Protein 3WW3 (pdb70)

B-factor: mean 24.52, std 10.93, range [9.66, 74.04]

CATH classification: 2.60.120.10

Sequence (482 aa):
TRTAISRREYDEWLSEAASLARALRYPVTPEMVNDSAGIVFGDDQYEAFAHGLWSREPYEVMVILESLNEPAVDGLPAAGAAHAEYSGLCDKLMIVHPGKFCPPHFHQRKTESYEVVLGEMEVFYAPEPVTVGDDDVLSFSPMPEGSPWPEGVALPAGREDSYAGLTSYVRLRAGDPKFVMHRKHLHAFRCPADSPVPLVVREVSTYSHEPAPLPQWRGLHDNTFVAEAANSGRLATAIATRTAISRREYDEWLSEAASLARALRYPVTPEMVNDSAGIVFGDDQYEAFAHGLWSREPYEVMVILESLNEPAVDGLPAAGAAHAEYSGLCDKLMIVHPGKFCPPHFHQRKTESYEVVLGEMEVFYAPEPVTVGDDDVLSFSPMPEGSPWPEGVALPAGREDSYAGLTSYVRLRAGDPKFVMHRKHLHAFRCPADSPVPLVVREVSTYSHEPTAAPLPQWRGLHDNTFVAEAANSGRLATAIA

Solvent-accessible surface area: 19164 Å² total; per-residue (Å²): 156,68,103,20,0,40,150,177,49,10,55,88,11,4,63,122,3,9,61,46,0,132,79,18,121,6,6,7,19,110,120,12,58,66,96,62,5,0,17,5,1,0,104,70,3,6,51,0,12,47,132,19,21,130,36,95,52,33,41,0,2,2,0,30,0,71,21,15,44,17,10,3,0,10,9,9,11,32,83,4,18,63,37,7,19,16,10,0,0,0,0,8,2,5,1,0,20,0,1,0,0,12,1,1,11,31,4,38,19,12,0,6,0,4,8,9,14,42,21,47,0,4,1,0,0,13,30,132,61,45,98,32,69,63,119,106,61,31,82,77,51,94,11,73,123,45,62,109,77,52,180,76,26,46,38,0,83,68,10,79,121,10,3,75,40,1,83,7,22,32,85,13,114,60,42,46,86,23,25,25,1,6,3,3,7,32,5,1,4,19,0,3,30,115,9,108,48,14,0,0,0,11,6,0,0,0,32,6,8,85,112,80,18,15,103,87,12,188,54,33,132,5,28,62,15,68,17,149,41,0,54,65,9,65,144,84,23,40,55,106,146,67,102,19,0,41,99,178,51,2,66,89,11,5,61,124,3,7,63,45,0,128,80,16,123,6,7,12,10,106,117,18,47,67,71,78,6,0,25,3,7,1,103,64,2,6,48,1,10,43,137,20,21,119,37,96,53,35,36,0,3,2,0,27,0,69,18,15,42,16,8,2,0,10,8,8,4,43,77,3,18,65,38,4,24,15,10,0,0,0,0,10,1,4,1,0,21,0,1,0,0,13,1,1,11,40,4,50,29,5,0,6,0,3,10,8,14,42,21,53,0,4,0,0,0,12,26,131,65,37,128,35,60,162,77,101,55,29,89,91,54,102,17,71,127,41,61,111,72,51,178,50,24,52,43,0,85,58,8,84,101,6,3,79,40,1,85,4,22,32,80,13,108,58,45,47,88,23,25,24,1,7,3,8,9,33,5,0,5,9,0,4,30,120,10,109,45,15,0,0,0,12,4,0,0,0,31,4,7,53,61,180,126,33,18,12,105,102,13,153,70,36,106,3,19,52,19,61,13,132,40,0,74,78,43,36,110,78,18,43,42,109

Foldseek 3Di:
DQQAAAPVQLCVQLVVVVVVCVVLVHDADVVQSDQQQKFAQFRVQSCCPVPDLLPLEEGAIKGKRKPDFALPCVPPDPVCVVQSQLFAKTKIKIWAGHNYKNAWKFFQRKKKKKAWRDAKKKKFWAQDFDDDPDDDDDDDDGADQADFDDPDRHHDPPCVVLRVRRGHIDMDDHPDDIHIGGGRMIMMMHGHSPIPGITMMMMMMGGDQDCPSDPVSHPDDTIGGSDPRSVVRNNGHHYD/DDQAAAPVLLCVVLVVVVVVCVVLVHDADPVQSDQQQKFAQFRVQSCCPVVDLLPLEEGAIKGKRKPDFALPCPPPPPVCVVQSQLAAKTKIKIWAGHNYKNAKWFFQRKKKKKAWRDAKKKKFWAQDFADDPPDDDDDDPGRDQADADDPQNRHDPPCPVQRVRRGHIDMDDHPDPMGMGGGRMIMMIHGHSPIPGITIMMMMMGGALDPPVDPDPVSPPDHGIAGSDCSRRPDTGGHHYD

Nearest PDB structures (foldseek):
  3ww3-assembly1_A-2  TM=1.004E+00  e=8.512E-56  Cellulomonas parahominis
  3ww1-assembly1_A  TM=1.001E+00  e=1.994E-52  Cellulomonas parahominis
  3ww2-assembly1_A  TM=1.002E+00  e=7.728E-52  Cellulomonas parahominis
  3ww3-assembly1_B-2  TM=9.950E-01  e=6.271E-51  Cellulomonas parahominis
  5avp-assembly1_D  TM=9.972E-01  e=1.121E-46  Geodermatophilus obscurus DSM 43160

Organism: NCBI:txid285079

Secondary structure (DSSP, 8-state):
---SB-HHHHHHHHHHHHHHHHHTT----GGGSSTTSEEESSGGGTTHHHH-TTS-----EEEEEEEEEE---TT-BGGGGGGGGG--EEEEEEEE-BT-EEEEEE-SS--EEEEEEESEEEEEE-SSPPP-S-S-B--SSPPP--BPPPTTPPPPTT-GGGGTT--EEEEEETTSPPEEE-TT--EEEEB-TT-SS-EEEEEEES-------SGGGTT----EESSHHHHHTTS---B-/---SB-HHHHHHHHHHHHHHHHHTT----GGGSSTTSEEESSGGGTTHHHH-TTS-----EEEEEEEEEE---TT-BGGGGGGGGG--EEEEEEEE-BT-EEEEEE-SS--EEEEEEESEEEEEE-SSPPP-TT--B--SSPPP--B---S---PPTTTGGGGTT--EEEEEETTSPPEEE-TT--EEEEB-TT-SS-EEEEEEES--------SSGGGTT----EESSHHHHSS-SS--B-

Structure (mmCIF, N/CA/C/O backbone):
data_3WW3
#
_entry.id   3WW3
#
_cell.length_a   76.520
_cell.length_b   89.070
_cell.length_c   152.580
_cell.angle_alpha   90.00
_cell.angle_beta   90.00
_cell.angle_gamma   90.00
#
_symmetry.space_group_name_H-M   'C 2 2 21'
#
loop_
_entity.id
_entity.type
_entity.pdbx_description
1 polymer 'L-ribose isomerase'
2 non-polymer 'MANGANESE (II) ION'
3 water water
#
loop_
_atom_site.group_PDB
_atom_site.id
_atom_site.type_symbol
_atom_site.label_atom_id
_atom_site.label_alt_id
_atom_site.label_comp_id
_atom_site.label_asym_id
_atom_site.label_entity_id
_atom_site.label_seq_id
_atom_site.pdbx_PDB_ins_code
_atom_site.Cartn_x
_atom_site.Cartn_y
_atom_site.Cartn_z
_atom_site.occupancy
_atom_site.B_iso_or_equiv
_atom_site.auth_seq_id
_atom_site.auth_comp_id
_atom_site.auth_asym_id
_atom_site.auth_atom_id
_atom_site.pdbx_PDB_model_num
ATOM 1 N N . THR A 1 9 ? -5.547 37.039 17.446 1.00 45.28 2 THR A N 1
ATOM 2 C CA . THR A 1 9 ? -5.661 35.670 16.866 1.00 44.94 2 THR A CA 1
ATOM 3 C C . THR A 1 9 ? -4.390 35.271 16.118 1.00 43.55 2 THR A C 1
ATOM 4 O O . THR A 1 9 ? -3.489 36.090 15.919 1.00 43.50 2 THR A O 1
ATOM 8 N N . ARG A 1 10 ? -4.328 34.009 15.702 1.00 40.71 3 ARG A N 1
ATOM 9 C CA . ARG A 1 10 ? -3.167 33.484 14.989 1.00 38.18 3 ARG A CA 1
ATOM 10 C C . ARG A 1 10 ? -2.809 34.297 13.747 1.00 36.48 3 ARG A C 1
ATOM 11 O O . ARG A 1 10 ? -3.670 34.616 12.927 1.00 35.77 3 ARG A O 1
ATOM 19 N N . THR A 1 11 ? -1.528 34.628 13.618 1.00 34.99 4 THR A N 1
ATOM 20 C CA . THR A 1 11 ? -1.039 35.400 12.483 1.00 34.15 4 THR A CA 1
ATOM 21 C C . THR A 1 11 ? 0.066 34.625 11.773 1.00 33.28 4 THR A C 1
ATOM 22 O O . THR A 1 11 ? 0.545 35.025 10.709 1.00 32.72 4 THR A O 1
ATOM 26 N N . ALA A 1 12 ? 0.463 33.511 12.376 1.00 30.90 5 ALA A N 1
ATOM 27 C CA . ALA A 1 12 ? 1.510 32.669 11.821 1.00 29.38 5 ALA A CA 1
ATOM 28 C C . ALA A 1 12 ? 1.428 31.284 12.444 1.00 27.92 5 ALA A C 1
ATOM 29 O O . ALA A 1 12 ? 0.680 31.064 13.393 1.00 27.03 5 ALA A O 1
ATOM 31 N N . ILE A 1 13 ? 2.188 30.348 11.892 1.00 25.54 6 ILE A N 1
ATOM 32 C CA . ILE A 1 13 ? 2.215 28.999 12.428 1.00 26.34 6 ILE A CA 1
ATOM 33 C C . ILE A 1 13 ? 3.513 28.887 13.216 1.00 25.06 6 ILE A C 1
ATOM 34 O O . ILE A 1 13 ? 4.537 29.438 12.807 1.00 24.81 6 ILE A O 1
ATOM 39 N N . SER A 1 14 ? 3.473 28.199 14.352 1.00 24.51 7 SER A N 1
ATOM 40 C CA . SER A 1 14 ? 4.680 28.046 15.153 1.00 22.87 7 SER A CA 1
ATOM 41 C C . SER A 1 14 ? 5.615 27.097 14.428 1.00 22.95 7 SER A C 1
ATOM 42 O O . SER A 1 14 ? 5.180 26.295 13.601 1.00 22.20 7 SER A O 1
ATOM 45 N N . ARG A 1 15 ? 6.901 27.199 14.734 1.00 20.98 8 ARG A N 1
ATOM 46 C CA . ARG A 1 15 ? 7.899 26.339 14.120 1.00 22.68 8 ARG A CA 1
ATOM 47 C C . ARG A 1 15 ? 7.568 24.861 14.350 1.00 21.51 8 ARG A C 1
ATOM 48 O O . ARG A 1 15 ? 7.657 24.046 13.433 1.00 20.89 8 ARG A O 1
ATOM 56 N N . ARG A 1 16 ? 7.186 24.523 15.578 1.00 21.13 9 ARG A N 1
ATOM 57 C CA . ARG A 1 16 ? 6.843 23.144 15.915 1.00 18.60 9 ARG A CA 1
ATOM 58 C C . ARG A 1 16 ? 5.637 22.663 15.115 1.00 18.44 9 ARG A C 1
ATOM 59 O O . ARG A 1 16 ? 5.642 21.552 14.580 1.00 16.78 9 ARG A O 1
ATOM 67 N N . GLU A 1 17 ? 4.604 23.496 15.037 1.00 16.63 10 GLU A N 1
ATOM 68 C CA . GLU A 1 17 ? 3.401 23.132 14.295 1.00 17.58 10 GLU A CA 1
ATOM 69 C C . GLU A 1 17 ? 3.726 22.863 12.824 1.00 18.72 10 GLU A C 1
ATOM 70 O O . GLU A 1 17 ? 3.256 21.879 12.245 1.00 16.78 10 GLU A O 1
ATOM 76 N N . TYR A 1 18 ? 4.544 23.727 12.230 1.00 16.38 11 TYR A N 1
ATOM 77 C CA . TYR A 1 18 ? 4.925 23.571 10.832 1.00 16.54 11 TYR A CA 1
ATOM 78 C C . TYR A 1 18 ? 5.754 22.304 10.645 1.00 17.26 11 TYR A C 1
ATOM 79 O O . TYR A 1 18 ? 5.504 21.531 9.724 1.00 19.06 11 TYR A O 1
ATOM 88 N N . ASP A 1 19 ? 6.739 22.089 11.515 1.00 16.56 12 ASP A N 1
ATOM 89 C CA . ASP A 1 19 ? 7.586 20.901 11.414 1.00 18.73 12 ASP A CA 1
ATOM 90 C C . ASP A 1 19 ? 6.809 19.589 11.535 1.00 18.86 12 ASP A C 1
ATOM 91 O O . ASP A 1 19 ? 7.052 18.643 10.784 1.00 17.22 12 ASP A O 1
ATOM 96 N N . GLU A 1 20 ? 5.885 19.524 12.485 1.00 16.28 13 GLU A N 1
ATOM 97 C CA . GLU A 1 20 ? 5.104 18.305 12.671 1.00 17.37 13 GLU A CA 1
ATOM 98 C C . GLU A 1 20 ? 4.139 18.100 11.501 1.00 16.74 13 GLU A C 1
ATOM 99 O O . GLU A 1 20 ? 3.937 16.976 11.037 1.00 16.73 13 GLU A O 1
ATOM 105 N N . TRP A 1 21 ? 3.557 19.196 11.028 1.00 15.76 14 TRP A N 1
ATOM 106 C CA . TRP A 1 21 ? 2.624 19.163 9.908 1.00 16.75 14 TRP A CA 1
ATOM 107 C C . TRP A 1 21 ? 3.304 18.593 8.662 1.00 17.62 14 TRP A C 1
ATOM 108 O O . TRP A 1 21 ? 2.811 17.641 8.044 1.00 16.32 14 TRP A O 1
ATOM 119 N N . LEU A 1 22 ? 4.453 19.151 8.298 1.00 15.63 15 LEU A N 1
ATOM 120 C CA . LEU A 1 22 ? 5.136 18.659 7.116 1.00 16.83 15 LEU A CA 1
ATOM 121 C C . LEU A 1 22 ? 5.859 17.338 7.289 1.00 15.93 15 LEU A C 1
ATOM 122 O O . LEU A 1 22 ? 5.968 16.568 6.337 1.00 15.25 15 LEU A O 1
ATOM 127 N N . SER A 1 23 ? 6.343 17.061 8.495 1.00 14.63 16 SER A N 1
ATOM 128 C CA . SER A 1 23 ? 7.043 15.805 8.730 1.00 16.09 16 SER A CA 1
ATOM 129 C C . SER A 1 23 ? 6.066 14.638 8.647 1.00 16.02 16 SER A C 1
ATOM 130 O O . SER A 1 23 ? 6.384 13.594 8.073 1.00 14.45 16 SER A O 1
ATOM 133 N N . GLU A 1 24 ? 4.873 14.817 9.208 1.00 15.02 17 GLU A N 1
ATOM 134 C CA . GLU A 1 24 ? 3.866 13.761 9.161 1.00 15.99 17 GLU A CA 1
ATOM 135 C C . GLU A 1 24 ? 3.316 13.619 7.739 1.00 17.46 17 GLU A C 1
ATOM 136 O O . GLU A 1 24 ? 2.992 12.517 7.302 1.00 16.77 17 GLU A O 1
ATOM 142 N N . ALA A 1 25 ? 3.206 14.734 7.021 1.00 15.90 18 ALA A N 1
ATOM 143 C CA . ALA A 1 25 ? 2.702 14.690 5.653 1.00 15.94 18 ALA A CA 1
ATOM 144 C C . ALA A 1 25 ? 3.696 13.944 4.764 1.00 16.68 18 ALA A C 1
ATOM 145 O O . ALA A 1 25 ? 3.308 13.091 3.965 1.00 15.97 18 ALA A O 1
ATOM 147 N N . ALA A 1 26 ? 4.979 14.267 4.909 1.00 15.89 19 ALA A N 1
ATOM 148 C CA . ALA A 1 26 ? 6.018 13.617 4.117 1.00 15.48 19 ALA A CA 1
ATOM 149 C C . ALA A 1 26 ? 6.129 12.139 4.468 1.00 13.52 19 ALA A C 1
ATOM 150 O O . ALA A 1 26 ? 6.407 11.312 3.599 1.00 12.64 19 ALA A O 1
ATOM 152 N N . SER A 1 27 ? 5.918 11.803 5.740 1.00 12.87 20 SER A N 1
ATOM 153 C CA . SER A 1 27 ? 5.987 10.411 6.171 1.00 14.47 20 SER A CA 1
ATOM 154 C C . SER A 1 27 ? 4.830 9.623 5.569 1.00 13.48 20 SER A C 1
ATOM 155 O O . SER A 1 27 ? 5.002 8.487 5.124 1.00 15.11 20 SER A O 1
ATOM 158 N N . LEU A 1 28 ? 3.648 10.229 5.567 1.00 13.66 21 LEU A N 1
ATOM 159 C CA . LEU A 1 28 ? 2.463 9.585 5.011 1.00 12.83 21 LEU A CA 1
ATOM 160 C C . LEU A 1 28 ? 2.666 9.409 3.508 1.00 11.77 21 LEU A C 1
ATOM 161 O O . LEU A 1 28 ? 2.300 8.379 2.935 1.00 12.05 21 LEU A O 1
ATOM 166 N N . ALA A 1 29 ? 3.259 10.418 2.875 1.00 12.15 22 ALA A N 1
ATOM 167 C CA . ALA A 1 29 ? 3.524 10.378 1.437 1.00 12.51 22 ALA A CA 1
ATOM 168 C C . ALA A 1 29 ? 4.443 9.204 1.107 1.00 13.82 22 ALA A C 1
ATOM 169 O O . ALA A 1 29 ? 4.195 8.447 0.164 1.00 14.30 22 ALA A O 1
ATOM 171 N N . ARG A 1 30 ? 5.500 9.053 1.899 1.00 15.29 23 ARG A N 1
ATOM 172 C CA . ARG A 1 30 ? 6.462 7.975 1.707 1.00 16.97 23 ARG A CA 1
ATOM 173 C C . ARG A 1 30 ? 5.801 6.614 1.913 1.00 16.62 23 ARG A C 1
ATOM 174 O O . ARG A 1 30 ? 6.060 5.673 1.164 1.00 16.64 23 ARG A O 1
ATOM 182 N N . ALA A 1 31 ? 4.951 6.510 2.930 1.00 15.50 24 ALA A N 1
ATOM 183 C CA . ALA A 1 31 ? 4.265 5.253 3.207 1.00 14.83 24 ALA A CA 1
ATOM 184 C C . ALA A 1 31 ? 3.367 4.887 2.031 1.00 15.87 24 ALA A C 1
ATOM 185 O O . ALA A 1 31 ? 3.119 3.708 1.770 1.00 16.25 24 ALA A O 1
ATOM 187 N N . LEU A 1 32 ? 2.883 5.902 1.321 1.00 14.37 25 LEU A N 1
ATOM 188 C CA . LEU A 1 32 ? 2.014 5.684 0.170 1.00 15.22 25 LEU A CA 1
ATOM 189 C C . LEU A 1 32 ? 2.811 5.562 -1.129 1.00 16.94 25 LEU A C 1
ATOM 190 O O . LEU A 1 32 ? 2.244 5.602 -2.224 1.00 17.22 25 LEU A O 1
ATOM 195 N N . ARG A 1 33 ? 4.125 5.410 -0.986 1.00 18.53 26 ARG A N 1
ATOM 196 C CA . ARG A 1 33 ? 5.057 5.246 -2.102 1.00 20.32 26 ARG A CA 1
ATOM 197 C C . ARG A 1 33 ? 5.291 6.455 -3.010 1.00 19.88 26 ARG A C 1
ATOM 198 O O . ARG A 1 33 ? 5.700 6.289 -4.159 1.00 20.77 26 ARG A O 1
ATOM 206 N N . TYR A 1 34 ? 5.028 7.664 -2.518 1.00 17.44 27 TYR A N 1
ATOM 207 C CA . TYR A 1 34 ? 5.270 8.857 -3.328 1.00 15.09 27 TYR A CA 1
ATOM 208 C C . TYR A 1 34 ? 6.752 9.196 -3.144 1.00 15.32 27 TYR A C 1
ATOM 209 O O . TYR A 1 34 ? 7.261 9.149 -2.032 1.00 15.36 27 TYR A O 1
ATOM 218 N N . PRO A 1 35 ? 7.462 9.540 -4.234 1.00 15.25 28 PRO A N 1
ATOM 219 C CA . PRO A 1 35 ? 8.889 9.869 -4.138 1.00 16.39 28 PRO A CA 1
ATOM 220 C C . PRO A 1 35 ? 9.190 11.228 -3.513 1.00 16.64 28 PRO A C 1
ATOM 221 O O . PRO A 1 35 ? 9.116 12.258 -4.177 1.00 17.54 28 PRO A O 1
ATOM 225 N N . VAL A 1 36 ? 9.533 11.217 -2.230 1.00 16.47 29 VAL A N 1
ATOM 226 C CA . VAL A 1 36 ? 9.845 12.449 -1.515 1.00 15.03 29 VAL A CA 1
ATOM 227 C C . VAL A 1 36 ? 11.344 12.582 -1.288 1.00 15.28 29 VAL A C 1
ATOM 228 O O . VAL A 1 36 ? 11.970 11.698 -0.711 1.00 14.15 29 VAL A O 1
ATOM 232 N N . THR A 1 37 ? 11.919 13.681 -1.765 1.00 12.06 30 THR A N 1
ATOM 233 C CA . THR A 1 37 ? 13.337 13.950 -1.558 1.00 15.46 30 THR A CA 1
ATOM 234 C C . THR A 1 37 ? 13.377 15.222 -0.697 1.00 14.59 30 THR A C 1
ATOM 235 O O . THR A 1 37 ? 12.428 16.008 -0.698 1.00 14.06 30 THR A O 1
ATOM 239 N N . PRO A 1 38 ? 14.466 15.430 0.059 1.00 16.09 31 PRO A N 1
ATOM 240 C CA . PRO A 1 38 ? 14.629 16.589 0.944 1.00 15.49 31 PRO A CA 1
ATOM 241 C C . PRO A 1 38 ? 14.221 17.976 0.461 1.00 15.48 31 PRO A C 1
ATOM 242 O O . PRO A 1 38 ? 13.593 18.726 1.209 1.00 15.65 31 PRO A O 1
ATOM 246 N N . GLU A 1 39 ? 14.558 18.326 -0.774 1.00 13.99 32 GLU A N 1
ATOM 247 C CA . GLU A 1 39 ? 14.232 19.660 -1.259 1.00 15.52 32 GLU A CA 1
ATOM 248 C C . GLU A 1 39 ? 12.737 19.920 -1.394 1.00 13.36 32 GLU A C 1
ATOM 249 O O . GLU A 1 39 ? 12.317 21.069 -1.495 1.00 12.94 32 GLU A O 1
ATOM 255 N N . MET A 1 40 ? 11.941 18.853 -1.379 1.00 12.37 33 MET A N 1
ATOM 256 C CA . MET A 1 40 ? 10.486 18.958 -1.490 1.00 12.08 33 MET A CA 1
ATOM 257 C C . MET A 1 40 ? 9.812 19.364 -0.181 1.00 12.13 33 MET A C 1
ATOM 258 O O . MET A 1 40 ? 8.696 19.892 -0.188 1.00 12.18 33 MET A O 1
ATOM 263 N N . VAL A 1 41 ? 10.475 19.101 0.940 1.00 13.63 34 VAL A N 1
ATOM 264 C CA . VAL A 1 41 ? 9.925 19.456 2.248 1.00 14.27 34 VAL A CA 1
ATOM 265 C C . VAL A 1 41 ? 10.585 20.782 2.598 1.00 15.37 34 VAL A C 1
ATOM 266 O O . VAL A 1 41 ? 11.684 20.821 3.151 1.00 16.22 34 VAL A O 1
ATOM 270 N N . ASN A 1 42 ? 9.907 21.869 2.259 1.00 15.90 35 ASN A N 1
ATOM 271 C CA . ASN A 1 42 ? 10.455 23.205 2.4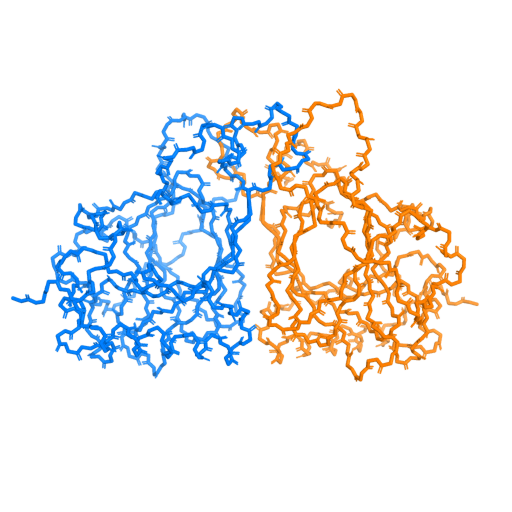65 1.00 14.75 35 ASN A CA 1
ATOM 272 C C . ASN A 1 42 ? 9.462 24.183 3.091 1.00 15.79 35 ASN A C 1
ATOM 273 O O . ASN A 1 42 ? 8.330 23.815 3.415 1.00 12.96 35 ASN A O 1
ATOM 278 N N . ASP A 1 43 ? 9.890 25.437 3.236 1.00 15.77 36 ASP A N 1
ATOM 279 C CA . ASP A 1 43 ? 9.074 26.478 3.854 1.00 17.99 36 ASP A CA 1
ATOM 280 C C . ASP A 1 43 ? 7.839 26.922 3.078 1.00 17.77 36 ASP A C 1
ATOM 281 O O . ASP A 1 43 ? 7.100 27.794 3.543 1.00 17.88 36 ASP A O 1
ATOM 286 N N . SER A 1 44 ? 7.612 26.348 1.902 1.00 16.31 37 SER A N 1
ATOM 287 C CA . SER A 1 44 ? 6.449 26.733 1.116 1.00 17.84 37 SER A CA 1
ATOM 288 C C . SER A 1 44 ? 5.494 25.580 0.812 1.00 18.04 37 SER A C 1
ATOM 289 O O . SER A 1 44 ? 4.463 25.786 0.171 1.00 17.29 37 SER A O 1
ATOM 292 N N . ALA A 1 45 ? 5.830 24.378 1.278 1.00 14.33 38 ALA A N 1
ATOM 293 C CA . ALA A 1 45 ? 4.997 23.198 1.031 1.00 15.84 38 ALA A CA 1
ATOM 294 C C . ALA A 1 45 ? 3.718 23.192 1.867 1.00 15.43 38 ALA A C 1
ATOM 295 O O . ALA A 1 45 ? 2.705 22.625 1.456 1.00 17.35 38 ALA A O 1
ATOM 297 N N . GLY A 1 46 ? 3.774 23.805 3.045 1.00 14.83 39 GLY A N 1
ATOM 298 C CA . GLY A 1 46 ? 2.604 23.892 3.900 1.00 15.81 39 GLY A CA 1
ATOM 299 C C . GLY A 1 46 ? 1.993 25.237 3.565 1.00 17.74 39 GLY A C 1
ATOM 300 O O . GLY A 1 46 ? 2.555 26.277 3.901 1.00 18.66 39 GLY A O 1
ATOM 301 N N . ILE A 1 47 ? 0.845 25.222 2.901 1.00 16.07 40 ILE A N 1
ATOM 302 C CA . ILE A 1 47 ? 0.200 26.456 2.469 1.00 17.01 40 ILE A CA 1
ATOM 303 C C . ILE A 1 47 ? -0.989 26.915 3.305 1.00 16.74 40 ILE A C 1
ATOM 304 O O . ILE A 1 47 ? -1.863 26.123 3.645 1.00 15.92 40 ILE A O 1
ATOM 309 N N . VAL A 1 48 ? -1.008 28.204 3.627 1.00 18.40 41 VAL A N 1
ATOM 310 C CA . VAL A 1 48 ? -2.104 28.814 4.375 1.00 18.01 41 VAL A CA 1
ATOM 311 C C . VAL A 1 48 ? -2.646 29.906 3.454 1.00 19.79 41 VAL A C 1
ATOM 312 O O . VAL A 1 48 ? -1.954 30.884 3.152 1.00 19.07 41 VAL A O 1
ATOM 316 N N . PHE A 1 49 ? -3.882 29.722 2.997 1.00 19.24 42 PHE A N 1
ATOM 317 C CA . PHE A 1 49 ? -4.518 30.649 2.067 1.00 19.17 42 PHE A CA 1
ATOM 318 C C . PHE A 1 49 ? -5.156 31.886 2.697 1.00 20.14 42 PHE A C 1
ATOM 319 O O . PHE A 1 49 ? -6.381 32.013 2.734 1.00 18.32 42 PHE A O 1
ATOM 327 N N . GLY A 1 50 ? -4.319 32.802 3.172 1.00 20.42 43 GLY A N 1
ATOM 328 C CA . GLY A 1 50 ? -4.825 34.020 3.780 1.00 21.82 43 GLY A CA 1
ATOM 329 C C . GLY A 1 50 ? -4.446 34.127 5.241 1.00 22.61 43 GLY A C 1
ATOM 330 O O . GLY A 1 50 ? -4.380 33.121 5.943 1.00 21.14 43 GLY A O 1
ATOM 331 N N . ASP A 1 51 ? -4.198 35.345 5.710 1.00 23.91 44 ASP A N 1
ATOM 332 C CA . ASP A 1 51 ? -3.816 35.535 7.100 1.00 25.95 44 ASP A CA 1
ATOM 333 C C . ASP A 1 51 ? -4.897 35.087 8.077 1.00 25.59 44 ASP A C 1
ATOM 334 O O . ASP A 1 51 ? -4.598 34.722 9.216 1.00 26.97 44 ASP A O 1
ATOM 339 N N . ASP A 1 52 ? -6.150 35.106 7.634 1.00 24.49 45 ASP A N 1
ATOM 340 C CA . ASP A 1 52 ? -7.260 34.694 8.490 1.00 25.12 45 ASP A CA 1
ATOM 341 C C . ASP A 1 52 ? -7.356 33.172 8.602 1.00 23.77 45 ASP A C 1
ATOM 342 O O . ASP A 1 52 ? -8.150 32.647 9.382 1.00 22.93 45 ASP A O 1
ATOM 347 N N . GLN A 1 53 ? -6.544 32.464 7.826 1.00 21.91 46 GLN A N 1
ATOM 348 C CA . GLN A 1 53 ? -6.569 31.009 7.856 1.00 19.58 46 GLN A CA 1
ATOM 349 C C . GLN A 1 53 ? -5.550 30.390 8.812 1.00 20.05 46 GLN A C 1
ATOM 350 O O . GLN A 1 53 ? -5.565 29.181 9.041 1.00 17.47 46 GLN A O 1
ATOM 356 N N . TYR A 1 54 ? -4.667 31.211 9.373 1.00 19.17 47 TYR A N 1
ATOM 357 C CA . TYR A 1 54 ? -3.687 30.701 10.327 1.00 18.93 47 TYR A CA 1
ATOM 358 C C . TYR A 1 54 ? -4.423 30.226 11.575 1.00 18.40 47 TYR A C 1
ATOM 359 O O . TYR A 1 54 ? -3.892 29.450 12.366 1.00 16.52 47 TYR A O 1
ATOM 368 N N . GLU A 1 55 ? -5.659 30.692 11.737 1.00 18.51 48 GLU A N 1
ATOM 369 C CA . GLU A 1 55 ? -6.481 30.311 12.882 1.00 19.94 48 GLU A CA 1
ATOM 370 C C . GLU A 1 55 ? -6.750 28.808 12.828 1.00 19.23 48 GLU A C 1
ATOM 371 O O . GLU A 1 55 ? -7.221 28.210 13.794 1.00 18.12 48 GLU A O 1
ATOM 377 N N . ALA A 1 56 ? -6.456 28.194 11.686 1.00 20.10 49 ALA A N 1
ATOM 378 C CA . ALA A 1 56 ? -6.652 26.757 11.553 1.00 19.73 49 ALA A CA 1
ATOM 379 C C . ALA A 1 56 ? -5.777 26.056 12.588 1.00 19.89 49 ALA A C 1
ATOM 380 O O . ALA A 1 56 ? -6.076 24.943 13.020 1.00 19.16 49 ALA A O 1
ATOM 382 N N . PHE A 1 57 ? -4.700 26.716 13.003 1.00 18.33 50 PHE A N 1
ATOM 383 C CA . PHE A 1 57 ? -3.793 26.114 13.971 1.00 18.14 50 PHE A CA 1
ATOM 384 C C . PHE A 1 57 ? -4.104 26.425 15.427 1.00 19.44 50 PHE A C 1
ATOM 385 O O . PHE A 1 57 ? -3.394 25.981 16.329 1.00 19.67 50 PHE A O 1
ATOM 393 N N . ALA A 1 58 ? -5.179 27.171 15.659 1.00 18.83 51 ALA A N 1
ATOM 394 C CA . ALA A 1 58 ? -5.578 27.484 17.026 1.00 20.22 51 ALA A CA 1
ATOM 395 C C . ALA A 1 58 ? -6.037 26.180 17.678 1.00 19.94 51 ALA A C 1
ATOM 396 O O . ALA A 1 58 ? -5.777 25.935 18.860 1.00 20.26 51 ALA A O 1
ATOM 398 N N . HIS A 1 59 ? -6.720 25.345 16.901 1.00 18.93 52 HIS A N 1
ATOM 399 C CA . HIS A 1 59 ? -7.204 24.059 17.399 1.00 19.68 52 HIS A CA 1
ATOM 400 C C . HIS A 1 59 ? -6.523 22.876 16.711 1.00 18.74 52 HIS A C 1
ATOM 401 O O . HIS A 1 59 ? -6.636 21.743 17.164 1.00 18.67 52 HIS A O 1
ATOM 408 N N . GLY A 1 60 ? -5.828 23.136 15.609 1.00 19.01 53 GLY A N 1
ATOM 409 C CA . GLY A 1 60 ? -5.120 22.056 14.940 1.00 18.02 53 GLY A CA 1
ATOM 410 C C . GLY A 1 60 ? -5.765 21.415 13.727 1.00 16.98 53 GLY A C 1
ATOM 411 O O . GLY A 1 60 ? -6.938 21.637 13.421 1.00 15.27 53 GLY A O 1
ATOM 412 N N . LEU A 1 61 ? -4.981 20.585 13.046 1.00 16.23 54 LEU A N 1
ATOM 413 C CA . LEU A 1 61 ? -5.427 19.902 11.833 1.00 15.71 54 LEU A CA 1
ATOM 414 C C . LEU A 1 61 ? -6.352 18.714 12.060 1.00 15.08 54 LEU A C 1
ATOM 415 O O . LEU A 1 61 ? -6.813 18.084 11.109 1.00 16.69 54 LEU A O 1
ATOM 420 N N . TRP A 1 62 ? -6.620 18.394 13.318 1.00 15.88 55 TRP A N 1
ATOM 421 C CA . TRP A 1 62 ? -7.522 17.297 13.615 1.00 15.63 55 TRP A CA 1
ATOM 422 C C . TRP A 1 62 ? -8.747 17.810 14.363 1.00 16.50 55 TRP A C 1
ATOM 423 O O . TRP A 1 62 ? -9.471 17.047 14.995 1.00 16.41 55 TRP A O 1
ATOM 434 N N . SER A 1 63 ? -8.981 19.114 14.266 1.00 18.34 56 SER A N 1
ATOM 435 C CA . SER A 1 63 ? -10.128 19.730 14.926 1.00 18.06 56 SER A CA 1
ATOM 436 C C . SER A 1 63 ? -11.380 19.520 14.079 1.00 18.43 56 SER A C 1
ATOM 437 O O . SER A 1 63 ? -12.502 19.661 14.570 1.00 18.84 56 SER A O 1
ATOM 440 N N . ARG A 1 64 ? -11.170 19.207 12.802 1.00 16.96 57 ARG A N 1
ATOM 441 C CA . ARG A 1 64 ? -12.245 18.974 11.842 1.00 16.64 57 ARG A CA 1
ATOM 442 C C . ARG A 1 64 ? -12.995 20.246 11.448 1.00 17.73 57 ARG A C 1
ATOM 443 O O . ARG A 1 64 ? -14.017 20.184 10.770 1.00 16.56 57 ARG A O 1
ATOM 451 N N . GLU A 1 65 ? -12.472 21.400 11.856 1.00 16.40 58 GLU A N 1
ATOM 452 C CA . GLU A 1 65 ? -13.096 22.680 11.527 1.00 17.60 58 GLU A CA 1
ATOM 453 C C . GLU A 1 65 ? -12.705 23.087 10.106 1.00 17.69 58 GLU A C 1
ATOM 454 O O . GLU A 1 65 ? -11.606 22.778 9.647 1.00 17.94 58 GLU A O 1
ATOM 460 N N . PRO A 1 66 ? -13.599 23.794 9.395 1.00 17.37 59 PRO A N 1
ATOM 461 C CA . PRO A 1 66 ? -13.338 24.240 8.021 1.00 16.45 59 PRO A CA 1
ATOM 462 C C . PRO A 1 66 ? -12.367 25.417 7.887 1.00 16.97 59 PRO A C 1
ATOM 463 O O . PRO A 1 66 ? -12.659 26.536 8.318 1.00 16.25 59 PRO A O 1
ATOM 467 N N . TYR A 1 67 ? -11.209 25.142 7.292 1.00 15.44 60 TYR A N 1
ATOM 468 C CA . TYR A 1 67 ? -10.179 26.148 7.050 1.00 15.53 60 TYR A CA 1
ATOM 469 C C . TYR A 1 67 ? -9.497 25.813 5.731 1.00 16.44 60 TYR A C 1
ATOM 470 O O . TYR A 1 67 ? -9.531 24.667 5.283 1.00 15.18 60 TYR A O 1
ATOM 479 N N . GLU A 1 68 ? -8.880 26.811 5.111 1.00 15.66 61 GLU A N 1
ATOM 480 C CA . GLU A 1 68 ? -8.212 26.603 3.835 1.00 16.44 61 GLU A CA 1
ATOM 481 C C . GLU A 1 68 ? -6.701 26.540 4.042 1.00 16.26 61 GLU A C 1
ATOM 482 O O . GLU A 1 68 ? -6.002 27.553 4.010 1.00 16.82 61 GLU A O 1
ATOM 488 N N . VAL A 1 69 ? -6.217 25.328 4.285 1.00 15.33 62 VAL A N 1
ATOM 489 C CA . VAL A 1 69 ? -4.799 25.083 4.509 1.00 15.15 62 VAL A CA 1
ATOM 490 C C . VAL A 1 69 ? -4.508 23.695 3.952 1.00 15.46 62 VAL A C 1
ATOM 491 O O . VAL A 1 69 ? -5.377 22.827 3.988 1.00 14.15 62 VAL A O 1
ATOM 495 N N . MET A 1 70 ? -3.295 23.481 3.447 1.00 14.44 63 MET A N 1
ATOM 496 C CA . MET A 1 70 ? -2.949 22.186 2.862 1.00 15.36 63 MET A CA 1
ATOM 497 C C . MET A 1 70 ? -1.451 22.059 2.630 1.00 15.89 63 MET A C 1
ATOM 498 O O . MET A 1 70 ? -0.720 23.053 2.635 1.00 14.78 63 MET A O 1
ATOM 503 N N . VAL A 1 71 ? -0.999 20.830 2.417 1.00 14.86 64 VAL A N 1
ATOM 504 C CA . VAL A 1 71 ? 0.404 20.600 2.115 1.00 15.26 64 VAL A CA 1
ATOM 505 C C . VAL A 1 71 ? 0.473 20.066 0.691 1.00 16.19 64 VAL A C 1
ATOM 506 O O . VAL A 1 71 ? -0.378 19.276 0.258 1.00 14.26 64 VAL A O 1
ATOM 510 N N . ILE A 1 72 ? 1.473 20.528 -0.043 1.00 13.73 65 ILE A N 1
ATOM 511 C CA . ILE A 1 72 ? 1.683 20.095 -1.410 1.00 13.63 65 ILE A CA 1
ATOM 512 C C . ILE A 1 72 ? 3.145 19.699 -1.511 1.00 14.15 65 ILE A C 1
ATOM 513 O O . ILE A 1 72 ? 4.027 20.489 -1.167 1.00 14.47 65 ILE A O 1
ATOM 518 N N . LEU A 1 73 ? 3.390 18.463 -1.936 1.00 12.67 66 LEU A N 1
ATOM 519 C CA . LEU A 1 73 ? 4.748 17.945 -2.107 1.00 12.94 66 LEU A CA 1
ATOM 520 C C . LEU A 1 73 ? 4.940 17.718 -3.600 1.00 13.57 66 LEU A C 1
ATOM 521 O O . LEU A 1 73 ? 4.413 16.754 -4.161 1.00 15.51 66 LEU A O 1
ATOM 526 N N . GLU A 1 74 ? 5.701 18.610 -4.230 1.00 12.72 67 GLU A N 1
ATOM 527 C CA . GLU A 1 74 ? 5.943 18.576 -5.678 1.00 13.80 67 GLU A CA 1
ATOM 528 C C . GLU A 1 74 ? 7.195 17.801 -6.099 1.00 13.98 67 GLU A C 1
ATOM 529 O O . GLU A 1 74 ? 8.321 18.231 -5.845 1.00 12.71 67 GLU A O 1
ATOM 535 N N . SER A 1 75 ? 6.993 16.661 -6.755 1.00 13.05 68 SER A N 1
ATOM 536 C CA . SER A 1 75 ? 8.110 15.831 -7.200 1.00 13.95 68 SER A CA 1
ATOM 537 C C . SER A 1 75 ? 8.574 16.176 -8.615 1.00 14.22 68 SER A C 1
ATOM 538 O O . SER A 1 75 ? 9.689 15.828 -9.015 1.00 14.10 68 SER A O 1
ATOM 541 N N . LEU A 1 76 ? 7.728 16.870 -9.367 1.00 13.32 69 LEU A N 1
ATOM 542 C CA . LEU A 1 76 ? 8.066 17.225 -10.739 1.00 14.92 69 LEU A CA 1
ATOM 543 C C . LEU A 1 76 ? 7.382 18.503 -11.205 1.00 15.54 69 LEU A C 1
ATOM 544 O O . LEU A 1 76 ? 6.223 18.742 -10.894 1.00 13.83 69 LEU A O 1
ATOM 549 N N . ASN A 1 77 ? 8.124 19.327 -11.936 1.00 14.39 70 ASN A N 1
ATOM 550 C CA . ASN A 1 77 ? 7.580 20.544 -12.524 1.00 16.02 70 ASN A CA 1
ATOM 551 C C . ASN A 1 77 ? 8.502 20.823 -13.701 1.00 17.20 70 ASN A C 1
ATOM 552 O O . ASN A 1 77 ? 9.397 21.674 -13.646 1.00 16.61 70 ASN A O 1
ATOM 557 N N . GLU A 1 78 ? 8.263 20.053 -14.757 1.00 16.98 71 GLU A N 1
ATOM 558 C CA . GLU A 1 78 ? 9.033 20.081 -15.993 1.00 18.03 71 GLU A CA 1
ATOM 559 C C . GLU A 1 78 ? 8.407 20.960 -17.076 1.00 17.23 71 GLU A C 1
ATOM 560 O O . GLU A 1 78 ? 7.272 20.736 -17.490 1.00 14.89 71 GLU A O 1
ATOM 566 N N . PRO A 1 79 ? 9.147 21.978 -17.545 1.00 16.35 72 PRO A N 1
ATOM 567 C CA . PRO A 1 79 ? 8.657 22.891 -18.582 1.00 18.08 72 PRO A CA 1
ATOM 568 C C . PRO A 1 79 ? 8.334 22.186 -19.898 1.00 16.26 72 PRO A C 1
ATOM 569 O O . PRO A 1 79 ? 7.423 22.587 -20.614 1.00 16.39 72 PRO A O 1
ATOM 573 N N . ALA A 1 80 ? 9.081 21.129 -20.200 1.00 18.15 73 ALA A N 1
ATOM 574 C CA . ALA A 1 80 ? 8.910 20.378 -21.445 1.00 18.01 73 ALA A CA 1
ATOM 575 C C . ALA A 1 80 ? 9.103 21.299 -22.649 1.00 20.19 73 ALA A C 1
ATOM 576 O O . ALA A 1 80 ? 8.376 21.213 -23.641 1.00 21.01 73 ALA A O 1
ATOM 578 N N . VAL A 1 81 ? 10.086 22.188 -22.553 1.00 20.72 74 VAL A N 1
ATOM 579 C CA . VAL A 1 81 ? 10.386 23.108 -23.641 1.00 21.20 74 VAL A CA 1
ATOM 580 C C . VAL A 1 81 ? 11.437 22.487 -24.567 1.00 20.61 74 VAL A C 1
ATOM 581 O O . VAL A 1 81 ? 11.462 22.757 -25.768 1.00 21.41 74 VAL A O 1
ATOM 585 N N . ASP A 1 82 ? 12.303 21.654 -24.003 1.00 20.43 75 ASP A N 1
ATOM 586 C CA . ASP A 1 82 ? 13.346 21.001 -24.788 1.00 20.61 75 ASP A CA 1
ATOM 587 C C . ASP A 1 82 ? 12.740 20.185 -25.922 1.00 20.36 75 ASP A C 1
ATOM 588 O O . ASP A 1 82 ? 11.857 19.355 -25.696 1.00 19.20 75 ASP A O 1
ATOM 593 N N . GLY A 1 83 ? 13.204 20.434 -27.145 1.00 19.68 76 GLY A N 1
ATOM 594 C CA . GLY A 1 83 ? 12.693 19.694 -28.291 1.00 20.60 76 GLY A CA 1
ATOM 595 C C . GLY A 1 83 ? 11.468 20.308 -28.943 1.00 21.13 76 GLY A C 1
ATOM 596 O O . GLY A 1 83 ? 11.075 19.919 -30.044 1.00 19.99 76 GLY A O 1
ATOM 597 N N . LEU A 1 84 ? 10.858 21.271 -28.265 1.00 20.92 77 LEU A N 1
ATOM 598 C CA . LEU A 1 84 ? 9.666 21.929 -28.785 1.00 22.29 77 LEU A CA 1
ATOM 599 C C . LEU A 1 84 ? 10.057 22.917 -29.883 1.00 22.33 77 LEU A C 1
ATOM 600 O O . LEU A 1 84 ? 11.023 23.663 -29.737 1.00 21.73 77 LEU A O 1
ATOM 605 N N . PRO A 1 85 ? 9.320 22.917 -31.005 1.00 22.39 78 PRO A N 1
ATOM 606 C CA . PRO A 1 85 ? 9.628 23.842 -32.101 1.00 24.01 78 PRO A CA 1
ATOM 607 C C . PRO A 1 85 ? 9.515 25.282 -31.599 1.00 26.04 78 PRO A C 1
ATOM 608 O O . PRO A 1 85 ? 8.582 25.615 -30.874 1.00 25.73 78 PRO A O 1
ATOM 612 N N . ALA A 1 86 ? 10.465 26.133 -31.977 1.00 27.09 79 ALA A N 1
ATOM 613 C CA . ALA A 1 86 ? 10.434 27.527 -31.548 1.00 27.33 79 ALA A CA 1
ATOM 614 C C . ALA A 1 86 ? 9.093 28.177 -31.882 1.00 27.10 79 ALA A C 1
ATOM 615 O O . ALA A 1 86 ? 8.648 29.101 -31.197 1.00 26.71 79 ALA A O 1
ATOM 617 N N . ALA A 1 87 ? 8.452 27.686 -32.938 1.00 27.27 80 ALA A N 1
ATOM 618 C CA . ALA A 1 87 ? 7.168 28.216 -33.373 1.00 27.44 80 ALA A CA 1
ATOM 619 C C . ALA A 1 87 ? 6.085 28.070 -32.306 1.00 28.83 80 ALA A C 1
ATOM 620 O O . ALA A 1 87 ? 5.094 28.797 -32.320 1.00 28.44 80 ALA A O 1
ATOM 622 N N . GLY A 1 88 ? 6.272 27.133 -31.381 1.00 28.29 81 GLY A N 1
ATOM 623 C CA . GLY A 1 88 ? 5.276 26.932 -30.342 1.00 27.88 81 GLY A CA 1
ATOM 624 C C . GLY A 1 88 ? 5.614 27.572 -29.011 1.00 27.29 81 GLY A C 1
ATOM 625 O O . GLY A 1 88 ? 4.947 27.316 -28.008 1.00 25.30 81 GLY A O 1
ATOM 626 N N . ALA A 1 89 ? 6.644 28.412 -29.002 1.00 26.09 82 ALA A N 1
ATOM 627 C CA . ALA A 1 89 ? 7.084 29.077 -27.783 1.00 26.67 82 ALA A CA 1
ATOM 628 C C . ALA A 1 89 ? 5.995 29.916 -27.111 1.00 27.46 82 ALA A C 1
ATOM 629 O O . ALA A 1 89 ? 5.943 30.006 -25.883 1.00 26.47 82 ALA A O 1
ATOM 631 N N . ALA A 1 90 ? 5.127 30.519 -27.918 1.00 26.98 83 ALA A N 1
ATOM 632 C CA . ALA A 1 90 ? 4.054 31.371 -27.405 1.00 26.12 83 ALA A CA 1
ATOM 633 C C . ALA A 1 90 ? 3.061 30.670 -26.481 1.00 26.94 83 ALA A C 1
ATOM 634 O O . ALA A 1 90 ? 2.501 31.296 -25.575 1.00 26.78 83 ALA A O 1
ATOM 636 N N . HIS A 1 91 ? 2.834 29.380 -26.703 1.00 25.39 84 HIS A N 1
ATOM 637 C CA . HIS A 1 91 ? 1.887 28.647 -25.875 1.00 24.90 84 HIS A CA 1
ATOM 638 C C . HIS A 1 91 ? 2.499 27.478 -25.117 1.00 22.97 84 HIS A C 1
ATOM 639 O O . HIS A 1 91 ? 1.779 26.624 -24.605 1.00 23.01 84 HIS A O 1
ATOM 646 N N . ALA A 1 92 ? 3.826 27.444 -25.039 1.00 21.85 85 ALA A N 1
ATOM 647 C CA . ALA A 1 92 ? 4.511 26.375 -24.322 1.00 20.63 85 ALA A CA 1
ATOM 648 C C . ALA A 1 92 ? 4.097 26.407 -22.856 1.00 20.21 85 ALA A C 1
ATOM 649 O O . ALA A 1 92 ? 4.126 25.383 -22.169 1.00 20.13 85 ALA A O 1
ATOM 651 N N . GLU A 1 93 ? 3.704 27.591 -22.389 1.00 18.54 86 GLU A N 1
ATOM 652 C CA . GLU A 1 93 ? 3.290 27.783 -21.003 1.00 20.47 86 GLU A CA 1
ATOM 653 C C . GLU A 1 93 ? 1.992 27.050 -20.653 1.00 18.95 86 GLU A C 1
ATOM 654 O O . GLU A 1 93 ? 1.646 26.928 -19.477 1.00 19.85 86 GLU A O 1
ATOM 660 N N . TYR A 1 94 ? 1.273 26.573 -21.665 1.00 18.23 87 TYR A N 1
ATOM 661 C CA . TYR A 1 94 ? 0.039 25.824 -21.421 1.00 17.38 87 TYR A CA 1
ATOM 662 C C . TYR A 1 94 ? 0.352 24.334 -21.329 1.00 16.71 87 TYR A C 1
ATOM 663 O O . TYR A 1 94 ? -0.524 23.513 -21.043 1.00 16.73 87 TYR A O 1
ATOM 672 N N . SER A 1 95 ? 1.611 23.989 -21.569 1.00 16.45 88 SER A N 1
ATOM 673 C CA . SER A 1 95 ? 2.039 22.598 -21.527 1.00 16.32 88 SER A CA 1
ATOM 674 C C . SER A 1 95 ? 2.936 22.317 -20.326 1.00 15.39 88 SER A C 1
ATOM 675 O O . SER A 1 95 ? 2.811 22.960 -19.286 1.00 16.21 88 SER A O 1
ATOM 678 N N . GLY A 1 96 ? 3.835 21.347 -20.465 1.00 14.44 89 GLY A N 1
ATOM 679 C CA . GLY A 1 96 ? 4.714 21.006 -19.364 1.00 15.20 89 GLY A CA 1
ATOM 680 C C . GLY A 1 96 ? 4.116 19.884 -18.532 1.00 15.63 89 GLY A C 1
ATOM 681 O O . GLY A 1 96 ? 2.977 19.469 -18.770 1.00 16.35 89 GLY A O 1
ATOM 682 N N . LEU A 1 97 ? 4.873 19.402 -17.552 1.00 14.31 90 LEU A N 1
ATOM 683 C CA . LEU A 1 97 ? 4.415 18.307 -16.702 1.00 15.32 90 LEU A CA 1
ATOM 684 C C . LEU A 1 97 ? 4.721 18.569 -15.238 1.00 16.07 90 LEU A C 1
ATOM 685 O O . LEU A 1 97 ? 5.852 18.891 -14.869 1.00 15.26 90 LEU A O 1
ATOM 690 N N . CYS A 1 98 ? 3.703 18.417 -14.404 1.00 14.39 91 CYS A N 1
ATOM 691 C CA . CYS A 1 98 ? 3.855 18.632 -12.976 1.00 15.06 91 CYS A CA 1
ATOM 692 C C . CYS A 1 98 ? 3.231 17.458 -12.234 1.00 14.69 91 CYS A C 1
ATOM 693 O O . CYS A 1 98 ? 2.160 16.983 -12.602 1.00 14.74 91 CYS A O 1
ATOM 696 N N . ASP A 1 99 ? 3.918 16.979 -11.202 1.00 15.15 92 ASP A N 1
ATOM 697 C CA . ASP A 1 99 ? 3.410 15.874 -10.398 1.00 12.44 92 ASP A CA 1
ATOM 698 C C . ASP A 1 99 ? 3.528 16.342 -8.952 1.00 12.96 92 ASP A C 1
ATOM 699 O O . ASP A 1 99 ? 4.599 16.752 -8.515 1.00 11.57 92 ASP A O 1
ATOM 704 N N . LYS A 1 100 ? 2.425 16.300 -8.218 1.00 11.67 93 LYS A N 1
ATOM 705 C CA . LYS A 1 100 ? 2.446 16.728 -6.829 1.00 15.43 93 LYS A CA 1
ATOM 706 C C . LYS A 1 100 ? 1.475 15.895 -6.012 1.00 15.46 93 LYS A C 1
ATOM 707 O O . LYS A 1 100 ? 0.484 15.378 -6.539 1.00 15.06 93 LYS A O 1
ATOM 713 N N . LEU A 1 101 ? 1.782 15.751 -4.728 1.00 15.26 94 LEU A N 1
ATOM 714 C CA . LEU A 1 101 ? 0.929 15.012 -3.816 1.00 14.02 94 LEU A CA 1
ATOM 715 C C . LEU A 1 101 ? 0.362 16.064 -2.874 1.00 14.97 94 LEU A C 1
ATOM 716 O O . LEU A 1 101 ? 1.105 16.875 -2.311 1.00 16.22 94 LEU A O 1
ATOM 721 N N . MET A 1 102 ? -0.958 16.069 -2.732 1.00 13.72 95 MET A N 1
ATOM 722 C CA . MET A 1 102 ? -1.633 17.026 -1.870 1.00 14.15 95 MET A CA 1
ATOM 723 C C . MET A 1 102 ? -2.211 16.304 -0.652 1.00 15.28 95 MET A C 1
ATOM 724 O O . MET A 1 102 ? -2.829 15.240 -0.778 1.00 13.81 95 MET A O 1
ATOM 729 N N . ILE A 1 103 ? -1.983 16.866 0.530 1.00 14.03 96 ILE A N 1
ATOM 730 C CA . ILE A 1 103 ? -2.495 16.281 1.761 1.00 14.32 96 ILE A CA 1
ATOM 731 C C . ILE A 1 103 ? -3.383 17.332 2.420 1.00 14.21 96 ILE A C 1
ATOM 732 O O . ILE A 1 103 ? -2.933 18.435 2.748 1.00 13.61 96 ILE A O 1
ATOM 737 N N . VAL A 1 104 ? -4.652 16.984 2.593 1.00 12.02 97 VAL A N 1
ATOM 738 C CA . VAL A 1 104 ? -5.626 17.893 3.181 1.00 13.35 97 VAL A CA 1
ATOM 739 C C . VAL A 1 104 ? -6.297 17.199 4.366 1.00 14.24 97 VAL A C 1
ATOM 740 O O . VAL A 1 104 ? -6.831 16.100 4.230 1.00 13.22 97 VAL A O 1
ATOM 744 N N . HIS A 1 105 ? -6.260 17.832 5.534 1.00 14.98 98 HIS A N 1
ATOM 745 C CA . HIS A 1 105 ? -6.862 17.216 6.711 1.00 14.98 98 HIS A CA 1
ATOM 746 C C . HIS A 1 105 ? -8.383 17.331 6.774 1.00 14.20 98 HIS A C 1
ATOM 747 O O . HIS A 1 105 ? -8.983 18.129 6.057 1.00 13.80 98 HIS A O 1
ATOM 754 N N . PRO A 1 106 ? -9.028 16.522 7.636 1.00 15.86 99 PRO A N 1
ATOM 755 C CA . PRO A 1 106 ? -10.490 16.518 7.781 1.00 14.76 99 PRO A CA 1
ATOM 756 C C . PRO A 1 106 ? -11.157 17.879 7.900 1.00 15.51 99 PRO A C 1
ATOM 757 O O . PRO A 1 106 ? -10.884 18.638 8.829 1.00 15.59 99 PRO A O 1
ATOM 761 N N . GLY A 1 107 ? -12.030 18.177 6.942 1.00 16.65 100 GLY A N 1
ATOM 762 C CA . GLY A 1 107 ? -12.748 19.440 6.951 1.00 16.21 100 GLY A CA 1
ATOM 763 C C . GLY A 1 107 ? -12.018 20.597 6.300 1.00 15.23 100 GLY A C 1
ATOM 764 O O . GLY A 1 107 ? -12.605 21.653 6.089 1.00 16.06 100 GLY A O 1
ATOM 765 N N . LYS A 1 108 ? -10.744 20.403 5.972 1.00 16.18 101 LYS A N 1
ATOM 766 C CA . LYS A 1 108 ? -9.948 21.455 5.344 1.00 15.31 101 LYS A CA 1
ATOM 767 C C . LYS A 1 108 ? -10.148 21.531 3.831 1.00 14.74 101 LYS A C 1
ATOM 768 O O . LYS A 1 108 ? -10.523 20.546 3.194 1.00 13.43 101 LYS A O 1
ATOM 774 N N . PHE A 1 109 ? -9.879 22.707 3.268 1.00 13.75 102 PHE A N 1
ATOM 775 C CA . PHE A 1 109 ? -10.075 22.960 1.839 1.00 13.94 102 PHE A CA 1
ATOM 776 C C . PHE A 1 109 ? -8.879 23.515 1.070 1.00 15.67 102 PHE A C 1
ATOM 777 O O . PHE A 1 109 ? -7.968 24.116 1.638 1.00 14.17 102 PHE A O 1
ATOM 785 N N . CYS A 1 110 ? -8.936 23.315 -0.246 1.00 15.31 103 CYS A N 1
ATOM 786 C CA . CYS A 1 110 ? -8.002 23.913 -1.197 1.00 16.43 103 CYS A CA 1
ATOM 787 C C . CYS A 1 110 ? -9.090 24.864 -1.705 1.00 15.27 103 CYS A C 1
ATOM 788 O O . CYS A 1 110 ? -10.086 24.417 -2.273 1.00 15.87 103 CYS A O 1
ATOM 791 N N . PRO A 1 111 ? -8.936 26.174 -1.474 1.00 16.32 104 PRO A N 1
ATOM 792 C CA . PRO A 1 111 ? -9.901 27.207 -1.870 1.00 15.89 104 PRO A CA 1
ATOM 793 C C . PRO A 1 111 ? -10.229 27.434 -3.345 1.00 15.47 104 PRO A C 1
ATOM 794 O O . PRO A 1 111 ? -9.459 27.075 -4.236 1.00 17.97 104 PRO A O 1
ATOM 798 N N . PRO A 1 112 ? -11.397 28.049 -3.611 1.00 15.97 105 PRO A N 1
ATOM 799 C CA . PRO A 1 112 ? -11.895 28.368 -4.949 1.00 14.77 105 PRO A CA 1
ATOM 800 C C . PRO A 1 112 ? -10.884 29.200 -5.737 1.00 16.96 105 PRO A C 1
ATOM 801 O O . PRO A 1 112 ? -10.426 30.249 -5.272 1.00 15.59 105 PRO A O 1
ATOM 805 N N . HIS A 1 113 ? -10.541 28.724 -6.928 1.00 14.99 106 HIS A N 1
ATOM 806 C CA . HIS A 1 113 ? -9.588 29.414 -7.788 1.00 16.61 106 HIS A CA 1
ATOM 807 C C . HIS A 1 113 ? -9.624 28.797 -9.175 1.00 18.12 106 HIS A C 1
ATOM 808 O O . HIS A 1 113 ? -10.263 27.765 -9.389 1.00 17.85 106 HIS A O 1
ATOM 815 N N . PHE A 1 114 ? -8.941 29.436 -10.118 1.00 17.93 107 PHE A N 1
ATOM 816 C CA . PHE A 1 114 ? -8.847 28.902 -11.467 1.00 18.75 107 PHE A CA 1
ATOM 817 C C . PHE A 1 114 ? -7.463 29.221 -12.015 1.00 19.48 107 PHE A C 1
ATOM 818 O O . PHE A 1 114 ? -6.768 30.093 -11.490 1.00 19.94 107 PHE A O 1
ATOM 826 N N . HIS A 1 115 ? -7.056 28.486 -13.043 1.00 19.34 108 HIS A N 1
ATOM 827 C CA . HIS A 1 115 ? -5.759 28.694 -13.678 1.00 17.97 108 HIS A CA 1
ATOM 828 C C . HIS A 1 115 ? -6.025 29.016 -15.133 1.00 17.40 108 HIS A C 1
ATOM 829 O O . HIS A 1 115 ? -6.862 28.388 -15.774 1.00 17.49 108 HIS A O 1
ATOM 836 N N . GLN A 1 116 ? -5.317 30.000 -15.660 1.00 17.88 109 GLN A N 1
ATOM 837 C CA . GLN A 1 116 ? -5.490 30.350 -17.056 1.00 17.82 109 GLN A CA 1
ATOM 838 C C . GLN A 1 116 ? -4.857 29.285 -17.947 1.00 17.83 109 GLN A C 1
ATOM 839 O O . GLN A 1 116 ? -5.414 28.911 -18.984 1.00 17.23 109 GLN A O 1
ATOM 845 N N . ARG A 1 117 ? -3.700 28.788 -17.522 1.00 16.27 110 ARG A N 1
ATOM 846 C CA . ARG A 1 117 ? -2.936 27.828 -18.310 1.00 17.88 110 ARG A CA 1
ATOM 847 C C . ARG A 1 117 ? -2.919 26.367 -17.863 1.00 16.85 110 ARG A C 1
ATOM 848 O O . ARG A 1 117 ? -2.871 25.464 -18.695 1.00 15.48 110 ARG A O 1
ATOM 856 N N . LYS A 1 118 ? -2.953 26.131 -16.557 1.00 17.24 111 LYS A N 1
ATOM 857 C CA . LYS A 1 118 ? -2.868 24.771 -16.046 1.00 15.75 111 LYS A CA 1
ATOM 858 C C . LYS A 1 118 ? -4.129 23.899 -16.022 1.00 16.19 111 LYS A C 1
ATOM 859 O O . LYS A 1 118 ? -5.162 24.276 -15.463 1.00 14.82 111 LYS A O 1
ATOM 865 N N . THR A 1 119 ? -4.020 22.725 -16.642 1.00 15.25 112 THR A N 1
ATOM 866 C CA . THR A 1 119 ? -5.095 21.737 -16.652 1.00 15.33 112 THR A CA 1
ATOM 867 C C . THR A 1 119 ? -4.600 20.668 -15.684 1.00 14.78 112 THR A C 1
ATOM 868 O O . THR A 1 119 ? -3.431 20.280 -15.741 1.00 15.88 112 THR A O 1
ATOM 872 N N . GLU A 1 120 ? -5.474 20.211 -14.787 1.00 14.94 113 GLU A N 1
ATOM 873 C CA . GLU A 1 120 ? -5.090 19.219 -13.786 1.00 16.39 113 GLU A CA 1
ATOM 874 C C . GLU A 1 120 ? -5.890 17.921 -13.870 1.00 15.85 113 GLU A C 1
ATOM 875 O O . GLU A 1 120 ? -6.893 17.834 -14.571 1.00 17.00 113 GLU A O 1
ATOM 881 N N . SER A 1 121 ? -5.415 16.910 -13.150 1.00 15.27 114 SER A N 1
ATOM 882 C CA . SER A 1 121 ? -6.089 15.621 -13.071 1.00 15.20 114 SER A CA 1
ATOM 883 C C . SER A 1 121 ? -5.896 15.133 -11.639 1.00 15.02 114 SER A C 1
ATOM 884 O O . SER A 1 121 ? -4.846 15.371 -11.038 1.00 14.40 114 SER A O 1
ATOM 887 N N . TYR A 1 122 ? -6.903 14.457 -11.091 1.00 13.58 115 TYR A N 1
ATOM 888 C CA . TYR A 1 122 ? -6.817 13.968 -9.720 1.00 12.94 115 TYR A CA 1
ATOM 889 C C . TYR A 1 122 ? -6.896 12.457 -9.584 1.00 13.92 115 TYR A C 1
ATOM 890 O O . TYR A 1 122 ? -7.710 11.796 -10.236 1.00 14.44 115 TYR A O 1
ATOM 899 N N . GLU A 1 123 ? -6.052 11.932 -8.704 1.00 12.77 116 GLU A N 1
ATOM 900 C CA . GLU A 1 123 ? -6.006 10.510 -8.390 1.00 12.88 116 GLU A CA 1
ATOM 901 C C . GLU A 1 123 ? -6.017 10.432 -6.865 1.00 12.51 116 GLU A C 1
ATOM 902 O O . GLU A 1 123 ? -5.024 10.764 -6.225 1.00 12.23 116 GLU A O 1
ATOM 908 N N . VAL A 1 124 ? -7.137 10.020 -6.280 1.00 12.85 117 VAL A N 1
ATOM 909 C CA . VAL A 1 124 ? -7.199 9.909 -4.824 1.00 12.42 117 VAL A CA 1
ATOM 910 C C . VAL A 1 124 ? -6.385 8.701 -4.378 1.00 14.71 117 VAL A C 1
ATOM 911 O O . VAL A 1 124 ? -6.565 7.602 -4.897 1.00 14.78 117 VAL A O 1
ATOM 915 N N . VAL A 1 125 ? -5.486 8.907 -3.419 1.00 13.39 118 VAL A N 1
ATOM 916 C CA . VAL A 1 125 ? -4.649 7.822 -2.922 1.00 13.88 118 VAL A CA 1
ATOM 917 C C . VAL A 1 125 ? -5.152 7.307 -1.574 1.00 16.59 118 VAL A C 1
ATOM 918 O O . VAL A 1 125 ? -5.163 6.099 -1.323 1.00 16.03 118 VAL A O 1
ATOM 922 N N . LEU A 1 126 ? -5.578 8.227 -0.713 1.00 14.34 119 LEU A N 1
ATOM 923 C CA . LEU A 1 126 ? -6.083 7.869 0.608 1.00 15.75 119 LEU A CA 1
ATOM 924 C C . LEU A 1 126 ? -7.242 8.799 0.960 1.00 15.83 119 LEU A C 1
ATOM 925 O O . LEU A 1 126 ? -7.187 9.997 0.680 1.00 14.70 119 LEU A O 1
ATOM 930 N N . GLY A 1 127 ? -8.287 8.248 1.569 1.00 15.44 120 GLY A N 1
ATOM 931 C CA . GLY A 1 127 ? -9.433 9.066 1.936 1.00 16.51 120 GLY A CA 1
ATOM 932 C C . GLY A 1 127 ? -10.357 9.313 0.757 1.00 16.51 120 GLY A C 1
ATOM 933 O O . GLY A 1 127 ? -10.333 8.571 -0.226 1.00 16.81 120 GLY A O 1
ATOM 934 N N . GLU A 1 128 ? -11.190 10.344 0.856 1.00 15.84 121 GLU A N 1
ATOM 935 C CA . GLU A 1 128 ? -12.111 10.677 -0.224 1.00 15.55 121 GLU A CA 1
ATOM 936 C C . GLU A 1 128 ? -12.032 12.172 -0.486 1.00 15.36 121 GLU A C 1
ATOM 937 O O . GLU A 1 128 ? -11.852 12.967 0.438 1.00 14.16 121 GLU A O 1
ATOM 943 N N . MET A 1 129 ? -12.161 12.542 -1.755 1.00 14.22 122 MET A N 1
ATOM 944 C CA . MET A 1 129 ? -12.044 13.929 -2.179 1.00 15.09 122 MET A CA 1
ATOM 945 C C . MET A 1 129 ? -13.353 14.508 -2.700 1.00 15.08 122 MET A C 1
ATOM 946 O O . MET A 1 129 ? -13.965 13.965 -3.621 1.00 16.18 122 MET A O 1
ATOM 951 N N . GLU A 1 130 ? -13.778 15.614 -2.101 1.00 14.61 123 GLU A N 1
ATOM 952 C CA . GLU A 1 130 ? -15.007 16.272 -2.527 1.00 14.46 123 GLU A CA 1
ATOM 953 C C . GLU A 1 130 ? -14.635 17.480 -3.357 1.00 14.99 123 GLU A C 1
ATOM 954 O O . GLU A 1 130 ? -14.063 18.448 -2.855 1.00 16.08 123 GLU A O 1
ATOM 960 N N . VAL A 1 131 ? -14.954 17.406 -4.643 1.00 14.20 124 VAL A N 1
ATOM 961 C CA . VAL A 1 131 ? -14.629 18.473 -5.570 1.00 13.11 124 VAL A CA 1
ATOM 962 C C . VAL A 1 131 ? -15.832 19.349 -5.908 1.00 14.65 124 VAL A C 1
ATOM 963 O O . VAL A 1 131 ? -16.900 18.851 -6.264 1.00 14.06 124 VAL A O 1
ATOM 967 N N . PHE A 1 132 ? -15.637 20.658 -5.783 1.00 13.80 125 PHE A N 1
ATOM 968 C CA . PHE A 1 132 ? -16.665 21.645 -6.094 1.00 15.56 125 PHE A CA 1
ATOM 969 C C . PHE A 1 132 ? -16.102 22.433 -7.269 1.00 14.64 125 PHE A C 1
ATOM 970 O O . PHE A 1 132 ? -14.962 22.894 -7.214 1.00 16.60 125 PHE A O 1
ATOM 978 N N . TYR A 1 133 ? -16.879 22.587 -8.335 1.00 14.71 126 TYR A N 1
ATOM 979 C CA . TYR A 1 133 ? -16.379 23.317 -9.493 1.00 16.21 126 TYR A CA 1
ATOM 980 C C . TYR A 1 133 ? -17.472 23.910 -10.367 1.00 15.56 126 TYR A C 1
ATOM 981 O O . TYR A 1 133 ? -18.647 23.587 -10.221 1.00 17.32 126 TYR A O 1
ATOM 990 N N . ALA A 1 134 ? -17.065 24.790 -11.274 1.00 17.72 127 ALA A N 1
ATOM 991 C CA . ALA A 1 134 ? -17.984 25.411 -12.216 1.00 19.86 127 ALA A CA 1
ATOM 992 C C . ALA A 1 134 ? -17.742 24.698 -13.540 1.00 20.39 127 ALA A C 1
ATOM 993 O O . ALA A 1 134 ? -16.635 24.734 -14.077 1.00 20.52 127 ALA A O 1
ATOM 995 N N . PRO A 1 135 ? -18.774 24.030 -14.078 1.00 21.91 128 PRO A N 1
ATOM 996 C CA . PRO A 1 135 ? -18.644 23.308 -15.348 1.00 21.71 128 PRO A CA 1
ATOM 997 C C . PRO A 1 135 ? -18.395 24.197 -16.568 1.00 22.83 128 PRO A C 1
ATOM 998 O O . PRO A 1 135 ? -17.876 23.731 -17.583 1.00 22.55 128 PRO A O 1
ATOM 1002 N N . GLU A 1 136 ? -18.753 25.475 -16.472 1.00 20.94 129 GLU A N 1
ATOM 1003 C CA . GLU A 1 136 ? -18.540 26.400 -17.585 1.00 22.77 129 GLU A CA 1
ATOM 1004 C C . GLU A 1 136 ? -17.220 27.133 -17.358 1.00 21.95 129 GLU A C 1
ATOM 1005 O O . GLU A 1 136 ? -16.964 27.637 -16.265 1.00 24.37 129 GLU A O 1
ATOM 1011 N N . PRO A 1 137 ? -16.361 27.197 -18.387 1.00 22.43 130 PRO A N 1
ATOM 1012 C CA . PRO A 1 137 ? -15.071 27.876 -18.257 1.00 24.12 130 PRO A CA 1
ATOM 1013 C C . PRO A 1 137 ? -15.152 29.394 -18.272 1.00 26.19 130 PRO A C 1
ATOM 1014 O O . PRO A 1 137 ? -16.073 29.974 -18.844 1.00 26.16 130 PRO A O 1
ATOM 1018 N N . VAL A 1 138 ? -14.182 30.031 -17.628 1.00 28.59 131 VAL A N 1
ATOM 1019 C CA . VAL A 1 138 ? -14.122 31.482 -17.617 1.00 31.49 131 VAL A CA 1
ATOM 1020 C C . VAL A 1 138 ? -13.249 31.844 -18.812 1.00 32.48 131 VAL A C 1
ATOM 1021 O O . VAL A 1 138 ? -12.515 30.997 -19.329 1.00 30.33 131 VAL A O 1
ATOM 1025 N N . THR A 1 139 ? -13.339 33.087 -19.267 1.00 34.25 132 THR A N 1
ATOM 1026 C CA . THR A 1 139 ? -12.525 33.528 -20.388 1.00 36.01 132 THR A CA 1
ATOM 1027 C C . THR A 1 139 ? -11.371 34.349 -19.835 1.00 38.41 132 THR A C 1
ATOM 1028 O O . THR A 1 139 ? -11.577 35.364 -19.175 1.00 37.60 132 THR A O 1
ATOM 1032 N N . VAL A 1 140 ? -10.150 33.895 -20.091 1.00 42.02 133 VAL A N 1
ATOM 1033 C CA . VAL A 1 140 ? -8.978 34.600 -19.601 1.00 45.13 133 VAL A CA 1
ATOM 1034 C C . VAL A 1 140 ? -8.067 34.973 -20.758 1.00 47.37 133 VAL A C 1
ATOM 1035 O O . VAL A 1 140 ? -7.308 34.142 -21.260 1.00 48.27 133 VAL A O 1
ATOM 1039 N N . GLY A 1 141 ? -8.163 36.229 -21.183 1.00 49.68 134 GLY A N 1
ATOM 1040 C CA . GLY A 1 141 ? -7.341 36.715 -22.273 1.00 51.79 134 GLY A CA 1
ATOM 1041 C C . GLY A 1 141 ? -7.929 36.457 -23.645 1.00 53.54 134 GLY A C 1
ATOM 1042 O O . GLY A 1 141 ? -8.927 37.070 -24.034 1.00 53.80 134 GLY A O 1
ATOM 1043 N N . ASP A 1 142 ? -7.304 35.540 -24.378 1.00 53.93 135 ASP A N 1
ATOM 1044 C CA . ASP A 1 142 ? -7.734 35.188 -25.725 1.00 54.56 135 ASP A CA 1
ATOM 1045 C C . ASP A 1 142 ? -9.181 34.694 -25.756 1.00 54.29 135 ASP A C 1
ATOM 1046 O O . ASP A 1 142 ? -9.575 33.842 -24.955 1.00 53.75 135 ASP A O 1
ATOM 1051 N N . ASP A 1 143 ? -9.964 35.233 -26.688 1.00 54.19 136 ASP A N 1
ATOM 1052 C CA . ASP A 1 143 ? -11.368 34.859 -26.833 1.00 53.03 136 ASP A CA 1
ATOM 1053 C C . ASP A 1 143 ? -11.557 33.503 -27.500 1.00 50.93 136 ASP A C 1
ATOM 1054 O O . ASP A 1 143 ? -12.292 32.655 -26.993 1.00 51.14 136 ASP A O 1
ATOM 1059 N N . ASP A 1 144 ? -10.902 33.301 -28.639 1.00 47.75 137 ASP A N 1
ATOM 1060 C CA . ASP A 1 144 ? -11.026 32.043 -29.362 1.00 44.32 137 ASP A CA 1
ATOM 1061 C C . ASP A 1 144 ? -10.160 30.935 -28.784 1.00 40.36 137 ASP A C 1
ATOM 1062 O O . ASP A 1 144 ? -8.945 30.903 -28.982 1.00 37.23 137 ASP A O 1
ATOM 1067 N N . VAL A 1 145 ? -10.807 30.028 -28.061 1.00 37.04 138 VAL A N 1
ATOM 1068 C CA . VAL A 1 145 ? -10.128 28.899 -27.448 1.00 32.84 138 VAL A CA 1
ATOM 1069 C C . VAL A 1 145 ? -10.674 27.609 -28.040 1.00 30.91 138 VAL A C 1
ATOM 1070 O O . VAL A 1 145 ? -11.754 27.596 -28.638 1.00 30.16 138 VAL A O 1
ATOM 1074 N N . LEU A 1 146 ? -9.924 26.528 -27.871 1.00 27.39 139 LEU A N 1
ATOM 1075 C CA . LEU A 1 146 ? -10.329 25.229 -28.388 1.00 25.41 139 LEU A CA 1
ATOM 1076 C C . LEU A 1 146 ? -11.233 24.515 -27.399 1.00 24.55 139 LEU A C 1
ATOM 1077 O O . LEU A 1 146 ? -11.257 24.846 -26.213 1.00 24.05 139 LEU A O 1
ATOM 1082 N N . SER A 1 147 ? -11.976 23.534 -27.898 1.00 25.53 140 SER A N 1
ATOM 1083 C CA . SER A 1 147 ? -12.879 22.752 -27.066 1.00 26.83 140 SER A CA 1
ATOM 1084 C C . SER A 1 147 ? -12.939 21.320 -27.592 1.00 26.09 140 SER A C 1
ATOM 1085 O O . SER A 1 147 ? -12.908 21.095 -28.800 1.00 25.73 140 SER A O 1
ATOM 1088 N N . PHE A 1 148 ? -12.995 20.352 -26.683 1.00 24.87 141 PHE A N 1
ATOM 1089 C CA . PHE A 1 148 ? -13.062 18.950 -27.082 1.00 24.17 141 PHE A CA 1
ATOM 1090 C C . PHE A 1 148 ? -13.910 18.101 -26.149 1.00 23.36 141 PHE A C 1
ATOM 1091 O O . PHE A 1 148 ? -14.899 17.490 -26.566 1.00 22.40 141 PHE A O 1
ATOM 1099 N N . SER A 1 149 ? -13.507 18.059 -24.884 1.00 22.18 142 SER A N 1
ATOM 1100 C CA . SER A 1 149 ? -14.207 17.273 -23.877 1.00 22.35 142 SER A CA 1
ATOM 1101 C C . SER A 1 149 ? -14.592 18.155 -22.691 1.00 21.70 142 SER A C 1
ATOM 1102 O O . SER A 1 149 ? -13.930 18.140 -21.654 1.00 21.96 142 SER A O 1
ATOM 1105 N N . PRO A 1 150 ? -15.678 18.934 -22.831 1.00 22.00 143 PRO A N 1
ATOM 1106 C CA . PRO A 1 150 ? -16.174 19.837 -21.788 1.00 21.30 143 PRO A CA 1
ATOM 1107 C C . PRO A 1 150 ? -16.293 19.168 -20.423 1.00 20.77 143 PRO A C 1
ATOM 1108 O O . PRO A 1 150 ? -16.489 17.957 -20.334 1.00 21.20 143 PRO A O 1
ATOM 1112 N N . MET A 1 151 ? -16.167 19.958 -19.361 1.00 19.05 144 MET A N 1
ATOM 1113 C CA . MET A 1 151 ? -16.288 19.422 -18.010 1.00 19.57 144 MET A CA 1
ATOM 1114 C C . MET A 1 151 ? -17.691 18.864 -17.839 1.00 20.08 144 MET A C 1
ATOM 1115 O O . MET A 1 151 ? -18.660 19.465 -18.304 1.00 19.25 144 MET A O 1
ATOM 1120 N N . PRO A 1 152 ? -17.817 17.701 -17.179 1.00 19.97 145 PRO A N 1
ATOM 1121 C CA . PRO A 1 152 ? -19.134 17.094 -16.962 1.00 21.76 145 PRO A CA 1
ATOM 1122 C C . PRO A 1 152 ? -19.891 17.919 -15.926 1.00 21.71 145 PRO A C 1
ATOM 1123 O O . PRO A 1 152 ? -19.287 18.702 -15.195 1.00 20.83 145 PRO A O 1
ATOM 1127 N N . GLU A 1 153 ? -21.206 17.744 -15.862 1.00 21.67 146 GLU A N 1
ATOM 1128 C CA . GLU A 1 153 ? -22.019 18.497 -14.917 1.00 22.69 146 GLU A CA 1
ATOM 1129 C C . GLU A 1 153 ? -21.914 17.977 -13.489 1.00 20.48 146 GLU A C 1
ATOM 1130 O O . GLU A 1 153 ? -22.195 18.706 -12.543 1.00 19.65 146 GLU A O 1
ATOM 1136 N N . GLY A 1 154 ? -21.501 16.723 -13.331 1.00 20.41 147 GLY A N 1
ATOM 1137 C CA . GLY A 1 154 ? -21.403 16.158 -11.995 1.00 19.02 147 GLY A CA 1
ATOM 1138 C C . GLY A 1 154 ? -22.771 16.178 -11.337 1.00 19.26 147 GLY A C 1
ATOM 1139 O O . GLY A 1 154 ? -23.786 15.979 -12.008 1.00 19.53 147 GLY A O 1
ATOM 1140 N N . SER A 1 155 ? -22.812 16.413 -10.028 1.00 17.78 148 SER A N 1
ATOM 1141 C CA . SER A 1 155 ? -24.078 16.465 -9.303 1.00 17.43 148 SER A CA 1
ATOM 1142 C C . SER A 1 155 ? -24.153 17.741 -8.471 1.00 17.09 148 SER A C 1
ATOM 1143 O O . SER A 1 155 ? -23.177 18.488 -8.371 1.00 15.71 148 SER A O 1
ATOM 1146 N N . PRO A 1 156 ? -25.330 18.030 -7.889 1.00 17.35 149 PRO A N 1
ATOM 1147 C CA . PRO A 1 156 ? -25.424 19.240 -7.072 1.00 16.71 149 PRO A CA 1
ATOM 1148 C C . PRO A 1 156 ? -24.679 18.912 -5.782 1.00 16.83 149 PRO A C 1
ATOM 1149 O O . PRO A 1 156 ? -24.350 17.750 -5.538 1.00 14.31 149 PRO A O 1
ATOM 1153 N N . TRP A 1 157 ? -24.412 19.922 -4.966 1.00 15.73 150 TRP A N 1
ATOM 1154 C CA . TRP A 1 157 ? -23.731 19.712 -3.690 1.00 17.69 150 TRP A CA 1
ATOM 1155 C C . TRP A 1 157 ? -24.566 18.807 -2.789 1.00 18.05 150 TRP A C 1
ATOM 1156 O O . TRP A 1 157 ? -25.791 18.792 -2.878 1.00 17.13 150 TRP A O 1
ATOM 1167 N N . PRO A 1 158 ? -23.910 18.028 -1.918 1.00 18.11 151 PRO A N 1
ATOM 1168 C CA . PRO A 1 158 ? -24.663 17.163 -1.012 1.00 17.37 151 PRO A CA 1
ATOM 1169 C C . PRO A 1 158 ? -24.996 18.059 0.184 1.00 17.89 151 PRO A C 1
ATOM 1170 O O . PRO A 1 158 ? -24.467 19.170 0.288 1.00 13.87 151 PRO A O 1
ATOM 1174 N N . GLU A 1 159 ? -25.858 17.592 1.079 1.00 18.01 152 GLU A N 1
ATOM 1175 C CA . GLU A 1 159 ? -26.217 18.375 2.262 1.00 20.23 152 GLU A CA 1
ATOM 1176 C C . GLU A 1 159 ? -25.094 18.392 3.294 1.00 19.52 152 GLU A C 1
ATOM 1177 O O . GLU A 1 159 ? -24.264 17.486 3.330 1.00 19.97 152 GLU A O 1
ATOM 1183 N N . GLY A 1 160 ? -25.088 19.427 4.131 1.00 18.54 153 GLY A N 1
ATOM 1184 C CA . GLY A 1 160 ? -24.129 19.519 5.220 1.00 18.84 153 GLY A CA 1
ATOM 1185 C C . GLY A 1 160 ? -22.681 19.932 5.041 1.00 18.62 153 GLY A C 1
ATOM 1186 O O . GLY A 1 160 ? -21.879 19.716 5.951 1.00 18.61 153 GLY A O 1
ATOM 1187 N N . VAL A 1 161 ? -22.320 20.509 3.903 1.00 16.30 154 VAL A N 1
ATOM 1188 C CA . VAL A 1 161 ? -20.937 20.927 3.716 1.00 15.31 154 VAL A CA 1
ATOM 1189 C C . VAL A 1 161 ? -20.644 22.161 4.570 1.00 16.33 154 VAL A C 1
ATOM 1190 O O . VAL A 1 161 ? -21.335 23.175 4.459 1.00 17.27 154 VAL A O 1
ATOM 1194 N N . ALA A 1 162 ? -19.630 22.069 5.426 1.00 15.53 155 ALA A N 1
ATOM 1195 C CA . ALA A 1 162 ? -19.241 23.198 6.274 1.00 16.06 155 ALA A CA 1
ATOM 1196 C C . ALA A 1 162 ? -18.146 24.015 5.572 1.00 16.62 155 ALA A C 1
ATOM 1197 O O . ALA A 1 162 ? -17.075 23.498 5.261 1.00 17.49 155 ALA A O 1
ATOM 1199 N N . LEU A 1 163 ? -18.420 25.289 5.321 1.00 16.98 156 LEU A N 1
ATOM 1200 C CA . LEU A 1 163 ? -17.459 26.154 4.646 1.00 16.68 156 LEU A CA 1
ATOM 1201 C C . LEU A 1 163 ? -16.700 27.040 5.632 1.00 16.12 156 LEU A C 1
ATOM 1202 O O . LEU A 1 163 ? -17.185 27.321 6.729 1.00 15.71 156 LEU A O 1
ATOM 1207 N N . PRO A 1 164 ? -15.486 27.482 5.257 1.00 17.49 157 PRO A N 1
ATOM 1208 C CA . PRO A 1 164 ? -14.683 28.340 6.135 1.00 17.21 157 PRO A CA 1
ATOM 1209 C C . PRO A 1 164 ? -15.414 29.649 6.436 1.00 16.47 157 PRO A C 1
ATOM 1210 O O . PRO A 1 164 ? -16.022 30.239 5.552 1.00 16.91 157 PRO A O 1
ATOM 1214 N N . ALA A 1 165 ? -15.348 30.095 7.683 1.00 17.94 158 ALA A N 1
ATOM 1215 C CA . ALA A 1 165 ? -16.017 31.329 8.088 1.00 19.57 158 ALA A CA 1
ATOM 1216 C C . ALA A 1 165 ? -15.479 32.541 7.333 1.00 20.43 158 ALA A C 1
ATOM 1217 O O . ALA A 1 165 ? -14.266 32.746 7.251 1.00 19.93 158 ALA A O 1
ATOM 1219 N N . GLY A 1 166 ? -16.386 33.345 6.785 1.00 19.21 159 GLY A N 1
ATOM 1220 C CA . GLY A 1 166 ? -15.977 34.528 6.048 1.00 22.05 159 GLY A CA 1
ATOM 1221 C C . GLY A 1 166 ? -15.570 34.260 4.608 1.00 21.61 159 GLY A C 1
ATOM 1222 O O . GLY A 1 166 ? -15.263 35.195 3.865 1.00 23.55 159 GLY A O 1
ATOM 1223 N N . ARG A 1 167 ? -15.556 32.991 4.209 1.00 19.72 160 ARG A N 1
ATOM 1224 C CA . ARG A 1 167 ? -15.186 32.625 2.843 1.00 17.54 160 ARG A CA 1
ATOM 1225 C C . ARG A 1 167 ? -16.342 31.936 2.119 1.00 18.95 160 ARG A C 1
ATOM 1226 O O . ARG A 1 167 ? -16.193 31.515 0.971 1.00 18.21 160 ARG A O 1
ATOM 1234 N N . GLU A 1 168 ? -17.489 31.824 2.783 1.00 19.07 161 GLU A N 1
ATOM 1235 C CA . GLU A 1 168 ? -18.638 31.126 2.208 1.00 19.93 161 GLU A CA 1
ATOM 1236 C C . GLU A 1 168 ? -19.026 31.544 0.796 1.00 19.85 161 GLU A C 1
ATOM 1237 O O . GLU A 1 168 ? -19.204 30.694 -0.082 1.00 18.37 161 GLU A O 1
ATOM 1243 N N . ASP A 1 169 ? -19.155 32.849 0.577 1.00 20.13 162 ASP A N 1
ATOM 1244 C CA . ASP A 1 169 ? -19.551 33.377 -0.724 1.00 21.29 162 ASP A CA 1
ATOM 1245 C C . ASP A 1 169 ? -18.619 33.006 -1.872 1.00 19.25 162 ASP A C 1
ATOM 1246 O O . ASP A 1 169 ? -19.057 32.909 -3.018 1.00 17.72 162 ASP A O 1
ATOM 1251 N N . SER A 1 170 ? -17.339 32.817 -1.569 1.00 17.31 163 SER A N 1
ATOM 1252 C CA . SER A 1 170 ? -16.364 32.479 -2.602 1.00 18.53 163 SER A CA 1
ATOM 1253 C C . SER A 1 170 ? -16.651 31.134 -3.270 1.00 16.96 163 SER A C 1
ATOM 1254 O O . SER A 1 170 ? -16.141 30.854 -4.358 1.00 17.35 163 SER A O 1
ATOM 1257 N N . TYR A 1 171 ? -17.474 30.312 -2.624 1.00 17.62 164 TYR A N 1
ATOM 1258 C CA . TYR A 1 171 ? -17.824 28.993 -3.152 1.00 17.07 164 TYR A CA 1
ATOM 1259 C C . TYR A 1 171 ? -19.111 28.999 -3.976 1.00 17.72 164 TYR A C 1
ATOM 1260 O O . TYR A 1 171 ? -19.475 27.986 -4.578 1.00 16.94 164 TYR A O 1
ATOM 1269 N N . ALA A 1 172 ? -19.790 30.143 -4.012 1.00 18.29 165 ALA A N 1
ATOM 1270 C CA . ALA A 1 172 ? -21.057 30.274 -4.727 1.00 18.43 165 ALA A CA 1
ATOM 1271 C C . ALA A 1 172 ? -21.060 29.830 -6.188 1.00 18.95 165 ALA A C 1
ATOM 1272 O O . ALA A 1 172 ? -22.007 29.185 -6.635 1.00 19.85 165 ALA A O 1
ATOM 1274 N N . GLY A 1 173 ? -20.013 30.174 -6.931 1.00 18.28 166 GLY A N 1
ATOM 1275 C CA . GLY A 1 173 ? -19.961 29.808 -8.338 1.00 18.73 166 GLY A CA 1
ATOM 1276 C C . GLY A 1 173 ? -19.583 28.375 -8.672 1.00 19.56 166 GLY A C 1
ATOM 1277 O O . GLY A 1 173 ? -19.750 27.942 -9.814 1.00 20.95 166 GLY A O 1
ATOM 1278 N N . LEU A 1 174 ? -19.076 27.637 -7.690 1.00 17.21 167 LEU A N 1
ATOM 1279 C CA . LEU A 1 174 ? -18.663 26.250 -7.900 1.00 17.34 167 LEU A CA 1
ATOM 1280 C C . LEU A 1 174 ? -19.826 25.327 -7.536 1.00 15.18 167 LEU A C 1
ATOM 1281 O O . LEU A 1 174 ? -19.790 24.625 -6.533 1.00 14.28 167 LEU A O 1
ATOM 1286 N N . THR A 1 175 ? -20.840 25.328 -8.394 1.00 15.00 168 THR A N 1
ATOM 1287 C CA . THR A 1 175 ? -22.073 24.575 -8.190 1.00 15.00 168 THR A CA 1
ATOM 1288 C C . THR A 1 175 ? -22.068 23.080 -8.487 1.00 15.82 168 THR A C 1
ATOM 1289 O O . THR A 1 175 ? -22.961 22.358 -8.030 1.00 15.53 168 THR A O 1
ATOM 1293 N N . SER A 1 176 ? -21.093 22.608 -9.258 1.00 15.66 169 SER A N 1
ATOM 1294 C CA . SER A 1 176 ? -21.037 21.181 -9.556 1.00 16.21 169 SER A CA 1
ATOM 1295 C C . SER A 1 176 ? -20.210 20.479 -8.500 1.00 16.01 169 SER A C 1
ATOM 1296 O O . SER A 1 176 ? -19.329 21.083 -7.881 1.00 15.91 169 SER A O 1
ATOM 1299 N N . TYR A 1 177 ? -20.504 19.199 -8.297 1.00 14.29 170 TYR A N 1
ATOM 1300 C CA . TYR A 1 177 ? -19.844 18.412 -7.273 1.00 14.99 170 TYR A CA 1
ATOM 1301 C C . TYR A 1 177 ? -19.603 16.966 -7.674 1.00 14.74 170 TYR A C 1
ATOM 1302 O O . TYR A 1 177 ? -20.419 16.347 -8.356 1.00 14.58 170 TYR A O 1
ATOM 1311 N N . VAL A 1 178 ? -18.472 16.431 -7.239 1.00 16.38 171 VAL A N 1
ATOM 1312 C CA . VAL A 1 178 ? -18.165 15.030 -7.488 1.00 16.28 171 VAL A CA 1
ATOM 1313 C C . VAL A 1 178 ? -17.339 14.550 -6.309 1.00 16.96 171 VAL A C 1
ATOM 1314 O O . VAL A 1 178 ? -16.525 15.301 -5.773 1.00 16.09 171 VAL A O 1
ATOM 1318 N N . ARG A 1 179 ? -17.578 13.317 -5.876 1.00 15.35 172 ARG A N 1
ATOM 1319 C CA . ARG A 1 179 ? -16.823 12.755 -4.767 1.00 15.90 172 ARG A CA 1
ATOM 1320 C C . ARG A 1 179 ? -15.972 11.633 -5.342 1.00 16.58 172 ARG A C 1
ATOM 1321 O O . ARG A 1 179 ? -16.498 10.680 -5.922 1.00 14.39 172 ARG A O 1
ATOM 1329 N N . LEU A 1 180 ? -14.658 11.765 -5.185 1.00 14.87 173 LEU A N 1
ATOM 1330 C CA . LEU A 1 180 ? -13.711 10.792 -5.713 1.00 14.28 173 LEU A CA 1
ATOM 1331 C C . LEU A 1 180 ? -13.091 9.925 -4.627 1.00 15.93 173 LEU A C 1
ATOM 1332 O O . LEU A 1 180 ? -12.799 10.394 -3.524 1.00 15.87 173 LEU A O 1
ATOM 1337 N N . ARG A 1 181 ? -12.894 8.653 -4.957 1.00 17.31 174 ARG A N 1
ATOM 1338 C CA . ARG A 1 181 ? -12.312 7.683 -4.037 1.00 19.35 174 ARG A CA 1
ATOM 1339 C C . ARG A 1 181 ? -11.139 6.976 -4.700 1.00 16.74 174 ARG A C 1
ATOM 1340 O O . ARG A 1 181 ? -10.944 7.080 -5.910 1.00 17.24 174 ARG A O 1
ATOM 1348 N N . ALA A 1 182 ? -10.356 6.259 -3.903 1.00 18.27 175 ALA A N 1
ATOM 1349 C CA . ALA A 1 182 ? -9.211 5.532 -4.435 1.00 19.34 175 ALA A CA 1
ATOM 1350 C C . ALA A 1 182 ? -9.705 4.460 -5.403 1.00 21.16 175 ALA A C 1
ATOM 1351 O O . ALA A 1 182 ? -10.697 3.777 -5.130 1.00 20.25 175 ALA A O 1
ATOM 1353 N N . GLY A 1 183 ? -9.022 4.327 -6.536 1.00 21.21 176 GLY A N 1
ATOM 1354 C CA . GLY A 1 183 ? -9.406 3.330 -7.521 1.00 21.05 176 GLY A CA 1
ATOM 1355 C C . GLY A 1 183 ? -10.335 3.846 -8.602 1.00 21.78 176 GLY A C 1
ATOM 1356 O O . GLY A 1 183 ? -10.604 3.149 -9.582 1.00 22.05 176 GLY A O 1
ATOM 1357 N N . ASP A 1 184 ? -10.836 5.065 -8.427 1.00 20.60 177 ASP A N 1
ATOM 1358 C CA . ASP A 1 184 ? -11.739 5.662 -9.406 1.00 19.70 177 ASP A CA 1
ATOM 1359 C C . ASP A 1 184 ? -10.989 6.111 -10.650 1.00 17.73 177 ASP A C 1
ATOM 1360 O O . ASP A 1 184 ? -9.764 6.193 -10.655 1.00 17.91 177 ASP A O 1
ATOM 1365 N N . PRO A 1 185 ? -11.720 6.376 -11.739 1.00 18.97 178 PRO A N 1
ATOM 1366 C CA . PRO A 1 185 ? -11.045 6.832 -12.955 1.00 19.09 178 PRO A CA 1
ATOM 1367 C C . PRO A 1 185 ? -10.436 8.200 -12.632 1.00 18.89 178 PRO A C 1
ATOM 1368 O O . PRO A 1 185 ? -10.912 8.892 -11.729 1.00 18.43 178 PRO A O 1
ATOM 1372 N N . LYS A 1 186 ? -9.387 8.583 -13.353 1.00 17.69 179 LYS A N 1
ATOM 1373 C CA . LYS A 1 186 ? -8.758 9.886 -13.144 1.00 15.82 179 LYS A CA 1
ATOM 1374 C C . LYS A 1 186 ? -9.800 10.958 -13.457 1.00 16.59 179 LYS A C 1
ATOM 1375 O O . LYS A 1 186 ? -10.593 10.804 -14.389 1.00 14.94 179 LYS A O 1
ATOM 1381 N N . PHE A 1 187 ? -9.799 12.038 -12.684 1.00 13.18 180 PHE A N 1
ATOM 1382 C CA . PHE A 1 187 ? -10.744 13.124 -12.913 1.00 14.28 180 PHE A CA 1
ATOM 1383 C C . PHE A 1 187 ? -9.989 14.337 -13.437 1.00 14.14 180 PHE A C 1
ATOM 1384 O O . PHE A 1 187 ? -9.042 14.800 -12.807 1.00 15.63 180 PHE A O 1
ATOM 1392 N N . VAL A 1 188 ? -10.414 14.856 -14.584 1.00 13.86 181 VAL A N 1
ATOM 1393 C CA . VAL A 1 188 ? -9.750 16.005 -15.194 1.00 14.09 181 VAL A CA 1
ATOM 1394 C C . VAL A 1 188 ? -10.423 17.347 -14.918 1.00 14.09 181 VAL A C 1
ATOM 1395 O O . VAL A 1 188 ? -11.638 17.478 -15.056 1.00 15.31 181 VAL A O 1
ATOM 1399 N N . MET A 1 189 ? -9.617 18.333 -14.531 1.00 13.12 182 MET A N 1
ATOM 1400 C CA . MET A 1 189 ? -10.102 19.689 -14.275 1.00 14.32 182 MET A CA 1
ATOM 1401 C C . MET A 1 189 ? -9.411 20.587 -15.299 1.00 13.53 182 MET A C 1
ATOM 1402 O O . MET A 1 189 ? -8.259 20.988 -15.116 1.00 15.39 182 MET A O 1
ATOM 1407 N N . HIS A 1 190 ? -10.111 20.881 -16.390 1.00 15.59 183 HIS A N 1
ATOM 1408 C CA . HIS A 1 190 ? -9.561 21.721 -17.445 1.00 15.93 183 HIS A CA 1
ATOM 1409 C C . HIS A 1 190 ? -9.202 23.116 -16.949 1.00 16.91 183 HIS A C 1
ATOM 1410 O O . HIS A 1 190 ? -9.828 23.647 -16.029 1.00 16.89 183 HIS A O 1
ATOM 1417 N N . ARG A 1 191 ? -8.187 23.701 -17.576 1.00 16.18 184 ARG A N 1
ATOM 1418 C CA . ARG A 1 191 ? -7.745 25.048 -17.249 1.00 15.63 184 ARG A CA 1
ATOM 1419 C C . ARG A 1 191 ? -8.944 25.988 -17.406 1.00 15.51 184 ARG A C 1
ATOM 1420 O O . ARG A 1 191 ? -9.905 25.665 -18.102 1.00 15.82 184 ARG A O 1
ATOM 1428 N N . LYS A 1 192 ? -8.883 27.137 -16.739 1.00 18.14 185 LYS A N 1
ATOM 1429 C CA . LYS A 1 192 ? -9.938 28.146 -16.800 1.00 17.98 185 LYS A CA 1
ATOM 1430 C C . LYS A 1 192 ? -11.261 27.707 -16.186 1.00 18.66 185 LYS A C 1
ATOM 1431 O O . LYS A 1 192 ? -12.328 28.198 -16.561 1.00 20.66 185 LYS A O 1
ATOM 1437 N N . HIS A 1 193 ? -11.191 26.782 -15.239 1.00 16.75 186 HIS A N 1
ATOM 1438 C CA . HIS A 1 193 ? -12.384 26.314 -14.554 1.00 16.99 186 HIS A CA 1
ATOM 1439 C C . HIS A 1 193 ? -12.218 26.561 -13.071 1.00 16.24 186 HIS A C 1
ATOM 1440 O O . HIS A 1 193 ? -11.201 26.186 -12.481 1.00 17.19 186 HIS A O 1
ATOM 1447 N N . LEU A 1 194 ? -13.204 27.220 -12.474 1.00 16.02 187 LEU A N 1
ATOM 1448 C CA . LEU A 1 194 ? -13.165 27.485 -11.046 1.00 15.73 187 LEU A CA 1
ATOM 1449 C C . LEU A 1 194 ? -13.312 26.151 -10.333 1.00 14.70 187 LEU A C 1
ATOM 1450 O O . LEU A 1 194 ? -14.189 25.351 -10.672 1.00 15.88 187 LEU A O 1
ATOM 1455 N N . HIS A 1 195 ? -12.448 25.897 -9.359 1.00 14.74 188 HIS A N 1
ATOM 1456 C CA . HIS A 1 195 ? -12.528 24.647 -8.612 1.00 14.52 188 HIS A CA 1
ATOM 1457 C C . HIS A 1 195 ? -11.997 24.785 -7.197 1.00 14.63 188 HIS A C 1
ATOM 1458 O O . HIS A 1 195 ? -11.303 25.743 -6.871 1.00 14.16 188 HIS A O 1
ATOM 1465 N N . ALA A 1 196 ? -12.349 23.811 -6.367 1.00 13.76 189 ALA A N 1
ATOM 1466 C CA . ALA A 1 196 ? -11.929 23.755 -4.975 1.00 14.85 189 ALA A CA 1
ATOM 1467 C C . ALA A 1 196 ? -12.220 22.338 -4.514 1.00 14.92 189 ALA A C 1
ATOM 1468 O O . ALA A 1 196 ? -12.930 21.600 -5.193 1.00 15.38 189 ALA A O 1
ATOM 1470 N N . PHE A 1 197 ? -11.665 21.942 -3.375 1.00 14.75 190 PHE A N 1
ATOM 1471 C CA . PHE A 1 197 ? -11.948 20.609 -2.866 1.00 15.89 190 PHE A CA 1
ATOM 1472 C C . PHE A 1 197 ? -11.638 20.527 -1.387 1.00 15.51 190 PHE A C 1
ATOM 1473 O O . PHE A 1 197 ? -10.910 21.355 -0.844 1.00 15.94 190 PHE A O 1
ATOM 1481 N N . ARG A 1 198 ? -12.222 19.541 -0.721 1.00 14.17 191 ARG A N 1
ATOM 1482 C CA . ARG A 1 198 ? -11.978 19.385 0.695 1.00 14.70 191 ARG A CA 1
ATOM 1483 C C . ARG A 1 198 ? -11.959 17.922 1.048 1.00 14.82 191 ARG A C 1
ATOM 1484 O O . ARG A 1 198 ? -12.370 17.065 0.259 1.00 13.17 191 ARG A O 1
ATOM 1492 N N . CYS A 1 199 ? -11.455 17.653 2.241 1.00 13.71 192 CYS A N 1
ATOM 1493 C CA . CYS A 1 199 ? -11.437 16.312 2.784 1.00 13.87 192 CYS A CA 1
ATOM 1494 C C . CYS A 1 199 ? -12.681 16.342 3.661 1.00 14.20 192 CYS A C 1
ATOM 1495 O O . CYS A 1 199 ? -12.890 17.305 4.407 1.00 14.33 192 CYS A O 1
ATOM 1498 N N . PRO A 1 200 ? -13.542 15.314 3.565 1.00 14.56 193 PRO A N 1
ATOM 1499 C CA . PRO A 1 200 ? -14.750 15.296 4.391 1.00 14.46 193 PRO A CA 1
ATOM 1500 C C . PRO A 1 200 ? -14.402 15.565 5.853 1.00 15.82 193 PRO A C 1
ATOM 1501 O O . PRO A 1 200 ? -13.377 15.103 6.353 1.00 15.65 193 PRO A O 1
ATOM 1505 N N . ALA A 1 201 ? -15.255 16.322 6.533 1.00 15.44 194 ALA A N 1
ATOM 1506 C CA . ALA A 1 201 ? -15.019 16.663 7.928 1.00 16.12 194 ALA A CA 1
ATOM 1507 C C . ALA A 1 201 ? -14.978 15.458 8.859 1.00 15.94 194 ALA A C 1
ATOM 1508 O O . ALA A 1 201 ? -14.317 15.497 9.904 1.00 16.73 194 ALA A O 1
ATOM 1510 N N . ASP A 1 202 ? -15.680 14.389 8.484 1.00 15.89 195 ASP A N 1
ATOM 1511 C CA . ASP A 1 202 ? -15.739 13.182 9.306 1.00 18.17 195 ASP A CA 1
ATOM 1512 C C . ASP A 1 202 ? -14.738 12.106 8.886 1.00 18.45 195 ASP A C 1
ATOM 1513 O O . ASP A 1 202 ? -14.801 10.976 9.361 1.00 16.24 195 ASP A O 1
ATOM 1518 N N . SER A 1 203 ? -13.816 12.453 7.999 1.00 18.19 196 SER A N 1
ATOM 1519 C CA . SER A 1 203 ? -12.828 11.486 7.536 1.00 18.70 196 SER A CA 1
ATOM 1520 C C . SER A 1 203 ? -11.900 11.015 8.655 1.00 18.03 196 SER A C 1
ATOM 1521 O O . SER A 1 203 ? -11.431 11.816 9.466 1.00 18.22 196 SER A O 1
ATOM 1524 N N . PRO A 1 204 ? -11.629 9.700 8.714 1.00 19.31 197 PRO A N 1
ATOM 1525 C CA . PRO A 1 204 ? -10.748 9.125 9.735 1.00 18.94 197 PRO A CA 1
ATOM 1526 C C . PRO A 1 204 ? -9.276 9.393 9.420 1.00 19.09 197 PRO A C 1
ATOM 1527 O O . PRO A 1 204 ? -8.421 9.344 10.303 1.00 18.36 197 PRO A O 1
ATOM 1531 N N . VAL A 1 205 ? -8.993 9.688 8.155 1.00 16.42 198 VAL A N 1
ATOM 1532 C CA . VAL A 1 205 ? -7.627 9.950 7.719 1.00 15.68 198 VAL A CA 1
ATOM 1533 C C . VAL A 1 205 ? -7.530 11.205 6.865 1.00 15.18 198 VAL A C 1
ATOM 1534 O O . VAL A 1 205 ? -8.527 11.690 6.334 1.00 15.53 198 VAL A O 1
ATOM 1538 N N . PRO A 1 206 ? -6.317 11.754 6.727 1.00 15.01 199 PRO A N 1
ATOM 1539 C CA . PRO A 1 206 ? -6.173 12.955 5.904 1.00 15.48 199 PRO A CA 1
ATOM 1540 C C . PRO A 1 206 ? -6.402 12.539 4.455 1.00 15.48 199 PRO A C 1
ATOM 1541 O O . PRO A 1 206 ? -6.157 11.388 4.094 1.00 14.91 199 PRO A O 1
ATOM 1545 N N . LEU A 1 207 ? -6.878 13.461 3.628 1.00 13.96 200 LEU A N 1
ATOM 1546 C CA . LEU A 1 207 ? -7.078 13.153 2.219 1.00 13.70 200 LEU A CA 1
ATOM 1547 C C . LEU A 1 207 ? -5.719 13.300 1.536 1.00 13.82 200 LEU A C 1
ATOM 1548 O O . LEU A 1 207 ? -5.014 14.280 1.760 1.00 12.26 200 LEU A O 1
ATOM 1553 N N . VAL A 1 208 ? -5.351 12.315 0.726 1.00 12.73 201 VAL A N 1
ATOM 1554 C CA . VAL A 1 208 ? -4.085 12.338 -0.001 1.00 12.88 201 VAL A CA 1
ATOM 1555 C C . VAL A 1 208 ? -4.418 12.129 -1.471 1.00 13.07 201 VAL A C 1
ATOM 1556 O O . VAL A 1 208 ? -5.000 11.111 -1.839 1.00 13.93 201 VAL A O 1
ATOM 1560 N N . VAL A 1 209 ? -4.047 13.096 -2.303 1.00 12.82 202 VAL A N 1
ATOM 1561 C CA . VAL A 1 209 ? -4.341 13.032 -3.730 1.00 13.45 202 VAL A CA 1
ATOM 1562 C C . VAL A 1 209 ? -3.135 13.351 -4.602 1.00 14.36 202 VAL A C 1
ATOM 1563 O O . VAL A 1 209 ? -2.392 14.301 -4.335 1.00 13.05 202 VAL A O 1
ATOM 1567 N N . ARG A 1 210 ? -2.935 12.547 -5.643 1.00 13.88 203 ARG A N 1
ATOM 1568 C CA . ARG A 1 210 ? -1.837 12.795 -6.563 1.00 14.04 203 ARG A CA 1
ATOM 1569 C C . ARG A 1 210 ? -2.393 13.622 -7.709 1.00 13.89 203 ARG A C 1
ATOM 1570 O O . ARG A 1 210 ? -3.385 13.250 -8.345 1.00 13.40 203 ARG A O 1
ATOM 1578 N N . GLU A 1 211 ? -1.764 14.759 -7.957 1.00 12.81 204 GLU A N 1
ATOM 1579 C CA . GLU A 1 211 ? -2.193 15.615 -9.040 1.00 13.90 204 GLU A CA 1
ATOM 1580 C C . GLU A 1 211 ? -1.149 15.616 -10.142 1.00 14.75 204 GLU A C 1
ATOM 1581 O O . GLU A 1 211 ? 0.034 15.871 -9.899 1.00 14.81 204 GLU A O 1
ATOM 1587 N N . VAL A 1 212 ? -1.602 15.301 -11.348 1.00 11.46 205 VAL A N 1
ATOM 1588 C CA . VAL A 1 212 ? -0.751 15.299 -12.529 1.00 12.79 205 VAL A CA 1
ATOM 1589 C C . VAL A 1 212 ? -1.363 16.403 -13.374 1.00 11.39 205 VAL A C 1
ATOM 1590 O O . VAL A 1 212 ? -2.540 16.344 -13.722 1.00 12.34 205 VAL A O 1
ATOM 1594 N N . SER A 1 213 ? -0.572 17.421 -13.682 1.00 11.91 206 SER A N 1
ATOM 1595 C CA . SER A 1 213 ? -1.086 18.558 -14.435 1.00 12.75 206 SER A CA 1
ATOM 1596 C C . SER A 1 213 ? -0.034 19.119 -15.365 1.00 10.79 206 SER A C 1
ATOM 1597 O O . SER A 1 213 ? 1.084 18.614 -15.418 1.00 14.37 206 SER A O 1
ATOM 1600 N N . THR A 1 214 ? -0.397 20.158 -16.114 1.00 12.71 207 THR A N 1
ATOM 1601 C CA . THR A 1 214 ? 0.582 20.798 -16.978 1.00 13.84 207 THR A CA 1
ATOM 1602 C C . THR A 1 214 ? 1.443 21.627 -16.024 1.00 14.79 207 THR A C 1
ATOM 1603 O O . THR A 1 214 ? 1.223 21.593 -14.808 1.00 14.05 207 THR A O 1
ATOM 1607 N N . TYR A 1 215 ? 2.415 22.361 -16.559 1.00 13.65 208 TYR A N 1
ATOM 1608 C CA . TYR A 1 215 ? 3.329 23.148 -15.734 1.00 13.68 208 TYR A CA 1
ATOM 1609 C C . TYR A 1 215 ? 2.672 24.047 -14.691 1.00 14.34 208 TYR A C 1
ATOM 1610 O O . TYR A 1 215 ? 1.662 24.696 -14.955 1.00 12.81 208 TYR A O 1
ATOM 1619 N N . SER A 1 216 ? 3.266 24.080 -13.503 1.00 15.47 209 SER A N 1
ATOM 1620 C CA . SER A 1 216 ? 2.763 24.898 -12.409 1.00 19.29 209 SER A CA 1
ATOM 1621 C C . SER A 1 216 ? 3.587 26.182 -12.307 1.00 19.49 209 SER A C 1
ATOM 1622 O O . SER A 1 216 ? 4.748 26.161 -11.907 1.00 18.06 209 SER A O 1
ATOM 1625 N N . HIS A 1 217 ? 2.979 27.299 -12.690 1.00 21.92 210 HIS A N 1
ATOM 1626 C CA . HIS A 1 217 ? 3.655 28.590 -12.649 1.00 26.28 210 HIS A CA 1
ATOM 1627 C C . HIS A 1 217 ? 3.529 29.237 -11.275 1.00 29.57 210 HIS A C 1
ATOM 1628 O O . HIS A 1 217 ? 2.438 29.638 -10.870 1.00 30.94 210 HIS A O 1
ATOM 1635 N N . GLU A 1 218 ? 4.645 29.330 -10.562 1.00 34.75 211 GLU A N 1
ATOM 1636 C CA . GLU A 1 218 ? 4.666 29.954 -9.240 1.00 41.59 211 GLU A CA 1
ATOM 1637 C C . GLU A 1 218 ? 5.867 30.882 -9.100 1.00 43.71 211 GLU A C 1
ATOM 1638 O O . GLU A 1 218 ? 7.014 30.436 -9.130 1.00 44.65 211 GLU A O 1
ATOM 1644 N N . PRO A 1 219 ? 5.615 32.192 -8.943 1.00 45.92 212 PRO A N 1
ATOM 1645 C CA . PRO A 1 219 ? 6.672 33.201 -8.796 1.00 47.17 212 PRO A CA 1
ATOM 1646 C C . PRO A 1 219 ? 7.425 33.084 -7.471 1.00 47.84 212 PRO A C 1
ATOM 1647 O O . PRO A 1 219 ? 7.710 31.982 -7.000 1.00 48.98 212 PRO A O 1
ATOM 1651 N N . ALA A 1 228 ? 14.777 31.042 -16.487 1.00 40.23 221 ALA A N 1
ATOM 1652 C CA . ALA A 1 228 ? 13.409 30.665 -16.824 1.00 38.97 221 ALA A CA 1
ATOM 1653 C C . ALA A 1 228 ? 13.390 29.880 -18.129 1.00 38.60 221 ALA A C 1
ATOM 1654 O O . ALA A 1 228 ? 14.191 30.139 -19.031 1.00 39.13 221 ALA A O 1
ATOM 1656 N N . PRO A 1 229 ? 12.473 28.905 -18.248 1.00 36.81 222 PRO A N 1
ATOM 1657 C CA . PRO A 1 229 ? 12.360 28.083 -19.457 1.00 35.79 222 PRO A CA 1
ATOM 1658 C C . PRO A 1 229 ? 12.334 28.961 -20.703 1.00 35.37 222 PRO A C 1
ATOM 1659 O O . PRO A 1 229 ? 13.011 28.680 -21.691 1.00 36.13 222 PRO A O 1
ATOM 1663 N N . LEU A 1 230 ? 11.539 30.023 -20.639 1.00 34.80 223 LEU A N 1
ATOM 1664 C CA . LEU A 1 230 ? 11.417 30.988 -21.726 1.00 34.68 223 LEU A CA 1
ATOM 1665 C C . LEU A 1 230 ? 11.306 32.360 -21.071 1.00 35.72 223 LEU A C 1
ATOM 1666 O O . LEU A 1 230 ? 10.823 32.478 -19.944 1.00 35.23 223 LEU A O 1
ATOM 1671 N N . PRO A 1 231 ? 11.761 33.415 -21.761 1.00 37.78 224 PRO A N 1
ATOM 1672 C CA . PRO A 1 231 ? 11.695 34.771 -21.206 1.00 38.51 224 PRO A CA 1
ATOM 1673 C C . PRO A 1 231 ? 10.316 35.144 -20.651 1.00 38.99 224 PRO A C 1
ATOM 1674 O O . PRO A 1 231 ? 10.191 35.585 -19.507 1.00 39.11 224 PRO A O 1
ATOM 1678 N N . GLN A 1 232 ? 9.287 34.956 -21.471 1.00 39.32 225 GLN A N 1
ATOM 1679 C CA . GLN A 1 232 ? 7.916 35.283 -21.095 1.00 40.05 225 GLN A CA 1
ATOM 1680 C C . GLN A 1 232 ? 7.350 34.527 -19.888 1.00 38.90 225 GLN A C 1
ATOM 1681 O O . GLN A 1 232 ? 6.298 34.899 -19.364 1.00 38.59 225 GLN A O 1
ATOM 1687 N N . TRP A 1 233 ? 8.036 33.476 -19.446 1.00 36.74 226 TRP A N 1
ATOM 1688 C CA . TRP A 1 233 ? 7.577 32.697 -18.296 1.00 34.62 226 TRP A CA 1
ATOM 1689 C C . TRP A 1 233 ? 7.907 33.395 -16.977 1.00 36.46 226 TRP A C 1
ATOM 1690 O O . TRP A 1 233 ? 7.263 33.150 -15.958 1.00 35.15 226 TRP A O 1
ATOM 1701 N N . ARG A 1 234 ? 8.913 34.264 -17.003 1.00 38.84 227 ARG A N 1
ATOM 1702 C CA . ARG A 1 234 ? 9.342 34.988 -15.808 1.00 41.27 227 ARG A CA 1
ATOM 1703 C C . ARG A 1 234 ? 8.217 35.760 -15.114 1.00 41.11 227 ARG A C 1
ATOM 1704 O O . ARG A 1 234 ? 7.481 36.515 -15.751 1.00 40.98 227 ARG A O 1
ATOM 1712 N N . GLY A 1 235 ? 8.095 35.555 -13.803 1.00 41.20 228 GLY A N 1
ATOM 1713 C CA . GLY A 1 235 ? 7.080 36.236 -13.015 1.00 41.66 228 GLY A CA 1
ATOM 1714 C C . GLY A 1 235 ? 5.649 36.016 -13.468 1.00 41.85 228 GLY A C 1
ATOM 1715 O O . GLY A 1 235 ? 4.780 36.861 -13.241 1.00 41.77 228 GLY A O 1
ATOM 1716 N N . LEU A 1 236 ? 5.397 34.877 -14.100 1.00 40.83 229 LEU A N 1
ATOM 1717 C CA . LEU A 1 236 ? 4.063 34.558 -14.593 1.00 40.11 229 LEU A CA 1
ATOM 1718 C C . LEU A 1 236 ? 3.166 34.071 -13.452 1.00 39.90 229 LEU A C 1
ATOM 1719 O O . LEU A 1 236 ? 3.556 33.198 -12.674 1.00 40.18 229 LEU A O 1
ATOM 1724 N N . HIS A 1 237 ? 1.973 34.651 -13.353 1.00 39.26 230 HIS A N 1
ATOM 1725 C CA . HIS A 1 237 ? 1.009 34.280 -12.319 1.00 39.51 230 HIS A CA 1
ATOM 1726 C C . HIS A 1 237 ? -0.100 33.461 -12.970 1.00 36.89 230 HIS A C 1
ATOM 1727 O O . HIS A 1 237 ? -0.774 33.942 -13.880 1.00 37.86 230 HIS A O 1
ATOM 1734 N N . ASP A 1 238 ? -0.296 32.230 -12.504 1.00 33.19 231 ASP A N 1
ATOM 1735 C CA . ASP A 1 238 ? -1.315 31.370 -13.094 1.00 29.77 231 ASP A CA 1
ATOM 1736 C C . ASP A 1 238 ? -2.317 30.815 -12.087 1.00 29.16 231 ASP A C 1
ATOM 1737 O O . ASP A 1 238 ? -2.923 29.766 -12.315 1.00 28.82 231 ASP A O 1
ATOM 1742 N N . ASN A 1 239 ? -2.488 31.516 -10.973 1.00 28.22 232 ASN A N 1
ATOM 1743 C CA . ASN A 1 239 ? -3.433 31.097 -9.941 1.00 29.52 232 ASN A CA 1
ATOM 1744 C C . ASN A 1 239 ? -4.288 32.291 -9.551 1.00 29.98 232 ASN A C 1
ATOM 1745 O O . ASN A 1 239 ? -3.781 33.263 -8.990 1.00 31.42 232 ASN A O 1
ATOM 1750 N N . THR A 1 240 ? -5.581 32.221 -9.851 1.00 27.03 233 THR A N 1
ATOM 1751 C CA . THR A 1 240 ? -6.500 33.302 -9.516 1.00 26.50 233 THR A CA 1
ATOM 1752 C C . THR A 1 240 ? -7.539 32.803 -8.517 1.00 24.58 233 THR A C 1
ATOM 1753 O O . THR A 1 240 ? -8.378 31.968 -8.848 1.00 22.65 233 THR A O 1
ATOM 1757 N N . PHE A 1 241 ? -7.477 33.313 -7.291 1.00 23.46 234 PHE A N 1
ATOM 1758 C CA . PHE A 1 241 ? -8.416 32.905 -6.256 1.00 22.84 234 PHE A CA 1
ATOM 1759 C C . PHE A 1 241 ? -9.630 33.815 -6.211 1.00 22.82 234 PHE A C 1
ATOM 1760 O O . PHE A 1 241 ? -9.529 35.010 -6.494 1.00 21.50 234 PHE A O 1
ATOM 1768 N N . VAL A 1 242 ? -10.778 33.242 -5.861 1.00 21.89 235 VAL A N 1
ATOM 1769 C CA . VA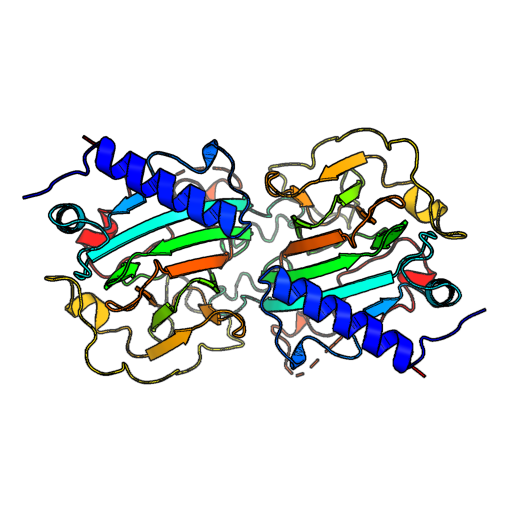L A 1 242 ? -12.016 34.006 -5.781 1.00 21.14 235 VAL A CA 1
ATOM 1770 C C . VAL A 1 242 ? -11.970 34.987 -4.611 1.00 23.41 235 VAL A C 1
ATOM 1771 O O . VAL A 1 242 ? -12.331 36.156 -4.757 1.00 23.06 235 VAL A O 1
ATOM 1775 N N . ALA A 1 243 ? -11.533 34.504 -3.453 1.00 23.84 236 ALA A N 1
ATOM 1776 C CA . ALA A 1 243 ? -11.432 35.341 -2.261 1.00 27.55 236 ALA A CA 1
ATOM 1777 C C . ALA A 1 243 ? -10.155 36.167 -2.336 1.00 29.76 236 ALA A C 1
ATOM 1778 O O . ALA A 1 243 ? -9.080 35.633 -2.610 1.00 28.75 236 ALA A O 1
ATOM 1780 N N . GLU A 1 244 ? -10.272 37.467 -2.093 1.00 32.26 237 GLU A N 1
ATOM 1781 C CA . GLU A 1 244 ? -9.114 38.352 -2.145 1.00 36.46 237 GLU A CA 1
ATOM 1782 C C . GLU A 1 244 ? -8.045 37.893 -1.157 1.00 36.91 237 GLU A C 1
ATOM 1783 O O . GLU A 1 244 ? -6.857 37.842 -1.485 1.00 35.86 237 GLU A O 1
ATOM 1789 N N . ALA A 1 245 ? -8.479 37.552 0.052 1.00 38.21 238 ALA A N 1
ATOM 1790 C CA . ALA A 1 245 ? -7.572 37.101 1.100 1.00 41.14 238 ALA A CA 1
ATOM 1791 C C . ALA A 1 245 ? -6.795 35.850 0.705 1.00 42.91 238 ALA A C 1
ATOM 1792 O O . ALA A 1 245 ? -5.617 35.716 1.035 1.00 43.61 238 ALA A O 1
ATOM 1794 N N . ALA A 1 246 ? -7.455 34.937 0.001 1.00 45.07 239 ALA A N 1
ATOM 1795 C CA . ALA A 1 246 ? -6.819 33.695 -0.423 1.00 48.46 239 ALA A CA 1
ATOM 1796 C C . ALA A 1 246 ? -5.647 33.934 -1.367 1.00 51.46 239 ALA A C 1
ATOM 1797 O O . ALA A 1 246 ? -4.678 33.173 -1.361 1.00 51.75 239 ALA A O 1
ATOM 1799 N N . ASN A 1 247 ? -5.738 34.980 -2.185 1.00 54.64 240 ASN A N 1
ATOM 1800 C CA . ASN A 1 247 ? -4.664 35.301 -3.121 1.00 58.54 240 ASN A CA 1
ATOM 1801 C C . ASN A 1 247 ? -3.413 35.682 -2.342 1.00 60.58 240 ASN A C 1
ATOM 1802 O O . ASN A 1 247 ? -2.306 35.264 -2.681 1.00 61.10 240 ASN A O 1
ATOM 1807 N N . SER A 1 248 ? -3.603 36.478 -1.294 1.00 63.25 241 SER A N 1
ATOM 1808 C CA . SER A 1 248 ? -2.499 36.918 -0.448 1.00 64.90 241 SER A CA 1
ATOM 1809 C C . SER A 1 248 ? -1.821 35.705 0.182 1.00 65.70 241 SER A C 1
ATOM 1810 O O . SER A 1 248 ? -0.596 35.583 0.160 1.00 66.33 241 SER A O 1
ATOM 1813 N N . GLY A 1 249 ? -2.630 34.810 0.742 1.00 66.36 242 GLY A N 1
ATOM 1814 C CA . GLY A 1 249 ? -2.096 33.609 1.358 1.00 66.96 242 GLY A CA 1
ATOM 1815 C C . GLY A 1 249 ? -1.744 32.583 0.299 1.00 67.29 242 GLY A C 1
ATOM 1816 O O . GLY A 1 249 ? -2.555 31.724 -0.048 1.00 67.85 242 GLY A O 1
ATOM 1817 N N . ARG A 1 250 ? -0.524 32.679 -0.215 1.00 67.59 243 ARG A N 1
ATOM 1818 C CA . ARG A 1 250 ? -0.040 31.779 -1.253 1.00 67.44 243 ARG A CA 1
ATOM 1819 C C . ARG A 1 250 ? 1.382 32.209 -1.589 1.00 66.47 243 ARG A C 1
ATOM 1820 O O . ARG A 1 250 ? 2.145 31.463 -2.204 1.00 66.94 243 ARG A O 1
ATOM 1828 N N . LEU A 1 251 ? 1.725 33.424 -1.171 1.00 64.62 244 LEU A N 1
ATOM 1829 C CA . LEU A 1 251 ? 3.045 33.990 -1.415 1.00 62.37 244 LEU A CA 1
ATOM 1830 C C . LEU A 1 251 ? 4.103 33.332 -0.533 1.00 59.91 244 LEU A C 1
ATOM 1831 O O . LEU A 1 251 ? 5.035 32.701 -1.032 1.00 60.35 244 LEU A O 1
ATOM 1836 N N . ALA A 1 252 ? 3.956 33.486 0.779 1.00 55.75 245 ALA A N 1
ATOM 1837 C CA . ALA A 1 252 ? 4.902 32.907 1.726 1.00 51.65 245 ALA A CA 1
ATOM 1838 C C . ALA A 1 252 ? 4.204 32.527 3.028 1.00 47.86 245 ALA A C 1
ATOM 1839 O O . ALA A 1 252 ? 3.322 33.246 3.503 1.00 47.87 245 ALA A O 1
ATOM 1841 N N . THR A 1 253 ? 4.603 31.397 3.603 1.00 42.94 246 THR A N 1
ATOM 1842 C CA . THR A 1 253 ? 4.009 30.924 4.849 1.00 37.46 246 THR A CA 1
ATOM 1843 C C . THR A 1 253 ? 4.704 31.528 6.062 1.00 36.03 246 THR A C 1
ATOM 1844 O O . THR A 1 253 ? 5.916 31.377 6.236 1.00 33.68 246 THR A O 1
ATOM 1848 N N . ALA A 1 254 ? 3.926 32.206 6.901 1.00 33.88 247 ALA A N 1
ATOM 1849 C CA . ALA A 1 254 ? 4.452 32.840 8.101 1.00 32.55 247 ALA A CA 1
ATOM 1850 C C . ALA A 1 254 ? 4.752 31.808 9.177 1.00 31.84 247 ALA A C 1
ATOM 1851 O O . ALA A 1 254 ? 3.845 31.272 9.814 1.00 30.70 247 ALA A O 1
ATOM 1853 N N . ILE A 1 255 ? 6.034 31.531 9.373 1.00 31.58 248 ILE A N 1
ATOM 1854 C CA . ILE A 1 255 ? 6.463 30.569 10.376 1.00 32.84 248 ILE A CA 1
ATOM 1855 C C . ILE A 1 255 ? 7.229 31.311 11.464 1.00 34.17 248 ILE A C 1
ATOM 1856 O O . ILE A 1 255 ? 8.306 31.853 11.216 1.00 34.53 248 ILE A O 1
ATOM 1861 N N . ALA A 1 256 ? 6.667 31.340 12.667 1.00 35.83 249 ALA A N 1
ATOM 1862 C CA . ALA A 1 256 ? 7.298 32.031 13.785 1.00 38.99 249 ALA A CA 1
ATOM 1863 C C . ALA A 1 256 ? 8.427 31.208 14.390 1.00 40.92 249 ALA A C 1
ATOM 1864 O O . ALA A 1 256 ? 8.683 30.092 13.890 1.00 42.51 249 ALA A O 1
ATOM 1867 N N . THR B 1 9 ? 8.338 -21.618 -34.070 1.00 37.74 2 THR B N 1
ATOM 1868 C CA . THR B 1 9 ? 8.394 -20.311 -33.352 1.00 38.54 2 THR B CA 1
ATOM 1869 C C . THR B 1 9 ? 6.992 -19.743 -33.131 1.00 37.10 2 THR B C 1
ATOM 1870 O O . THR B 1 9 ? 6.140 -19.798 -34.019 1.00 36.84 2 THR B O 1
ATOM 1874 N N . ARG B 1 10 ? 6.761 -19.196 -31.941 1.00 34.45 3 ARG B N 1
ATOM 1875 C CA . ARG B 1 10 ? 5.466 -18.628 -31.588 1.00 32.05 3 ARG B CA 1
ATOM 1876 C C . ARG B 1 10 ? 5.036 -17.507 -32.530 1.00 29.95 3 ARG B C 1
ATOM 1877 O O . ARG B 1 10 ? 5.858 -16.713 -32.982 1.00 28.11 3 ARG B O 1
ATOM 1885 N N . THR B 1 11 ? 3.740 -17.447 -32.820 1.00 29.33 4 THR B N 1
ATOM 1886 C CA . THR B 1 11 ? 3.199 -16.422 -33.706 1.00 29.66 4 THR B CA 1
ATOM 1887 C C . THR B 1 11 ? 2.085 -15.659 -33.003 1.00 29.03 4 THR B C 1
ATOM 1888 O O . THR B 1 11 ? 1.532 -14.702 -33.546 1.00 28.34 4 THR B O 1
ATOM 1892 N N . ALA B 1 12 ? 1.759 -16.090 -31.789 1.00 28.02 5 ALA B N 1
ATOM 1893 C CA . ALA B 1 12 ? 0.704 -15.452 -31.015 1.00 26.86 5 ALA B CA 1
ATOM 1894 C C . ALA B 1 12 ? 0.743 -15.898 -29.564 1.00 25.94 5 ALA B C 1
ATOM 1895 O O . ALA B 1 12 ? 1.456 -16.832 -29.206 1.00 26.33 5 ALA B O 1
ATOM 1897 N N . ILE B 1 13 ? -0.030 -15.214 -28.732 1.00 23.53 6 ILE B N 1
ATOM 1898 C CA . ILE B 1 13 ? -0.119 -15.556 -27.324 1.00 22.71 6 ILE B CA 1
ATOM 1899 C C . ILE B 1 13 ? -1.486 -16.207 -27.133 1.00 21.20 6 ILE B C 1
ATOM 1900 O O . ILE B 1 13 ? -2.473 -15.758 -27.712 1.00 21.76 6 ILE B O 1
ATOM 1905 N N . SER B 1 14 ? -1.543 -17.276 -26.346 1.00 21.13 7 SER B N 1
ATOM 1906 C CA . SER B 1 14 ? -2.812 -17.956 -26.110 1.00 21.40 7 SER B CA 1
ATOM 1907 C C . SER B 1 14 ? -3.680 -17.090 -25.204 1.00 22.16 7 SER B C 1
ATOM 1908 O O . SER B 1 14 ? -3.171 -16.225 -24.486 1.00 21.27 7 SER B O 1
ATOM 1911 N N . ARG B 1 15 ? -4.989 -17.313 -25.247 1.00 21.10 8 ARG B N 1
ATOM 1912 C CA . ARG B 1 15 ? -5.906 -16.546 -24.415 1.00 21.45 8 ARG B CA 1
ATOM 1913 C C . ARG B 1 15 ? -5.534 -16.729 -22.947 1.00 20.06 8 ARG B C 1
ATOM 1914 O O . ARG B 1 15 ? -5.519 -15.768 -22.181 1.00 18.10 8 ARG B O 1
ATOM 1922 N N . ARG B 1 16 ? -5.221 -17.961 -22.558 1.00 19.80 9 ARG B N 1
ATOM 1923 C CA . ARG B 1 16 ? -4.837 -18.223 -21.175 1.00 20.61 9 ARG B CA 1
ATOM 1924 C C . ARG B 1 16 ? -3.587 -17.438 -20.784 1.00 20.58 9 ARG B C 1
ATOM 1925 O O . ARG B 1 16 ? -3.564 -16.780 -19.741 1.00 20.26 9 ARG B O 1
ATOM 1933 N N . GLU B 1 17 ? -2.547 -17.509 -21.612 1.00 19.58 10 GLU B N 1
ATOM 1934 C CA . GLU B 1 17 ? -1.304 -16.788 -21.325 1.00 19.02 10 GLU B CA 1
ATOM 1935 C C . GLU B 1 17 ? -1.561 -15.291 -21.191 1.00 18.79 10 GLU B C 1
ATOM 1936 O O . GLU B 1 17 ? -1.063 -14.642 -20.267 1.00 18.34 10 GLU B O 1
ATOM 1942 N N . TYR B 1 18 ? -2.352 -14.745 -22.107 1.00 17.74 11 TYR B N 1
ATOM 1943 C CA . TYR B 1 18 ? -2.655 -13.321 -22.083 1.00 17.85 11 TYR B CA 1
ATOM 1944 C C . TYR B 1 18 ? -3.462 -12.895 -20.856 1.00 17.23 11 TYR B C 1
ATOM 1945 O O . TYR B 1 18 ? -3.134 -11.901 -20.202 1.00 15.99 11 TYR B O 1
ATOM 1954 N N . ASP B 1 19 ? -4.515 -13.643 -20.546 1.00 17.69 12 ASP B N 1
ATOM 1955 C CA . ASP B 1 19 ? -5.351 -13.324 -19.398 1.00 18.91 12 ASP B CA 1
ATOM 1956 C C . ASP B 1 19 ? -4.589 -13.400 -18.078 1.00 18.65 12 ASP B C 1
ATOM 1957 O O . ASP B 1 19 ? -4.775 -12.551 -17.200 1.00 17.88 12 ASP B O 1
ATOM 1962 N N . GLU B 1 20 ? -3.731 -14.406 -17.935 1.00 15.56 13 GLU B N 1
ATOM 1963 C CA . GLU B 1 20 ? -2.952 -14.553 -16.710 1.00 16.14 13 GLU B CA 1
ATOM 1964 C C . GLU B 1 20 ? -1.953 -13.400 -16.610 1.00 15.96 13 GLU B C 1
ATOM 1965 O O . GLU B 1 20 ? -1.739 -12.834 -15.534 1.00 16.07 13 GLU B O 1
ATOM 1971 N N . TRP B 1 21 ? -1.351 -13.054 -17.742 1.00 15.35 14 TRP B N 1
ATOM 1972 C CA . TRP B 1 21 ? -0.383 -11.964 -17.807 1.00 16.35 14 TRP B CA 1
ATOM 1973 C C . TRP B 1 21 ? -1.034 -10.649 -17.365 1.00 16.50 14 TRP B C 1
ATOM 1974 O O . TRP B 1 21 ? -0.563 -9.989 -16.431 1.00 15.86 14 TRP B O 1
ATOM 1985 N N . LEU B 1 22 ? -2.127 -10.273 -18.017 1.00 15.44 15 LEU B N 1
ATOM 1986 C CA . LEU B 1 22 ? -2.797 -9.031 -17.655 1.00 15.47 15 LEU B CA 1
ATOM 1987 C C . LEU B 1 22 ? -3.442 -9.050 -16.278 1.00 14.76 15 LEU B C 1
ATOM 1988 O O . LEU B 1 22 ? -3.424 -8.040 -15.579 1.00 14.08 15 LEU B O 1
ATOM 1993 N N . SER B 1 23 ? -4.014 -10.184 -15.881 1.00 13.79 16 SER B N 1
ATOM 1994 C CA . SER B 1 23 ? -4.653 -10.268 -14.566 1.00 13.61 16 SER B CA 1
ATOM 1995 C C . SER B 1 23 ? -3.645 -10.097 -13.432 1.00 13.94 16 SER B C 1
ATOM 1996 O O . SER B 1 23 ? -3.907 -9.372 -12.469 1.00 13.69 16 SER B O 1
ATOM 1999 N N . GLU B 1 24 ? -2.501 -10.770 -13.536 1.00 12.69 17 GLU B N 1
ATOM 2000 C CA . GLU B 1 24 ? -1.466 -10.652 -12.519 1.00 14.69 17 GLU B CA 1
ATOM 2001 C C . GLU B 1 24 ? -0.867 -9.238 -12.541 1.00 15.52 17 GLU B C 1
ATOM 2002 O O . GLU B 1 24 ? -0.484 -8.702 -11.499 1.00 15.08 17 GLU B O 1
ATOM 2008 N N . ALA B 1 25 ? -0.794 -8.632 -13.724 1.00 14.43 18 ALA B N 1
ATOM 2009 C CA . ALA B 1 25 ? -0.255 -7.278 -13.840 1.00 13.58 18 ALA B CA 1
ATOM 2010 C C . ALA B 1 25 ? -1.199 -6.274 -13.179 1.00 13.55 18 ALA B C 1
ATOM 2011 O O . ALA B 1 25 ? -0.759 -5.375 -12.465 1.00 12.62 18 ALA B O 1
ATOM 2013 N N . ALA B 1 26 ? -2.497 -6.432 -13.424 1.00 12.81 19 ALA B N 1
ATOM 2014 C CA . ALA B 1 26 ? -3.497 -5.544 -12.851 1.00 14.12 19 ALA B CA 1
ATOM 2015 C C . ALA B 1 26 ? -3.572 -5.726 -11.332 1.00 14.45 19 ALA B C 1
ATOM 2016 O O . ALA B 1 26 ? -3.798 -4.766 -10.593 1.00 13.63 19 ALA B O 1
ATOM 2018 N N . SER B 1 27 ? -3.377 -6.958 -10.869 1.00 13.77 20 SER B N 1
ATOM 2019 C CA . SER B 1 27 ? -3.417 -7.236 -9.436 1.00 15.16 20 SER B CA 1
ATOM 2020 C C . SER B 1 27 ? -2.227 -6.572 -8.749 1.00 15.30 20 SER B C 1
ATOM 2021 O O . SER B 1 27 ? -2.371 -5.938 -7.702 1.00 14.59 20 SER B O 1
ATOM 2024 N N . LEU B 1 28 ? -1.050 -6.724 -9.345 1.00 14.09 21 LEU B N 1
ATOM 2025 C CA . LEU B 1 28 ? 0.162 -6.131 -8.798 1.00 14.52 21 LEU B CA 1
ATOM 2026 C C . LEU B 1 28 ? 0.011 -4.612 -8.779 1.00 14.51 21 LEU B C 1
ATOM 2027 O O . LEU B 1 28 ? 0.384 -3.953 -7.807 1.00 13.79 21 LEU B O 1
ATOM 2032 N N . ALA B 1 29 ? -0.545 -4.063 -9.857 1.00 13.73 22 ALA B N 1
ATOM 2033 C CA . ALA B 1 29 ? -0.758 -2.626 -9.960 1.00 14.60 22 ALA B CA 1
ATOM 2034 C C . ALA B 1 29 ? -1.660 -2.136 -8.832 1.00 14.88 22 ALA B C 1
ATOM 2035 O O . ALA B 1 29 ? -1.373 -1.129 -8.187 1.00 15.48 22 ALA B O 1
ATOM 2037 N N . ARG B 1 30 ? -2.756 -2.850 -8.599 1.00 15.19 23 ARG B N 1
ATOM 2038 C CA . ARG B 1 30 ? -3.691 -2.465 -7.550 1.00 16.45 23 ARG B CA 1
ATOM 2039 C C . ARG B 1 30 ? -3.035 -2.565 -6.184 1.00 16.21 23 ARG B C 1
ATOM 2040 O O . ARG B 1 30 ? -3.231 -1.706 -5.324 1.00 15.24 23 ARG B O 1
ATOM 2048 N N . ALA B 1 31 ? -2.236 -3.608 -5.990 1.00 15.01 24 ALA B N 1
ATOM 2049 C CA . ALA B 1 31 ? -1.543 -3.793 -4.725 1.00 15.04 24 ALA B CA 1
ATOM 2050 C C . ALA B 1 31 ? -0.625 -2.596 -4.469 1.00 15.68 24 ALA B C 1
ATOM 2051 O O . ALA B 1 31 ? -0.406 -2.203 -3.322 1.00 14.52 24 ALA B O 1
ATOM 2053 N N . LEU B 1 32 ? -0.096 -2.021 -5.546 1.00 13.02 25 LEU B N 1
ATOM 2054 C CA . LEU B 1 32 ? 0.796 -0.870 -5.453 1.00 14.80 25 LEU B CA 1
ATOM 2055 C C . LEU B 1 32 ? 0.037 0.460 -5.473 1.00 14.93 25 LEU B C 1
ATOM 2056 O O . LEU B 1 32 ? 0.641 1.528 -5.594 1.00 16.30 25 LEU B O 1
ATOM 2061 N N . ARG B 1 33 ? -1.286 0.377 -5.367 1.00 15.74 26 ARG B N 1
ATOM 2062 C CA . ARG B 1 33 ? -2.164 1.546 -5.340 1.00 16.29 26 ARG B CA 1
ATOM 2063 C C . ARG B 1 33 ? -2.343 2.320 -6.650 1.00 18.10 26 ARG B C 1
ATOM 2064 O O . ARG B 1 33 ? -2.678 3.504 -6.628 1.00 17.04 26 ARG B O 1
ATOM 2072 N N . TYR B 1 34 ? -2.110 1.676 -7.788 1.00 15.12 27 TYR B N 1
ATOM 2073 C CA . TYR B 1 34 ? -2.324 2.367 -9.057 1.00 14.86 27 TYR B CA 1
ATOM 2074 C C . TYR B 1 34 ? -3.799 2.135 -9.366 1.00 13.34 27 TYR B C 1
ATOM 2075 O O . TYR B 1 34 ? -4.285 1.016 -9.247 1.00 16.38 27 TYR B O 1
ATOM 2084 N N . PRO B 1 35 ? -4.531 3.187 -9.771 1.00 14.64 28 PRO B N 1
ATOM 2085 C CA . PRO B 1 35 ? -5.958 3.063 -10.076 1.00 15.48 28 PRO B CA 1
ATOM 2086 C C . PRO B 1 35 ? -6.250 2.330 -11.379 1.00 17.51 28 PRO B C 1
ATOM 2087 O O . PRO B 1 35 ? -6.145 2.910 -12.460 1.00 19.29 28 PRO B O 1
ATOM 2091 N N . VAL B 1 36 ? -6.630 1.062 -11.271 1.00 17.94 29 VAL B N 1
ATOM 2092 C CA . VAL B 1 36 ? -6.939 0.260 -12.448 1.00 18.23 29 VAL B CA 1
ATOM 2093 C C . VAL B 1 36 ? -8.441 0.047 -12.588 1.00 19.20 29 VAL B C 1
ATOM 2094 O O . VAL B 1 36 ? -9.092 -0.470 -11.682 1.00 19.17 29 VAL B O 1
ATOM 2098 N N . THR B 1 37 ? -8.991 0.457 -13.724 1.00 18.75 30 THR B N 1
ATOM 2099 C CA . THR B 1 37 ? -10.412 0.280 -13.981 1.00 21.60 30 THR B CA 1
ATOM 2100 C C . THR B 1 37 ? -10.573 -0.922 -14.915 1.00 22.87 30 THR B C 1
ATOM 2101 O O . THR B 1 37 ? -9.651 -1.275 -15.648 1.00 21.18 30 THR B O 1
ATOM 2105 N N . PRO B 1 38 ? -11.743 -1.577 -14.893 1.00 24.76 31 PRO B N 1
ATOM 2106 C CA . PRO B 1 38 ? -11.940 -2.734 -15.771 1.00 25.11 31 PRO B CA 1
ATOM 2107 C C . PRO B 1 38 ? -11.575 -2.446 -17.229 1.00 25.34 31 PRO B C 1
ATOM 2108 O O . PRO B 1 38 ? -10.958 -3.276 -17.898 1.00 25.57 31 PRO B O 1
ATOM 2112 N N . GLU B 1 39 ? -11.946 -1.263 -17.709 1.00 23.57 32 GLU B N 1
ATOM 2113 C CA . GLU B 1 39 ? -11.665 -0.877 -19.085 1.00 24.57 32 GLU B CA 1
ATOM 2114 C C . GLU B 1 39 ? -10.176 -0.816 -19.410 1.00 21.39 32 GLU B C 1
ATOM 2115 O O . GLU B 1 39 ? -9.787 -0.958 -20.568 1.00 20.15 32 GLU B O 1
ATOM 2121 N N . MET B 1 40 ? -9.344 -0.606 -18.394 1.00 18.46 33 MET B N 1
ATOM 2122 C CA . MET B 1 40 ? -7.901 -0.524 -18.602 1.00 16.53 33 MET B CA 1
ATOM 2123 C C . MET B 1 40 ? -7.258 -1.888 -18.842 1.00 16.59 33 MET B C 1
ATOM 2124 O O . MET B 1 40 ? -6.165 -1.979 -19.398 1.00 17.03 33 MET B O 1
ATOM 2129 N N . VAL B 1 41 ? -7.931 -2.943 -18.399 1.00 18.09 34 VAL B N 1
ATOM 2130 C CA . VAL B 1 41 ? -7.431 -4.299 -18.579 1.00 19.98 34 VAL B CA 1
ATOM 2131 C C . VAL B 1 41 ? -8.121 -4.825 -19.837 1.00 21.20 34 VAL B C 1
ATOM 2132 O O . VAL B 1 41 ? -9.207 -5.398 -19.765 1.00 22.81 34 VAL B O 1
ATOM 2136 N N . ASN B 1 42 ? -7.493 -4.601 -20.988 1.00 20.63 35 ASN B N 1
ATOM 2137 C CA . ASN B 1 42 ? -8.059 -5.018 -22.266 1.00 21.67 35 ASN B CA 1
ATOM 2138 C C . ASN B 1 42 ? -7.065 -5.793 -23.130 1.00 20.77 35 ASN B C 1
ATOM 2139 O O . ASN B 1 42 ? -5.924 -6.009 -22.731 1.00 19.07 35 ASN B O 1
ATOM 2144 N N . ASP B 1 43 ? -7.504 -6.198 -24.321 1.00 20.48 36 ASP B N 1
ATOM 2145 C CA . ASP B 1 43 ? -6.663 -6.972 -25.229 1.00 20.89 36 ASP B CA 1
ATOM 2146 C C . ASP B 1 43 ? -5.556 -6.191 -25.931 1.00 21.83 36 ASP B C 1
ATOM 2147 O O . ASP B 1 43 ? -4.839 -6.745 -26.765 1.00 22.98 36 ASP B O 1
ATOM 2152 N N . SER B 1 44 ? -5.417 -4.911 -25.599 1.00 21.12 37 SER B N 1
ATOM 2153 C CA . SER B 1 44 ? -4.379 -4.084 -26.199 1.00 21.55 37 SER B CA 1
ATOM 2154 C C . SER B 1 44 ? -3.306 -3.686 -25.183 1.00 19.77 37 SER B C 1
ATOM 2155 O O . SER B 1 44 ? -2.233 -3.215 -25.561 1.00 19.18 37 SER B O 1
ATOM 2158 N N . ALA B 1 45 ? -3.594 -3.883 -23.898 1.00 18.29 38 ALA B N 1
ATOM 2159 C CA . ALA B 1 45 ? -2.662 -3.514 -22.826 1.00 18.67 38 ALA B CA 1
ATOM 2160 C C . ALA B 1 45 ? -1.362 -4.321 -22.805 1.00 19.44 38 ALA B C 1
ATOM 2161 O O . ALA B 1 45 ? -0.315 -3.805 -22.410 1.00 17.33 38 ALA B O 1
ATOM 2163 N N . GLY B 1 46 ? -1.436 -5.591 -23.201 1.00 17.94 39 GLY B N 1
ATOM 2164 C CA . GLY B 1 46 ? -0.246 -6.428 -23.238 1.00 17.07 39 GLY B CA 1
ATOM 2165 C C . GLY B 1 46 ? 0.355 -6.255 -24.621 1.00 18.90 39 GLY B C 1
ATOM 2166 O O . GLY B 1 46 ? -0.255 -6.651 -25.614 1.00 20.00 39 GLY B O 1
ATOM 2167 N N . ILE B 1 47 ? 1.547 -5.672 -24.687 1.00 16.68 40 ILE B N 1
ATOM 2168 C CA . ILE B 1 47 ? 2.198 -5.390 -25.961 1.00 19.42 40 ILE B CA 1
ATOM 2169 C C . ILE B 1 47 ? 3.396 -6.266 -26.321 1.00 18.65 40 ILE B C 1
ATOM 2170 O O . ILE B 1 47 ? 4.263 -6.523 -25.491 1.00 17.51 40 ILE B O 1
ATOM 2175 N N . VAL B 1 48 ? 3.425 -6.704 -27.579 1.00 17.63 41 VAL B N 1
ATOM 2176 C CA . VAL B 1 48 ? 4.506 -7.518 -28.129 1.00 19.45 41 VAL B CA 1
ATOM 2177 C C . VAL B 1 48 ? 5.053 -6.705 -29.308 1.00 19.84 41 VAL B C 1
ATOM 2178 O O . VAL B 1 48 ? 4.360 -6.496 -30.302 1.00 18.91 41 VAL B O 1
ATOM 2182 N N . PHE B 1 49 ? 6.293 -6.240 -29.183 1.00 20.97 42 PHE B N 1
ATOM 2183 C CA . PHE B 1 49 ? 6.920 -5.413 -30.207 1.00 21.61 42 PHE B CA 1
ATOM 2184 C C . PHE B 1 49 ? 7.573 -6.195 -31.347 1.00 21.92 42 PHE B C 1
ATOM 2185 O O . PHE B 1 49 ? 8.795 -6.337 -31.399 1.00 21.50 42 PHE B O 1
ATOM 2193 N N . GLY B 1 50 ? 6.754 -6.690 -32.268 1.00 22.82 43 GLY B N 1
ATOM 2194 C CA . GLY B 1 50 ? 7.282 -7.448 -33.391 1.00 23.39 43 GLY B CA 1
ATOM 2195 C C . GLY B 1 50 ? 6.862 -8.899 -33.311 1.00 24.11 43 GLY B C 1
ATOM 2196 O O . GLY B 1 50 ? 6.813 -9.477 -32.228 1.00 21.89 43 GLY B O 1
ATOM 2197 N N . ASP B 1 51 ? 6.570 -9.503 -34.456 1.00 24.65 44 ASP B N 1
ATOM 2198 C CA . ASP B 1 51 ? 6.130 -10.889 -34.463 1.00 27.29 44 ASP B CA 1
ATOM 2199 C C . ASP B 1 51 ? 7.197 -11.870 -33.990 1.00 25.13 44 ASP B C 1
ATOM 2200 O O . ASP B 1 51 ? 6.880 -12.974 -33.554 1.00 25.97 44 ASP B O 1
ATOM 2205 N N . ASP B 1 52 ? 8.460 -11.461 -34.055 1.00 25.75 45 ASP B N 1
ATOM 2206 C CA . ASP B 1 52 ? 9.556 -12.320 -33.618 1.00 26.24 45 ASP B CA 1
ATOM 2207 C C . ASP B 1 52 ? 9.670 -12.316 -32.091 1.00 25.18 45 ASP B C 1
ATOM 2208 O O . ASP B 1 52 ? 10.434 -13.087 -31.510 1.00 24.68 45 ASP B O 1
ATOM 2213 N N . GLN B 1 53 ? 8.896 -11.451 -31.448 1.00 24.00 46 GLN B N 1
ATOM 2214 C CA . GLN B 1 53 ? 8.923 -11.346 -29.994 1.00 21.81 46 GLN B CA 1
ATOM 2215 C C . GLN B 1 53 ? 7.876 -12.202 -29.291 1.00 22.44 46 GLN B C 1
ATOM 2216 O O . GLN B 1 53 ? 7.909 -12.348 -28.065 1.00 21.26 46 GLN B O 1
ATOM 2222 N N . TYR B 1 54 ? 6.944 -12.774 -30.050 1.00 21.63 47 TYR B N 1
ATOM 2223 C CA . TYR B 1 54 ? 5.937 -13.633 -29.435 1.00 20.84 47 TYR B CA 1
ATOM 2224 C C . TYR B 1 54 ? 6.647 -14.845 -28.847 1.00 21.11 47 TYR B C 1
ATOM 2225 O O . TYR B 1 54 ? 6.104 -15.543 -27.992 1.00 20.27 47 TYR B O 1
ATOM 2234 N N . GLU B 1 55 ? 7.870 -15.083 -29.313 1.00 20.61 48 GLU B N 1
ATOM 2235 C CA . GLU B 1 55 ? 8.679 -16.200 -28.834 1.00 21.78 48 GLU B CA 1
ATOM 2236 C C . GLU B 1 55 ? 8.940 -16.036 -27.333 1.00 21.47 48 GLU B C 1
ATOM 2237 O O . GLU B 1 55 ? 9.393 -16.962 -26.661 1.00 20.48 48 GLU B O 1
ATOM 2243 N N . ALA B 1 56 ? 8.657 -14.847 -26.812 1.00 20.19 49 ALA B N 1
ATOM 2244 C CA . ALA B 1 56 ? 8.849 -14.585 -25.392 1.00 20.20 49 ALA B CA 1
ATOM 2245 C C . ALA B 1 56 ? 7.956 -15.514 -24.578 1.00 20.22 49 ALA B C 1
ATOM 2246 O O . ALA B 1 56 ? 8.261 -15.840 -23.431 1.00 20.62 49 ALA B O 1
ATOM 2248 N N . PHE B 1 57 ? 6.854 -15.949 -25.179 1.00 19.60 50 PHE B N 1
ATOM 2249 C CA . PHE B 1 57 ? 5.917 -16.818 -24.484 1.00 19.38 50 PHE B CA 1
ATOM 2250 C C . PHE B 1 57 ? 6.164 -18.306 -24.671 1.00 20.28 50 PHE B C 1
ATOM 2251 O O . PHE B 1 57 ? 5.402 -19.137 -24.169 1.00 20.44 50 PHE B O 1
ATOM 2259 N N . ALA B 1 58 ? 7.234 -18.641 -25.386 1.00 20.59 51 ALA B N 1
ATOM 2260 C CA . ALA B 1 58 ? 7.596 -20.038 -25.583 1.00 21.26 51 ALA B CA 1
ATOM 2261 C C . ALA B 1 58 ? 8.001 -20.568 -24.209 1.00 21.59 51 ALA B C 1
ATOM 2262 O O . ALA B 1 58 ? 7.602 -21.667 -23.816 1.00 20.33 51 ALA B O 1
ATOM 2264 N N . HIS B 1 59 ? 8.786 -19.772 -23.480 1.00 21.17 52 HIS B N 1
ATOM 2265 C CA . HIS B 1 59 ? 9.240 -20.149 -22.139 1.00 21.05 52 HIS B CA 1
ATOM 2266 C C . HIS B 1 59 ? 8.584 -19.327 -21.025 1.00 21.14 52 HIS B C 1
ATOM 2267 O O . HIS B 1 59 ? 8.723 -19.647 -19.842 1.00 18.91 52 HIS B O 1
ATOM 2274 N N . GLY B 1 60 ? 7.885 -18.259 -21.395 1.00 20.86 53 GLY B N 1
ATOM 2275 C CA . GLY B 1 60 ? 7.208 -17.458 -20.389 1.00 19.52 53 GLY B CA 1
ATOM 2276 C C . GLY B 1 60 ? 7.941 -16.253 -19.831 1.00 19.46 53 GLY B C 1
ATOM 2277 O O . GLY B 1 60 ? 9.162 -16.115 -19.968 1.00 17.12 53 GLY B O 1
ATOM 2278 N N . LEU B 1 61 ? 7.164 -15.394 -19.171 1.00 17.40 54 LEU B N 1
ATOM 2279 C CA . LEU B 1 61 ? 7.635 -14.145 -18.581 1.00 18.88 54 LEU B CA 1
ATOM 2280 C C . LEU B 1 61 ? 8.585 -14.248 -17.395 1.00 18.13 54 LEU B C 1
ATOM 2281 O O . LEU B 1 61 ? 9.074 -13.231 -16.907 1.00 18.09 54 LEU B O 1
ATOM 2286 N N . TRP B 1 62 ? 8.839 -15.457 -16.915 1.00 18.22 55 TRP B N 1
ATOM 2287 C CA . TRP B 1 62 ? 9.771 -15.614 -15.806 1.00 17.96 55 TRP B CA 1
ATOM 2288 C C . TRP B 1 62 ? 10.982 -16.437 -16.240 1.00 19.21 55 TRP B C 1
ATOM 2289 O O . TRP B 1 62 ? 11.762 -16.907 -15.412 1.00 18.49 55 TRP B O 1
ATOM 2300 N N . SER B 1 63 ? 11.141 -16.587 -17.552 1.00 19.59 56 SER B N 1
ATOM 2301 C CA . SER B 1 63 ? 12.262 -17.336 -18.111 1.00 20.57 56 SER B CA 1
ATOM 2302 C C . SER B 1 63 ? 13.519 -16.490 -17.969 1.00 20.95 56 SER B C 1
ATOM 2303 O O . SER B 1 63 ? 14.636 -17.007 -18.003 1.00 20.03 56 SER B O 1
ATOM 2306 N N . ARG B 1 64 ? 13.310 -15.183 -17.824 1.00 20.68 57 ARG B N 1
ATOM 2307 C CA . ARG B 1 64 ? 14.380 -14.205 -17.669 1.00 21.31 57 ARG B CA 1
ATOM 2308 C C . ARG B 1 64 ? 15.156 -13.970 -18.960 1.00 21.41 57 ARG B C 1
ATOM 2309 O O . ARG B 1 64 ? 16.222 -13.352 -18.959 1.00 19.51 57 ARG B O 1
ATOM 2317 N N . GLU B 1 65 ? 14.589 -14.449 -20.064 1.00 19.97 58 GLU B N 1
ATOM 2318 C CA . GLU B 1 65 ? 15.193 -14.298 -21.380 1.00 22.95 58 GLU B CA 1
ATOM 2319 C C . GLU B 1 65 ? 14.884 -12.918 -21.954 1.00 21.60 58 GLU B C 1
ATOM 2320 O O . GLU B 1 65 ? 13.840 -12.333 -21.651 1.00 23.53 58 GLU B O 1
ATOM 2326 N N . PRO B 1 66 ? 15.787 -12.383 -22.795 1.00 21.42 59 PRO B N 1
ATOM 2327 C CA . PRO B 1 66 ? 15.639 -11.066 -23.424 1.00 21.38 59 PRO B CA 1
ATOM 2328 C C . PRO B 1 66 ? 14.659 -10.972 -24.596 1.00 22.32 59 PRO B C 1
ATOM 2329 O O . PRO B 1 66 ? 14.885 -11.538 -25.664 1.00 21.44 59 PRO B O 1
ATOM 2333 N N . TYR B 1 67 ? 13.573 -10.235 -24.379 1.00 21.01 60 TYR B N 1
ATOM 2334 C CA . TYR B 1 67 ? 12.543 -10.022 -25.387 1.00 19.23 60 TYR B CA 1
ATOM 2335 C C . TYR B 1 67 ? 11.897 -8.670 -25.130 1.00 19.97 60 TYR B C 1
ATOM 2336 O O . TYR B 1 67 ? 11.981 -8.128 -24.028 1.00 18.66 60 TYR B O 1
ATOM 2345 N N . GLU B 1 68 ? 11.238 -8.138 -26.148 1.00 18.87 61 GLU B N 1
ATOM 2346 C CA . GLU B 1 68 ? 10.591 -6.846 -26.034 1.00 19.20 61 GLU B CA 1
ATOM 2347 C C . GLU B 1 68 ? 9.079 -7.028 -25.940 1.00 18.77 61 GLU B C 1
ATOM 2348 O O . GLU B 1 68 ? 8.370 -7.078 -26.944 1.00 17.75 61 GLU B O 1
ATOM 2354 N N . VAL B 1 69 ? 8.607 -7.162 -24.705 1.00 17.59 62 VAL B N 1
ATOM 2355 C CA . VAL B 1 69 ? 7.194 -7.330 -24.415 1.00 18.33 62 VAL B CA 1
ATOM 2356 C C . VAL B 1 69 ? 6.927 -6.622 -23.087 1.00 17.98 62 VAL B C 1
ATOM 2357 O O . VAL B 1 69 ? 7.814 -6.554 -22.235 1.00 19.45 62 VAL B O 1
ATOM 2361 N N . MET B 1 70 ? 5.723 -6.083 -22.916 1.00 16.31 63 MET B N 1
ATOM 2362 C CA . MET B 1 70 ? 5.388 -5.378 -21.680 1.00 17.42 63 MET B CA 1
ATOM 2363 C C . MET B 1 70 ? 3.891 -5.114 -21.566 1.00 17.22 63 MET B C 1
ATOM 2364 O O . MET B 1 70 ? 3.141 -5.271 -22.530 1.00 16.92 63 MET B O 1
ATOM 2369 N N . VAL B 1 71 ? 3.472 -4.709 -20.373 1.00 15.63 64 VAL B N 1
ATOM 2370 C CA . VAL B 1 71 ? 2.085 -4.375 -20.116 1.00 15.06 64 VAL B CA 1
ATOM 2371 C C . VAL B 1 71 ? 2.014 -2.887 -19.830 1.00 17.65 64 VAL B C 1
ATOM 2372 O O . VAL B 1 71 ? 2.854 -2.337 -19.111 1.00 16.17 64 VAL B O 1
ATOM 2376 N N . ILE B 1 72 ? 1.019 -2.235 -20.414 1.00 15.74 65 ILE B N 1
ATOM 2377 C CA . ILE B 1 72 ? 0.819 -0.818 -20.187 1.00 15.87 65 ILE B CA 1
ATOM 2378 C C . ILE B 1 72 ? -0.618 -0.640 -19.738 1.00 16.88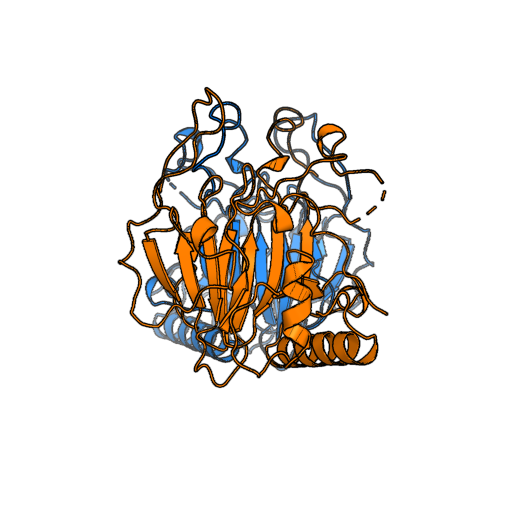 65 ILE B C 1
ATOM 2379 O O . ILE B 1 72 ? -1.549 -1.037 -20.441 1.00 18.05 65 ILE B O 1
ATOM 2384 N N . LEU B 1 73 ? -0.786 -0.081 -18.545 1.00 13.42 66 LEU B N 1
ATOM 2385 C CA . LEU B 1 73 ? -2.106 0.186 -17.996 1.00 13.82 66 LEU B CA 1
ATOM 2386 C C . LEU B 1 73 ? -2.199 1.707 -17.977 1.00 13.99 66 LEU B C 1
ATOM 2387 O O . LEU B 1 73 ? -1.595 2.365 -17.133 1.00 15.08 66 LEU B O 1
ATOM 2392 N N . GLU B 1 74 ? -2.951 2.248 -18.929 1.00 14.54 67 GLU B N 1
ATOM 2393 C CA . GLU B 1 74 ? -3.116 3.688 -19.093 1.00 13.48 67 GLU B CA 1
ATOM 2394 C C . GLU B 1 74 ? -4.326 4.240 -18.342 1.00 13.94 67 GLU B C 1
ATOM 2395 O O . GLU B 1 74 ? -5.470 3.979 -18.712 1.00 15.20 67 GLU B O 1
ATOM 2401 N N . SER B 1 75 ? -4.077 5.002 -17.282 1.00 12.92 68 SER B N 1
ATOM 2402 C CA . SER B 1 75 ? -5.177 5.566 -16.504 1.00 12.26 68 SER B CA 1
ATOM 2403 C C . SER B 1 75 ? -5.578 6.929 -17.045 1.00 12.71 68 SER B C 1
ATOM 2404 O O . SER B 1 75 ? -6.667 7.428 -16.755 1.00 13.67 68 SER B O 1
ATOM 2407 N N . LEU B 1 76 ? -4.704 7.525 -17.845 1.00 12.11 69 LEU B N 1
ATOM 2408 C CA . LEU B 1 76 ? -4.980 8.847 -18.392 1.00 13.54 69 LEU B CA 1
ATOM 2409 C C . LEU B 1 76 ? -4.269 9.157 -19.702 1.00 12.20 69 LEU B C 1
ATOM 2410 O O . LEU B 1 76 ? -3.102 8.816 -19.887 1.00 12.77 69 LEU B O 1
ATOM 2415 N N . ASN B 1 77 ? -4.996 9.792 -20.613 1.00 13.51 70 ASN B N 1
ATOM 2416 C CA . ASN B 1 77 ? -4.432 10.254 -21.875 1.00 14.42 70 ASN B CA 1
ATOM 2417 C C . ASN B 1 77 ? -5.358 11.385 -22.288 1.00 15.38 70 ASN B C 1
ATOM 2418 O O . ASN B 1 77 ? -6.251 11.227 -23.125 1.00 14.48 70 ASN B O 1
ATOM 2423 N N . GLU B 1 78 ? -5.127 12.523 -21.641 1.00 16.75 71 GLU B N 1
ATOM 2424 C CA . GLU B 1 78 ? -5.896 13.749 -21.807 1.00 15.61 71 GLU B CA 1
ATOM 2425 C C . GLU B 1 78 ? -5.233 14.736 -22.764 1.00 14.32 71 GLU B C 1
ATOM 2426 O O . GLU B 1 78 ? -4.102 15.166 -22.540 1.00 12.72 71 GLU B O 1
ATOM 2432 N N . PRO B 1 79 ? -5.938 15.113 -23.843 1.00 14.72 72 PRO B N 1
ATOM 2433 C CA . PRO B 1 79 ? -5.422 16.052 -24.843 1.00 15.91 72 PRO B CA 1
ATOM 2434 C C . PRO B 1 79 ? -5.079 17.425 -24.267 1.00 15.43 72 PRO B C 1
ATOM 2435 O O . PRO B 1 79 ? -4.140 18.077 -24.718 1.00 14.99 72 PRO B O 1
ATOM 2439 N N . ALA B 1 80 ? -5.842 17.854 -23.266 1.00 15.81 73 ALA B N 1
ATOM 2440 C CA . ALA B 1 80 ? -5.641 19.161 -22.644 1.00 15.83 73 ALA B CA 1
ATOM 2441 C C . ALA B 1 80 ? -5.764 20.244 -23.704 1.00 15.95 73 ALA B C 1
ATOM 2442 O O . ALA B 1 80 ? -5.047 21.247 -23.681 1.00 15.21 73 ALA B O 1
ATOM 2444 N N . VAL B 1 81 ? -6.674 20.028 -24.646 1.00 16.51 74 VAL B N 1
ATOM 2445 C CA . VAL B 1 81 ? -6.908 20.997 -25.706 1.00 17.47 74 VAL B CA 1
ATOM 2446 C C . VAL B 1 81 ? -7.951 22.015 -25.244 1.00 18.26 74 VAL B C 1
ATOM 2447 O O . VAL B 1 81 ? -7.929 23.171 -25.666 1.00 17.76 74 VAL B O 1
ATOM 2451 N N . ASP B 1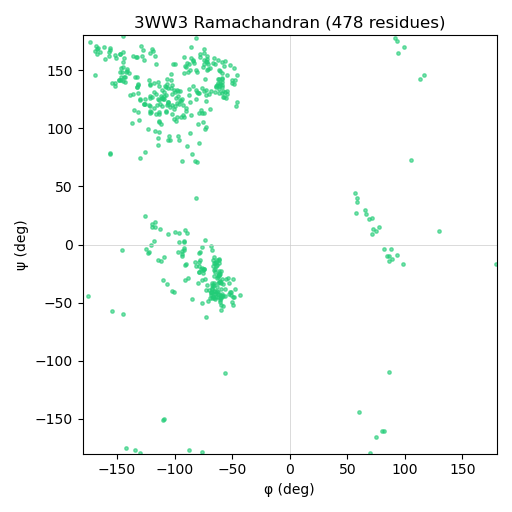 82 ? -8.853 21.587 -24.365 1.00 17.90 75 ASP B N 1
ATOM 2452 C CA . ASP B 1 82 ? -9.888 22.483 -23.855 1.00 19.96 75 ASP B CA 1
ATOM 2453 C C . ASP B 1 82 ? -9.274 23.696 -23.161 1.00 19.39 75 ASP B C 1
ATOM 2454 O O . ASP B 1 82 ? -8.386 23.558 -22.316 1.00 21.15 75 ASP B O 1
ATOM 2459 N N . GLY B 1 83 ? -9.746 24.885 -23.529 1.00 18.46 76 GLY B N 1
ATOM 2460 C CA . GLY B 1 83 ? -9.233 26.107 -22.928 1.00 18.08 76 GLY B CA 1
ATOM 2461 C C . GLY B 1 83 ? -7.967 26.637 -23.578 1.00 19.12 76 GLY B C 1
ATOM 2462 O O . GLY B 1 83 ? -7.525 27.748 -23.284 1.00 19.36 76 GLY B O 1
ATOM 2463 N N . LEU B 1 84 ? -7.373 25.843 -24.462 1.00 19.56 77 LEU B N 1
ATOM 2464 C CA . LEU B 1 84 ? -6.147 26.239 -25.145 1.00 20.48 77 LEU B CA 1
ATOM 2465 C C . LEU B 1 84 ? -6.479 27.289 -26.207 1.00 20.70 77 LEU B C 1
ATOM 2466 O O . LEU B 1 84 ? -7.429 27.117 -26.975 1.00 20.44 77 LEU B O 1
ATOM 2471 N 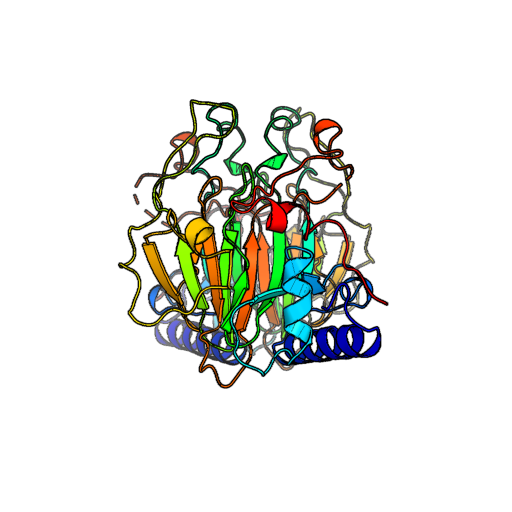N . PRO B 1 85 ? -5.721 28.400 -26.250 1.00 20.16 78 PRO B N 1
ATOM 2472 C CA . PRO B 1 85 ? -6.002 29.424 -27.259 1.00 21.91 78 PRO B CA 1
ATOM 2473 C C . PRO B 1 85 ? -5.883 28.799 -28.642 1.00 23.19 78 PRO B C 1
ATOM 2474 O O . PRO B 1 85 ? -4.957 28.025 -28.895 1.00 23.47 78 PRO B O 1
ATOM 2478 N N . ALA B 1 86 ? -6.813 29.131 -29.531 1.00 24.07 79 ALA B N 1
ATOM 2479 C CA . ALA B 1 86 ? -6.793 28.588 -30.884 1.00 25.53 79 ALA B CA 1
ATOM 2480 C C . ALA B 1 86 ? -5.436 28.820 -31.542 1.00 26.34 79 ALA B C 1
ATOM 2481 O O . ALA B 1 86 ? -4.968 27.997 -32.331 1.00 26.24 79 ALA B O 1
ATOM 2483 N N . ALA B 1 87 ? -4.804 29.940 -31.205 1.00 25.57 80 ALA B N 1
ATOM 2484 C CA . ALA B 1 87 ? -3.507 30.285 -31.770 1.00 25.29 80 ALA B CA 1
ATOM 2485 C C . ALA B 1 87 ? -2.421 29.264 -31.440 1.00 25.91 80 ALA B C 1
ATOM 2486 O O . ALA B 1 87 ? -1.366 29.259 -32.068 1.00 25.21 80 ALA B O 1
ATOM 2488 N N . GLY B 1 88 ? -2.672 28.406 -30.455 1.00 25.23 81 GLY B N 1
ATOM 2489 C CA . GLY B 1 88 ? -1.677 27.412 -30.088 1.00 25.67 81 GLY B CA 1
ATOM 2490 C C . GLY B 1 88 ? -2.010 26.006 -30.548 1.00 26.46 81 GLY B C 1
ATOM 2491 O O . GLY B 1 88 ? -1.340 25.046 -30.164 1.00 25.76 81 GLY B O 1
ATOM 2492 N N . ALA B 1 89 ? -3.041 25.882 -31.379 1.00 26.54 82 ALA B N 1
ATOM 2493 C CA . ALA B 1 89 ? -3.477 24.582 -31.882 1.00 26.48 82 ALA B CA 1
ATOM 2494 C C . ALA B 1 89 ? -2.372 23.798 -32.588 1.00 26.80 82 ALA B C 1
ATOM 2495 O O . ALA B 1 89 ? -2.280 22.579 -32.451 1.00 25.63 82 ALA B O 1
ATOM 2497 N N . ALA B 1 90 ? -1.537 24.501 -33.345 1.00 26.68 83 ALA B N 1
ATOM 2498 C CA . ALA B 1 90 ? -0.458 23.864 -34.091 1.00 27.25 83 ALA B CA 1
ATOM 2499 C C . ALA B 1 90 ? 0.493 23.021 -33.246 1.00 27.28 83 ALA B C 1
ATOM 2500 O O . ALA B 1 90 ? 1.059 22.044 -33.736 1.00 29.03 83 ALA B O 1
ATOM 2502 N N . HIS B 1 91 ? 0.667 23.386 -31.981 1.00 26.05 84 HIS B N 1
ATOM 2503 C CA . HIS B 1 91 ? 1.589 22.658 -31.121 1.00 26.29 84 HIS B CA 1
ATOM 2504 C C . HIS B 1 91 ? 0.954 22.023 -29.890 1.00 24.80 84 HIS B C 1
ATOM 2505 O O . HIS B 1 91 ? 1.650 21.667 -28.939 1.00 25.40 84 HIS B O 1
ATOM 2512 N N . ALA B 1 92 ? -0.365 21.877 -29.910 1.00 22.38 85 ALA B N 1
ATOM 2513 C CA . ALA B 1 92 ? -1.066 21.265 -28.787 1.00 20.30 85 ALA B CA 1
ATOM 2514 C C . ALA B 1 92 ? -0.658 19.798 -28.676 1.00 19.42 85 ALA B C 1
ATOM 2515 O O . ALA B 1 92 ? -0.678 19.218 -27.590 1.00 19.33 85 ALA B O 1
ATOM 2517 N N . GLU B 1 93 ? -0.275 19.210 -29.808 1.00 19.31 86 GLU B N 1
ATOM 2518 C CA . GLU B 1 93 ? 0.127 17.807 -29.865 1.00 19.39 86 GLU B CA 1
ATOM 2519 C C . GLU B 1 93 ? 1.391 17.490 -29.073 1.00 18.87 86 GLU B C 1
ATOM 2520 O O . GLU B 1 93 ? 1.687 16.319 -28.815 1.00 18.66 86 GLU B O 1
ATOM 2526 N N . TYR B 1 94 ? 2.147 18.522 -28.709 1.00 16.59 87 TYR B N 1
ATOM 2527 C CA . TYR B 1 94 ? 3.357 18.323 -27.919 1.00 16.76 87 TYR B CA 1
ATOM 2528 C C . TYR B 1 94 ? 2.994 18.431 -26.442 1.00 16.81 87 TYR B C 1
ATOM 2529 O O . TYR B 1 94 ? 3.837 18.241 -25.569 1.00 15.10 87 TYR B O 1
ATOM 2538 N N . SER B 1 95 ? 1.729 18.733 -26.170 1.00 16.84 88 SER B N 1
ATOM 2539 C CA . SER B 1 95 ? 1.266 18.882 -24.797 1.00 16.48 88 SER B CA 1
ATOM 2540 C C . SER B 1 95 ? 0.361 17.725 -24.394 1.00 16.97 88 SER B C 1
ATOM 2541 O O . SER B 1 95 ? 0.504 16.613 -24.900 1.00 16.93 88 SER B O 1
ATOM 2544 N N . GLY B 1 96 ? -0.575 17.988 -23.486 1.00 15.97 89 GLY B N 1
ATOM 2545 C CA . GLY B 1 96 ? -1.471 16.941 -23.031 1.00 14.72 89 GLY B CA 1
ATOM 2546 C C . GLY B 1 96 ? -0.901 16.251 -21.805 1.00 14.37 89 GLY B C 1
ATOM 2547 O O . GLY B 1 96 ? 0.208 16.565 -21.372 1.00 15.09 89 GLY B O 1
ATOM 2548 N N . LEU B 1 97 ? -1.652 15.303 -21.250 1.00 12.97 90 LEU B N 1
ATOM 2549 C CA . LEU B 1 97 ? -1.219 14.587 -20.061 1.00 13.90 90 LEU B CA 1
ATOM 2550 C C . LEU B 1 97 ? -1.539 13.103 -20.166 1.00 15.49 90 LEU B C 1
ATOM 2551 O O . LEU B 1 97 ? -2.673 12.716 -20.452 1.00 15.86 90 LEU B O 1
ATOM 2556 N N . CYS B 1 98 ? -0.531 12.278 -19.921 1.00 15.31 91 CYS B N 1
ATOM 2557 C CA . CYS B 1 98 ? -0.693 10.836 -19.983 1.00 15.45 91 CYS B CA 1
ATOM 2558 C C . CYS B 1 98 ? -0.100 10.205 -18.728 1.00 14.92 91 CYS B C 1
ATOM 2559 O O . CYS B 1 98 ? 1.022 10.519 -18.342 1.00 15.25 91 CYS B O 1
ATOM 2562 N N . ASP B 1 99 ? -0.870 9.331 -18.088 1.00 13.64 92 ASP B N 1
ATOM 2563 C CA . ASP B 1 99 ? -0.422 8.641 -16.883 1.00 12.30 92 ASP B CA 1
ATOM 2564 C C . ASP B 1 99 ? -0.616 7.159 -17.156 1.00 12.92 92 ASP B C 1
ATOM 2565 O O . ASP B 1 99 ? -1.727 6.714 -17.446 1.00 12.62 92 ASP B O 1
ATOM 2570 N N . LYS B 1 100 ? 0.464 6.394 -17.090 1.00 14.66 93 LYS B N 1
ATOM 2571 C CA . LYS B 1 100 ? 0.351 4.967 -17.315 1.00 14.65 93 LYS B CA 1
ATOM 2572 C C . LYS B 1 100 ? 1.324 4.214 -16.429 1.00 14.66 93 LYS B C 1
ATOM 2573 O O . LYS B 1 100 ? 2.352 4.752 -16.013 1.00 14.14 93 LYS B O 1
ATOM 2579 N N . LEU B 1 101 ? 0.967 2.980 -16.105 1.00 11.75 94 LEU B N 1
ATOM 2580 C CA . LEU B 1 101 ? 1.827 2.139 -15.293 1.00 12.37 94 LEU B CA 1
ATOM 2581 C C . LEU B 1 101 ? 2.378 1.102 -16.257 1.00 14.38 94 LEU B C 1
ATOM 2582 O O . LEU B 1 101 ? 1.616 0.460 -16.984 1.00 13.41 94 LEU B O 1
ATOM 2587 N N . MET B 1 102 ? 3.698 0.952 -16.268 1.00 12.91 95 MET B N 1
ATOM 2588 C CA . MET B 1 102 ? 4.351 -0.012 -17.146 1.00 15.07 95 MET B CA 1
ATOM 2589 C C . MET B 1 102 ? 4.896 -1.154 -16.299 1.00 15.69 95 MET B C 1
ATOM 2590 O O . MET B 1 102 ? 5.556 -0.923 -15.285 1.00 13.70 95 MET B O 1
ATOM 2595 N N . ILE B 1 103 ? 4.605 -2.387 -16.709 1.00 15.40 96 ILE B N 1
ATOM 2596 C CA . ILE B 1 103 ? 5.071 -3.561 -15.981 1.00 15.45 96 ILE B CA 1
ATOM 2597 C C . ILE B 1 103 ? 5.908 -4.413 -16.924 1.00 16.26 96 ILE B C 1
ATOM 2598 O O . ILE B 1 103 ? 5.409 -4.944 -17.917 1.00 14.28 96 ILE B O 1
ATOM 2603 N N . VAL B 1 104 ? 7.190 -4.527 -16.599 1.00 15.06 97 VAL B N 1
ATOM 2604 C CA . VAL B 1 104 ? 8.137 -5.267 -17.417 1.00 15.32 97 VAL B CA 1
ATOM 2605 C C . VAL B 1 104 ? 8.776 -6.384 -16.607 1.00 16.72 97 VAL B C 1
ATOM 2606 O O . VAL B 1 104 ? 9.335 -6.148 -15.533 1.00 14.33 97 VAL B O 1
ATOM 2610 N N . HIS B 1 105 ? 8.693 -7.605 -17.122 1.00 15.06 98 HIS B N 1
ATOM 2611 C CA . HIS B 1 105 ? 9.255 -8.738 -16.411 1.00 15.66 98 HIS B CA 1
ATOM 2612 C C . HIS B 1 105 ? 10.769 -8.857 -16.543 1.00 15.44 98 HIS B C 1
ATOM 2613 O O . HIS B 1 105 ? 11.372 -8.266 -17.437 1.00 15.21 98 HIS B O 1
ATOM 2620 N N . PRO B 1 106 ? 11.404 -9.613 -15.633 1.00 17.19 99 PRO B N 1
ATOM 2621 C CA . PRO B 1 106 ? 12.857 -9.809 -15.624 1.00 16.62 99 PRO B CA 1
ATOM 2622 C C . PRO B 1 106 ? 13.455 -10.117 -16.988 1.00 17.54 99 PRO B C 1
ATOM 2623 O O . PRO B 1 106 ? 13.053 -11.075 -17.649 1.00 16.80 99 PRO B O 1
ATOM 2627 N N . GLY B 1 107 ? 14.406 -9.284 -17.402 1.00 17.46 100 GLY B N 1
ATOM 2628 C CA . GLY B 1 107 ? 15.072 -9.475 -18.678 1.00 18.14 100 GLY B CA 1
ATOM 2629 C C . GLY B 1 107 ? 14.385 -8.867 -19.885 1.00 18.38 100 GLY B C 1
ATOM 2630 O O . GLY B 1 107 ? 15.000 -8.756 -20.941 1.00 19.13 100 GLY B O 1
ATOM 2631 N N . LYS B 1 108 ? 13.118 -8.475 -19.746 1.00 18.76 101 LYS B N 1
ATOM 2632 C CA . LYS B 1 108 ? 12.382 -7.886 -20.861 1.00 18.65 101 LYS B CA 1
ATOM 2633 C C . LYS B 1 108 ? 12.634 -6.392 -21.026 1.00 18.96 101 LYS B C 1
ATOM 2634 O O . LYS B 1 108 ? 13.052 -5.712 -20.085 1.00 18.72 101 LYS B O 1
ATOM 2640 N N . PHE B 1 109 ? 12.367 -5.893 -22.231 1.00 19.50 102 PHE B N 1
ATOM 2641 C CA . PHE B 1 109 ? 12.593 -4.489 -22.579 1.00 19.85 102 PHE B CA 1
ATOM 2642 C C . PHE B 1 109 ? 11.406 -3.773 -23.202 1.00 20.54 102 PHE B C 1
ATOM 2643 O O . PHE B 1 109 ? 10.466 -4.385 -23.718 1.00 20.53 102 PHE B O 1
ATOM 2651 N N . CYS B 1 110 ? 11.506 -2.449 -23.169 1.00 20.67 103 CYS B N 1
ATOM 2652 C CA . CYS B 1 110 ? 10.585 -1.553 -23.851 1.00 21.06 103 CYS B CA 1
ATOM 2653 C C . CYS B 1 110 ? 11.639 -1.204 -24.905 1.00 20.88 103 CYS B C 1
ATOM 2654 O O . CYS B 1 110 ? 12.673 -0.623 -24.572 1.00 22.24 103 CYS B O 1
ATOM 2657 N N . PRO B 1 111 ? 11.407 -1.572 -26.174 1.00 21.74 104 PRO B N 1
ATOM 2658 C CA . PRO B 1 111 ? 12.324 -1.337 -27.298 1.00 21.40 104 PRO B CA 1
ATOM 2659 C C . PRO B 1 111 ? 12.777 0.082 -27.647 1.00 20.51 104 PRO B C 1
ATOM 2660 O O . PRO B 1 111 ? 12.083 1.062 -27.376 1.00 18.70 104 PRO B O 1
ATOM 2664 N N . PRO B 1 112 ? 13.964 0.194 -28.269 1.00 20.02 105 PRO B N 1
ATOM 2665 C CA . PRO B 1 112 ? 14.554 1.467 -28.686 1.00 19.89 105 PRO B CA 1
ATOM 2666 C C . PRO B 1 112 ? 13.598 2.228 -29.596 1.00 20.36 105 PRO B C 1
ATOM 2667 O O . PRO B 1 112 ? 13.062 1.672 -30.560 1.00 20.01 105 PRO B O 1
ATOM 2671 N N . HIS B 1 113 ? 13.392 3.501 -29.284 1.00 18.93 106 HIS B N 1
ATOM 2672 C CA . HIS B 1 113 ? 12.503 4.348 -30.058 1.00 17.74 106 HIS B CA 1
ATOM 2673 C C . HIS B 1 113 ? 12.631 5.766 -29.536 1.00 19.97 106 HIS B C 1
ATOM 2674 O O . HIS B 1 113 ? 13.324 6.015 -28.547 1.00 20.39 106 HIS B O 1
ATOM 2681 N N . PHE B 1 114 ? 11.970 6.697 -30.210 1.00 19.43 107 PHE B N 1
ATOM 2682 C CA . PHE B 1 114 ? 11.963 8.083 -29.771 1.00 22.15 107 PHE B CA 1
ATOM 2683 C C . PHE B 1 114 ? 10.618 8.662 -30.163 1.00 21.14 107 PHE B C 1
ATOM 2684 O O . PHE B 1 114 ? 9.898 8.078 -30.972 1.00 21.51 107 PHE B O 1
ATOM 2692 N N . HIS B 1 115 ? 10.277 9.800 -29.574 1.00 21.53 108 HIS B N 1
ATOM 2693 C CA . HIS B 1 115 ? 9.021 10.468 -29.873 1.00 20.72 108 HIS B CA 1
ATOM 2694 C C . HIS B 1 115 ? 9.357 11.852 -30.371 1.00 20.05 108 HIS B C 1
ATOM 2695 O O . HIS B 1 115 ? 10.250 12.514 -29.840 1.00 21.65 108 HIS B O 1
ATOM 2702 N N . GLN B 1 116 ? 8.654 12.292 -31.401 1.00 19.79 109 GLN B N 1
ATOM 2703 C CA . GLN B 1 116 ? 8.897 13.619 -31.931 1.00 21.29 109 GLN B CA 1
ATOM 2704 C C . GLN B 1 116 ? 8.197 14.653 -31.055 1.00 21.94 109 GLN B C 1
ATOM 2705 O O . GLN B 1 116 ? 8.700 15.761 -30.857 1.00 22.43 109 GLN B O 1
ATOM 2711 N N . ARG B 1 117 ? 7.050 14.269 -30.505 1.00 19.92 110 ARG B N 1
ATOM 2712 C CA . ARG B 1 117 ? 6.251 15.186 -29.699 1.00 19.69 110 ARG B CA 1
ATOM 2713 C C . ARG B 1 117 ? 6.182 14.909 -28.202 1.00 17.90 110 ARG B C 1
ATOM 2714 O O . ARG B 1 117 ? 6.051 15.838 -27.408 1.00 17.00 110 ARG B O 1
ATOM 2722 N N . LYS B 1 118 ? 6.277 13.644 -27.812 1.00 16.91 111 LYS B N 1
ATOM 2723 C CA . LYS B 1 118 ? 6.147 13.297 -26.397 1.00 15.82 111 LYS B CA 1
ATOM 2724 C C . LYS B 1 118 ? 7.372 13.318 -25.490 1.00 16.66 111 LYS B C 1
ATOM 2725 O O . LYS B 1 118 ? 8.404 12.704 -25.776 1.00 17.08 111 LYS B O 1
ATOM 2731 N N . THR B 1 119 ? 7.231 14.021 -24.371 1.00 16.98 112 THR B N 1
ATOM 2732 C CA . THR B 1 119 ? 8.280 14.085 -23.366 1.00 17.36 112 THR B CA 1
ATOM 2733 C C . THR B 1 119 ? 7.743 13.245 -22.210 1.00 16.75 112 THR B C 1
ATOM 2734 O O . THR B 1 119 ? 6.565 13.337 -21.869 1.00 17.02 112 THR B O 1
ATOM 2738 N N . GLU B 1 120 ? 8.598 12.409 -21.630 1.00 17.70 113 GLU B N 1
ATOM 2739 C CA . GLU B 1 120 ? 8.181 11.522 -20.550 1.00 17.82 113 GLU B CA 1
ATOM 2740 C C . GLU B 1 120 ? 8.968 11.716 -19.257 1.00 17.53 113 GLU B C 1
ATOM 2741 O O . GLU B 1 120 ? 10.027 12.345 -19.240 1.00 17.63 113 GLU B O 1
ATOM 2747 N N . SER B 1 121 ? 8.428 11.161 -18.177 1.00 15.57 114 SER B N 1
ATOM 2748 C CA . SER B 1 121 ? 9.079 11.190 -16.873 1.00 14.92 114 SER B CA 1
ATOM 2749 C C . SER B 1 121 ? 8.839 9.811 -16.273 1.00 14.38 114 SER B C 1
ATOM 2750 O O . SER B 1 121 ? 7.800 9.193 -16.529 1.00 14.12 114 SER B O 1
ATOM 2753 N N . TYR B 1 122 ? 9.791 9.325 -15.481 1.00 14.97 115 TYR B N 1
ATOM 2754 C CA . TYR B 1 122 ? 9.663 8.007 -14.873 1.00 14.50 115 TYR B CA 1
ATOM 2755 C C . TYR B 1 122 ? 9.729 8.027 -13.351 1.00 14.64 115 TYR B C 1
ATOM 2756 O O . TYR B 1 122 ? 10.511 8.768 -12.757 1.00 15.49 115 TYR B O 1
ATOM 2765 N N . GLU B 1 123 ? 8.910 7.182 -12.739 1.00 14.17 116 GLU B N 1
ATOM 2766 C CA . GLU B 1 123 ? 8.870 7.029 -11.291 1.00 12.99 116 GLU B CA 1
ATOM 2767 C C . GLU B 1 123 ? 8.787 5.533 -11.029 1.00 13.52 116 GLU B C 1
ATOM 2768 O O . GLU B 1 123 ? 7.730 4.927 -11.224 1.00 12.77 116 GLU B O 1
ATOM 2774 N N . VAL B 1 124 ? 9.894 4.930 -10.604 1.00 12.50 117 VAL B N 1
ATOM 2775 C CA . VAL B 1 124 ? 9.892 3.500 -10.327 1.00 13.77 117 VAL B CA 1
ATOM 2776 C C . VAL B 1 124 ? 9.058 3.216 -9.080 1.00 13.81 117 VAL B C 1
ATOM 2777 O O . VAL B 1 124 ? 9.241 3.854 -8.039 1.00 15.20 117 VAL B O 1
ATOM 2781 N N . VAL B 1 125 ? 8.139 2.265 -9.186 1.00 12.64 118 VAL B N 1
ATOM 2782 C CA . VAL B 1 125 ? 7.278 1.909 -8.064 1.00 13.51 118 VAL B CA 1
ATOM 2783 C C . VAL B 1 125 ? 7.788 0.644 -7.385 1.00 15.40 118 VAL B C 1
ATOM 2784 O O . VAL B 1 125 ? 7.791 0.543 -6.159 1.00 17.01 118 VAL B O 1
ATOM 2788 N N . LEU B 1 126 ? 8.216 -0.318 -8.195 1.00 14.32 119 LEU B N 1
ATOM 2789 C CA . LEU B 1 126 ? 8.727 -1.585 -7.683 1.00 15.56 119 LEU B CA 1
ATOM 2790 C C . LEU B 1 126 ? 9.858 -2.069 -8.587 1.00 17.01 119 LEU B C 1
ATOM 2791 O O . LEU B 1 126 ? 9.778 -1.938 -9.811 1.00 13.90 119 LEU B O 1
ATOM 2796 N N . GLY B 1 127 ? 10.903 -2.633 -7.983 1.00 16.42 120 GLY B N 1
ATOM 2797 C CA . GLY B 1 127 ? 12.030 -3.129 -8.758 1.00 18.08 120 GLY B CA 1
ATOM 2798 C C . GLY B 1 127 ? 13.007 -2.031 -9.138 1.00 18.97 120 GLY B C 1
ATOM 2799 O O . GLY B 1 127 ? 13.017 -0.963 -8.530 1.00 19.18 120 GLY B O 1
ATOM 2800 N N . GLU B 1 128 ? 13.834 -2.285 -10.146 1.00 20.05 121 GLU B N 1
ATOM 2801 C CA . GLU B 1 128 ? 14.808 -1.295 -10.591 1.00 21.20 121 GLU B CA 1
ATOM 2802 C C . GLU B 1 128 ? 14.749 -1.160 -12.106 1.00 21.85 121 GLU B C 1
ATOM 2803 O O . GLU B 1 128 ? 14.648 -2.151 -12.831 1.00 21.88 121 GLU B O 1
ATOM 2809 N N . MET B 1 129 ? 14.814 0.077 -12.577 1.00 21.23 122 MET B N 1
ATOM 2810 C CA . MET B 1 129 ? 14.725 0.362 -13.998 1.00 20.93 122 MET B CA 1
ATOM 2811 C C . MET B 1 129 ? 16.051 0.770 -14.635 1.00 22.39 122 MET B C 1
ATOM 2812 O O . MET B 1 129 ? 16.668 1.759 -14.235 1.00 20.71 122 MET B O 1
ATOM 2817 N N . GLU B 1 130 ? 16.485 -0.004 -15.626 1.00 20.69 123 GLU B N 1
ATOM 2818 C CA . GLU B 1 130 ? 17.712 0.305 -16.347 1.00 21.43 123 GLU B CA 1
ATOM 2819 C C . GLU B 1 130 ? 17.310 1.028 -17.619 1.00 20.90 123 GLU B C 1
ATOM 2820 O O . GLU B 1 130 ? 16.717 0.438 -18.524 1.00 21.47 123 GLU B O 1
ATOM 2826 N N . VAL B 1 131 ? 17.618 2.318 -17.675 1.00 21.32 124 VAL B N 1
ATOM 2827 C CA . VAL B 1 131 ? 17.274 3.131 -18.828 1.00 21.32 124 VAL B CA 1
ATOM 2828 C C . VAL B 1 131 ? 18.467 3.334 -19.759 1.00 22.60 124 VAL B C 1
ATOM 2829 O O . VAL B 1 131 ? 19.571 3.660 -19.318 1.00 21.42 124 VAL B O 1
ATOM 2833 N N . PHE B 1 132 ? 18.231 3.132 -21.050 1.00 21.35 125 PHE B N 1
ATOM 2834 C CA . PHE B 1 132 ? 19.265 3.299 -22.067 1.00 22.42 125 PHE B CA 1
ATOM 2835 C C . PHE B 1 132 ? 18.788 4.407 -22.993 1.00 21.98 125 PHE B C 1
ATOM 2836 O O . PHE B 1 132 ? 17.642 4.389 -23.441 1.00 21.30 125 PHE B O 1
ATOM 2844 N N . TYR B 1 133 ? 19.649 5.381 -23.273 1.00 20.92 126 TYR B N 1
ATOM 2845 C CA . TYR B 1 133 ? 19.247 6.480 -24.140 1.00 22.87 126 TYR B CA 1
ATOM 2846 C C . TYR B 1 133 ? 20.404 7.188 -24.834 1.00 23.42 126 TYR B C 1
ATOM 2847 O O . TYR B 1 133 ? 21.570 6.971 -24.516 1.00 23.96 126 TYR B O 1
ATOM 2856 N N . ALA B 1 134 ? 20.052 8.031 -25.797 1.00 25.56 127 ALA B N 1
ATOM 2857 C CA . ALA B 1 134 ? 21.023 8.823 -26.535 1.00 26.87 127 ALA B CA 1
ATOM 2858 C C . ALA B 1 134 ? 20.951 10.210 -25.904 1.00 28.19 127 ALA B C 1
ATOM 2859 O O . ALA B 1 134 ? 19.908 10.866 -25.951 1.00 28.48 127 ALA B O 1
ATOM 2861 N N . PRO B 1 135 ? 22.054 10.671 -25.295 1.00 28.87 128 PRO B N 1
ATOM 2862 C CA . PRO B 1 135 ? 22.079 11.989 -24.658 1.00 29.78 128 PRO B CA 1
ATOM 2863 C C . PRO B 1 135 ? 21.789 13.132 -25.624 1.00 31.17 128 PRO B C 1
ATOM 2864 O O . PRO B 1 135 ? 21.359 14.210 -25.214 1.00 31.50 128 PRO B O 1
ATOM 2868 N N . GLU B 1 136 ? 22.024 12.892 -26.908 1.00 32.28 129 GLU B N 1
ATOM 2869 C CA . GLU B 1 136 ? 21.779 13.909 -27.920 1.00 34.34 129 GLU B CA 1
ATOM 2870 C C . GLU B 1 136 ? 20.470 13.605 -28.640 1.00 33.33 129 GLU B C 1
ATOM 2871 O O . GLU B 1 136 ? 20.185 12.456 -28.968 1.00 32.47 129 GLU B O 1
ATOM 2877 N N . PRO B 1 137 ? 19.653 14.636 -28.888 1.00 33.88 130 PRO B N 1
ATOM 2878 C CA . PRO B 1 137 ? 18.376 14.437 -29.574 1.00 34.67 130 PRO B CA 1
ATOM 2879 C C . PRO B 1 137 ? 18.548 14.123 -31.055 1.00 36.15 130 PRO B C 1
ATOM 2880 O O . PRO B 1 137 ? 19.516 14.556 -31.683 1.00 35.22 130 PRO B O 1
ATOM 2884 N N . VAL B 1 138 ? 17.614 13.357 -31.608 1.00 36.88 131 VAL B N 1
ATOM 2885 C CA . VAL B 1 138 ? 17.665 13.016 -33.021 1.00 39.82 131 VAL B CA 1
ATOM 2886 C C . VAL B 1 138 ? 17.332 14.291 -33.781 1.00 42.36 131 VAL B C 1
ATOM 2887 O O . VAL B 1 138 ? 16.673 15.185 -33.247 1.00 42.23 131 VAL B O 1
ATOM 2891 N N . THR B 1 139 ? 17.793 14.384 -35.021 1.00 45.44 132 THR B N 1
ATOM 2892 C CA . THR B 1 139 ? 17.515 15.561 -35.829 1.00 48.96 132 THR B CA 1
ATOM 2893 C C . THR B 1 139 ? 16.217 15.365 -36.607 1.00 49.73 132 THR B C 1
ATOM 2894 O O . THR B 1 139 ? 16.109 14.463 -37.437 1.00 49.60 132 THR B O 1
ATOM 2898 N N . VAL B 1 140 ? 15.230 16.210 -36.329 1.00 51.33 133 VAL B N 1
ATOM 2899 C CA . VAL B 1 140 ? 13.940 16.121 -37.001 1.00 53.03 133 VAL B CA 1
ATOM 2900 C C . VAL B 1 140 ? 13.680 17.347 -37.868 1.00 54.81 133 VAL B C 1
ATOM 2901 O O . VAL B 1 140 ? 13.141 18.349 -37.397 1.00 54.48 133 VAL B O 1
ATOM 2905 N N . GLY B 1 141 ? 14.067 17.258 -39.137 1.00 56.76 134 GLY B N 1
ATOM 2906 C CA . GLY B 1 141 ? 13.869 18.362 -40.058 1.00 58.84 134 GLY B CA 1
ATOM 2907 C C . GLY B 1 141 ? 14.753 19.556 -39.757 1.00 60.33 134 GLY B C 1
ATOM 2908 O O . GLY B 1 141 ? 15.547 19.533 -38.815 1.00 60.45 134 GLY B O 1
ATOM 2909 N N . ASP B 1 142 ? 14.616 20.605 -40.563 1.00 61.66 135 ASP B N 1
ATOM 2910 C CA . ASP B 1 142 ? 15.400 21.823 -40.384 1.00 62.75 135 ASP B CA 1
ATOM 2911 C C . ASP B 1 142 ? 14.750 22.679 -39.303 1.00 62.39 135 ASP B C 1
ATOM 2912 O O . ASP B 1 142 ? 14.677 23.903 -39.421 1.00 62.95 135 ASP B O 1
ATOM 2917 N N . ASP B 1 143 ? 14.275 22.020 -38.251 1.00 61.39 136 ASP B N 1
ATOM 2918 C CA . ASP B 1 143 ? 13.621 22.703 -37.144 1.00 59.78 136 ASP B CA 1
ATOM 2919 C C . ASP B 1 143 ? 14.578 23.462 -36.245 1.00 57.62 136 ASP B C 1
ATOM 2920 O O . ASP B 1 143 ? 15.695 23.015 -35.980 1.00 58.12 136 ASP B O 1
ATOM 2925 N N . ASP B 1 144 ? 14.130 24.624 -35.787 1.00 54.55 137 ASP B N 1
ATOM 2926 C CA . ASP B 1 144 ? 14.905 25.421 -34.856 1.00 51.46 137 ASP B CA 1
ATOM 2927 C C . ASP B 1 144 ? 14.160 25.167 -33.550 1.00 48.12 137 ASP B C 1
ATOM 2928 O O . ASP B 1 144 ? 13.163 25.817 -33.241 1.00 48.44 137 ASP B O 1
ATOM 2933 N N . VAL B 1 145 ? 14.641 24.175 -32.812 1.00 44.05 138 VAL B N 1
ATOM 2934 C CA . VAL B 1 145 ? 14.035 23.760 -31.554 1.00 39.79 138 VAL B CA 1
ATOM 2935 C C . VAL B 1 145 ? 14.536 24.517 -30.327 1.00 37.33 138 VAL B C 1
ATOM 2936 O O . VAL B 1 145 ? 15.642 25.053 -30.323 1.00 34.77 138 VAL B O 1
ATOM 2940 N N . LEU B 1 146 ? 13.705 24.552 -29.288 1.00 34.50 139 LEU B N 1
ATOM 2941 C CA . LEU B 1 146 ? 14.050 25.226 -28.043 1.00 32.67 139 LEU B CA 1
ATOM 2942 C C . LEU B 1 146 ? 14.879 24.313 -27.149 1.00 31.59 139 LEU B C 1
ATOM 2943 O O . LEU B 1 146 ? 14.839 23.090 -27.287 1.00 30.44 139 LEU B O 1
ATOM 2948 N N . SER B 1 147 ? 15.626 24.918 -26.231 1.00 31.38 140 SER B N 1
ATOM 2949 C CA . SER B 1 147 ? 16.470 24.178 -25.299 1.00 31.39 140 SER B CA 1
ATOM 2950 C C . SER B 1 147 ? 16.424 24.847 -23.937 1.00 30.43 140 SER B C 1
ATOM 2951 O O . SER B 1 147 ? 16.267 26.063 -23.844 1.00 30.05 140 SER B O 1
ATOM 2954 N N . PHE B 1 148 ? 16.566 24.055 -22.881 1.00 29.27 141 PHE B N 1
ATOM 2955 C CA . PHE B 1 148 ? 16.542 24.597 -21.531 1.00 28.51 141 PHE B CA 1
ATOM 2956 C C . PHE B 1 148 ? 17.301 23.711 -20.558 1.00 28.61 141 PHE B C 1
ATOM 2957 O O . PHE B 1 148 ? 18.236 24.157 -19.890 1.00 27.35 141 PHE B O 1
ATOM 2965 N N . SER B 1 149 ? 16.890 22.451 -20.481 1.00 27.91 142 SER B N 1
ATOM 2966 C CA . SER B 1 149 ? 17.521 21.501 -19.583 1.00 28.61 142 SER B CA 1
ATOM 2967 C C . SER B 1 149 ? 17.866 20.222 -20.341 1.00 27.85 142 SER B C 1
ATOM 2968 O O . SER B 1 149 ? 17.204 19.198 -20.182 1.00 27.06 142 SER B O 1
ATOM 2971 N N . PRO B 1 150 ? 18.911 20.269 -21.181 1.00 28.22 143 PRO B N 1
ATOM 2972 C CA . PRO B 1 150 ? 19.319 19.092 -21.954 1.00 27.97 143 PRO B CA 1
ATOM 2973 C C . PRO B 1 150 ? 19.522 17.835 -21.113 1.00 27.45 143 PRO B C 1
ATOM 2974 O O . PRO B 1 150 ? 19.803 17.906 -19.917 1.00 27.13 143 PRO B O 1
ATOM 2978 N N . MET B 1 151 ? 19.366 16.681 -21.751 1.00 27.26 144 MET B N 1
ATOM 2979 C CA . MET B 1 151 ? 19.516 15.401 -21.072 1.00 28.40 144 MET B CA 1
ATOM 2980 C C . MET B 1 151 ? 20.898 15.226 -20.459 1.00 29.38 144 MET B C 1
ATOM 2981 O O . MET B 1 151 ? 21.905 15.610 -21.052 1.00 30.81 144 MET B O 1
ATOM 2986 N N . PRO B 1 152 ? 20.963 14.649 -19.251 1.00 31.06 145 PRO B N 1
ATOM 2987 C CA . PRO B 1 152 ? 22.256 14.436 -18.597 1.00 32.68 145 PRO B CA 1
ATOM 2988 C C . PRO B 1 152 ? 23.053 13.412 -19.400 1.00 34.03 145 PRO B C 1
ATOM 2989 O O . PRO B 1 152 ? 22.478 12.610 -20.134 1.00 33.22 145 PRO B O 1
ATOM 2993 N N . GLU B 1 153 ? 24.373 13.445 -19.267 1.00 34.82 146 GLU B N 1
ATOM 2994 C CA . GLU B 1 153 ? 25.229 12.524 -20.002 1.00 36.59 146 GLU B CA 1
ATOM 2995 C C . GLU B 1 153 ? 25.038 11.079 -19.544 1.00 36.11 146 GLU B C 1
ATOM 2996 O O . GLU B 1 153 ? 25.099 10.151 -20.350 1.00 36.97 146 GLU B O 1
ATOM 3002 N N . GLY B 1 154 ? 24.801 10.889 -18.252 1.00 35.98 147 GLY B N 1
ATOM 3003 C CA . GLY B 1 154 ? 24.613 9.546 -17.734 1.00 35.45 147 GLY B CA 1
ATOM 3004 C C . GLY B 1 154 ? 25.919 8.775 -17.635 1.00 35.64 147 GLY B C 1
ATOM 3005 O O . GLY B 1 154 ? 27.004 9.354 -17.721 1.00 35.27 147 GLY B O 1
ATOM 3006 N N . SER B 1 155 ? 25.816 7.464 -17.453 1.00 34.63 148 SER B N 1
ATOM 3007 C CA . SER B 1 155 ? 26.995 6.615 -17.339 1.00 34.46 148 SER B CA 1
ATOM 3008 C C . SER B 1 155 ? 27.015 5.579 -18.453 1.00 34.19 148 SER B C 1
ATOM 3009 O O . SER B 1 155 ? 26.023 5.396 -19.158 1.00 34.23 148 SER B O 1
ATOM 3012 N N . PRO B 1 156 ? 28.160 4.903 -18.646 1.00 34.27 149 PRO B N 1
ATOM 3013 C CA . PRO B 1 156 ? 28.220 3.889 -19.700 1.00 33.78 149 PRO B CA 1
ATOM 3014 C C . PRO B 1 156 ? 27.456 2.654 -19.240 1.00 33.22 149 PRO B C 1
ATOM 3015 O O . PRO B 1 156 ? 27.251 2.459 -18.042 1.00 31.13 149 PRO B O 1
ATOM 3019 N N . TRP B 1 157 ? 27.029 1.828 -20.188 1.00 32.84 150 TRP B N 1
ATOM 3020 C CA . TRP B 1 157 ? 26.288 0.619 -19.858 1.00 34.39 150 TRP B CA 1
ATOM 3021 C C . TRP B 1 157 ? 27.045 -0.243 -18.858 1.00 35.77 150 TRP B C 1
ATOM 3022 O O . TRP B 1 157 ? 28.274 -0.292 -18.870 1.00 35.41 150 TRP B O 1
ATOM 3033 N N . PRO B 1 158 ? 26.316 -0.926 -17.964 1.00 36.86 151 PRO B N 1
ATOM 3034 C CA . PRO B 1 158 ? 26.948 -1.794 -16.968 1.00 38.46 151 PRO B CA 1
ATOM 3035 C C . PRO B 1 158 ? 27.120 -3.175 -17.601 1.00 39.20 151 PRO B C 1
ATOM 3036 O O . PRO B 1 158 ? 26.804 -3.361 -18.775 1.00 38.55 151 PRO B O 1
ATOM 3040 N N . GLU B 1 159 ? 27.619 -4.137 -16.833 1.00 41.43 152 GLU B N 1
ATOM 3041 C CA . GLU B 1 159 ? 27.796 -5.493 -17.346 1.00 42.97 152 GLU B CA 1
ATOM 3042 C C . GLU B 1 159 ? 26.582 -6.341 -16.974 1.00 43.46 152 GLU B C 1
ATOM 3043 O O . GLU B 1 159 ? 26.226 -6.445 -15.798 1.00 44.38 152 GLU B O 1
ATOM 3049 N N . GLY B 1 160 ? 25.943 -6.938 -17.977 1.00 41.96 153 GLY B N 1
ATOM 3050 C CA . GLY B 1 160 ? 24.774 -7.764 -17.722 1.00 39.72 153 GLY B CA 1
ATOM 3051 C C . GLY B 1 160 ? 23.575 -7.413 -18.585 1.00 37.24 153 GLY B C 1
ATOM 3052 O O . GLY B 1 160 ? 22.461 -7.876 -18.331 1.00 37.31 153 GLY B O 1
ATOM 3053 N N . VAL B 1 161 ? 23.789 -6.598 -19.611 1.00 34.46 154 VAL B N 1
ATOM 3054 C CA . VAL B 1 161 ? 22.695 -6.206 -20.487 1.00 30.28 154 VAL B CA 1
ATOM 3055 C C . VAL B 1 161 ? 22.515 -7.168 -21.660 1.00 29.40 154 VAL B C 1
ATOM 3056 O O . VAL B 1 161 ? 23.039 -6.939 -22.752 1.00 27.39 154 VAL B O 1
ATOM 3060 N N . ALA B 1 162 ? 21.772 -8.247 -21.424 1.00 27.54 155 ALA B N 1
ATOM 3061 C CA . ALA B 1 162 ? 21.497 -9.234 -22.463 1.00 26.65 155 ALA B CA 1
ATOM 3062 C C . ALA B 1 162 ? 20.419 -8.654 -23.379 1.00 26.69 155 ALA B C 1
ATOM 3063 O O . ALA B 1 162 ? 19.291 -8.418 -22.948 1.00 27.51 155 ALA B O 1
ATOM 3065 N N . LEU B 1 163 ? 20.777 -8.417 -24.635 1.00 24.78 156 LEU B N 1
ATOM 3066 C CA . LEU B 1 163 ? 19.852 -7.850 -25.611 1.00 25.04 156 LEU B CA 1
ATOM 3067 C C . LEU B 1 163 ? 19.091 -8.932 -26.378 1.00 25.08 156 LEU B C 1
ATOM 3068 O O . LEU B 1 163 ? 19.570 -10.056 -26.523 1.00 24.18 156 LEU B O 1
ATOM 3073 N N . PRO B 1 164 ? 17.885 -8.605 -26.873 1.00 25.15 157 PRO B N 1
ATOM 3074 C CA . PRO B 1 164 ? 17.061 -9.557 -27.626 1.00 25.55 157 PRO B CA 1
ATOM 3075 C C . PRO B 1 164 ? 17.751 -10.023 -28.911 1.00 26.56 157 PRO B C 1
ATOM 3076 O O . PRO B 1 164 ? 18.284 -9.209 -29.666 1.00 25.62 157 PRO B O 1
ATOM 3080 N N . ALA B 1 165 ? 17.731 -11.330 -29.155 1.00 26.84 158 ALA B N 1
ATOM 3081 C CA . ALA B 1 165 ? 18.354 -11.891 -30.355 1.00 27.84 158 ALA B CA 1
ATOM 3082 C C . ALA B 1 165 ? 17.769 -11.256 -31.617 1.00 27.84 158 ALA B C 1
ATOM 3083 O O . ALA B 1 165 ? 16.552 -11.231 -31.804 1.00 28.26 158 ALA B O 1
ATOM 3085 N N . GLY B 1 166 ? 18.641 -10.735 -32.474 1.00 27.60 159 GLY B N 1
ATOM 3086 C CA . GLY B 1 166 ? 18.185 -10.124 -33.709 1.00 29.55 159 GLY B CA 1
ATOM 3087 C C . GLY B 1 166 ? 17.839 -8.649 -33.605 1.00 30.08 159 GLY B C 1
ATOM 3088 O O . GLY B 1 166 ? 17.518 -8.018 -34.612 1.00 29.37 159 GLY B O 1
ATOM 3089 N N . ARG B 1 167 ? 17.906 -8.094 -32.397 1.00 30.29 160 ARG B N 1
ATOM 3090 C CA . ARG B 1 167 ? 17.586 -6.685 -32.185 1.00 30.46 160 ARG B CA 1
ATOM 3091 C C . ARG B 1 167 ? 18.745 -5.906 -31.566 1.00 30.99 160 ARG B C 1
ATOM 3092 O O . ARG B 1 167 ? 18.673 -4.682 -31.438 1.00 29.78 160 ARG B O 1
ATOM 3100 N N . GLU B 1 168 ? 19.811 -6.606 -31.186 1.00 30.70 161 GLU B N 1
ATOM 3101 C CA . GLU B 1 168 ? 20.946 -5.946 -30.547 1.00 31.32 161 GLU B CA 1
ATOM 3102 C C . GLU B 1 168 ? 21.449 -4.716 -31.287 1.00 31.00 161 GLU B C 1
ATOM 3103 O O . GLU B 1 168 ? 21.955 -3.779 -30.671 1.00 30.04 161 GLU B O 1
ATOM 3109 N N . ASP B 1 169 ? 21.293 -4.720 -32.604 1.00 31.91 162 ASP B N 1
ATOM 3110 C CA . ASP B 1 169 ? 21.715 -3.613 -33.455 1.00 33.76 162 ASP B CA 1
ATOM 3111 C C . ASP B 1 169 ? 20.961 -2.311 -33.160 1.00 32.55 162 ASP B C 1
ATOM 3112 O O . ASP B 1 169 ? 21.543 -1.224 -33.166 1.00 32.07 162 ASP B O 1
ATOM 3117 N N . SER B 1 170 ? 19.663 -2.430 -32.906 1.00 30.74 163 SER B N 1
ATOM 3118 C CA . SER B 1 170 ? 18.818 -1.271 -32.632 1.00 28.00 163 SER B CA 1
ATOM 3119 C C . SER B 1 170 ? 19.156 -0.531 -31.335 1.00 26.57 163 SER B C 1
ATOM 3120 O O . SER B 1 170 ? 18.649 0.566 -31.099 1.00 26.39 163 SER B O 1
ATOM 3123 N N . TYR B 1 171 ? 20.013 -1.121 -30.504 1.00 25.83 164 TYR B N 1
ATOM 3124 C CA . TYR B 1 171 ? 20.398 -0.504 -29.236 1.00 26.57 164 TYR B CA 1
ATOM 3125 C C . TYR B 1 171 ? 21.712 0.269 -29.298 1.00 27.66 164 TYR B C 1
ATOM 3126 O O . TYR B 1 171 ? 22.093 0.930 -28.331 1.00 24.34 164 TYR B O 1
ATOM 3135 N N . ALA B 1 172 ? 22.394 0.181 -30.436 1.00 28.27 165 ALA B N 1
ATOM 3136 C CA . ALA B 1 172 ? 23.682 0.838 -30.635 1.00 28.93 165 ALA B CA 1
ATOM 3137 C C . ALA B 1 172 ? 23.756 2.327 -30.296 1.00 29.55 165 ALA B C 1
ATOM 3138 O O . ALA B 1 172 ? 24.722 2.776 -29.678 1.00 30.97 165 ALA B O 1
ATOM 3140 N N . GLY B 1 173 ? 22.748 3.093 -30.702 1.00 30.14 166 GLY B N 1
ATOM 3141 C CA . GLY B 1 173 ? 22.755 4.524 -30.438 1.00 30.52 166 GLY B CA 1
ATOM 3142 C C . GLY B 1 173 ? 22.465 4.940 -29.004 1.00 30.12 166 GLY B C 1
ATOM 3143 O O . GLY B 1 173 ? 22.815 6.048 -28.595 1.00 28.92 166 GLY B O 1
ATOM 3144 N N . LEU B 1 174 ? 21.825 4.062 -28.241 1.00 29.49 167 LEU B N 1
ATOM 3145 C CA . LEU B 1 174 ? 21.482 4.357 -26.852 1.00 29.11 167 LEU B CA 1
ATOM 3146 C C . LEU B 1 174 ? 22.690 4.140 -25.952 1.00 28.06 167 LEU B C 1
ATOM 3147 O O . LEU B 1 174 ? 22.725 3.216 -25.143 1.00 29.60 167 LEU B O 1
ATOM 3152 N N . THR B 1 175 ? 23.667 5.032 -26.086 1.00 28.83 168 THR B N 1
ATOM 3153 C CA . THR B 1 175 ? 24.921 4.957 -25.347 1.00 28.84 168 THR B CA 1
ATOM 3154 C C . THR B 1 175 ? 24.927 5.340 -23.867 1.00 29.18 168 THR B C 1
ATOM 3155 O O . THR B 1 175 ? 25.794 4.884 -23.116 1.00 30.10 168 THR B O 1
ATOM 3159 N N . SER B 1 176 ? 23.984 6.174 -23.441 1.00 26.41 169 SER B N 1
ATOM 3160 C CA . SER B 1 176 ? 23.932 6.585 -22.039 1.00 25.42 169 SER B CA 1
ATOM 3161 C C . SER B 1 176 ? 23.100 5.630 -21.192 1.00 24.76 169 SER B C 1
ATOM 3162 O O . SER B 1 176 ? 22.135 5.032 -21.670 1.00 25.42 169 SER B O 1
ATOM 3165 N N . TYR B 1 177 ? 23.478 5.500 -19.926 1.00 23.94 170 TYR B N 1
ATOM 3166 C CA . TYR B 1 177 ? 22.795 4.607 -19.007 1.00 23.84 170 TYR B CA 1
ATOM 3167 C C . TYR B 1 177 ? 22.517 5.260 -17.661 1.00 24.99 170 TYR B C 1
ATOM 3168 O O . TYR B 1 177 ? 23.313 6.055 -17.164 1.00 25.25 170 TYR B O 1
ATOM 3177 N N . VAL B 1 178 ? 21.376 4.914 -17.080 1.00 24.53 171 VAL B N 1
ATOM 3178 C CA . VAL B 1 178 ? 20.988 5.419 -15.772 1.00 24.30 171 VAL B CA 1
ATOM 3179 C C . VAL B 1 178 ? 20.095 4.353 -15.161 1.00 23.47 171 VAL B C 1
ATOM 3180 O O . VAL B 1 178 ? 19.246 3.780 -15.847 1.00 22.29 171 VAL B O 1
ATOM 3184 N N . ARG B 1 179 ? 20.311 4.068 -13.882 1.00 22.15 172 ARG B N 1
ATOM 3185 C CA . ARG B 1 179 ? 19.528 3.062 -13.182 1.00 22.26 172 ARG B CA 1
ATOM 3186 C C . ARG B 1 179 ? 18.648 3.751 -12.146 1.00 23.64 172 ARG B C 1
ATOM 3187 O O . ARG B 1 179 ? 19.149 4.417 -11.235 1.00 22.16 172 ARG B O 1
ATOM 3195 N N . LEU B 1 180 ? 17.335 3.596 -12.301 1.00 21.00 173 LEU B N 1
ATOM 3196 C CA . LEU B 1 180 ? 16.375 4.221 -11.399 1.00 20.06 173 LEU B CA 1
ATOM 3197 C C . LEU B 1 180 ? 15.780 3.231 -10.398 1.00 21.30 173 LEU B C 1
ATOM 3198 O O . LEU B 1 180 ? 15.591 2.051 -10.706 1.00 19.27 173 LEU B O 1
ATOM 3203 N N . ARG B 1 181 ? 15.495 3.727 -9.195 1.00 20.40 174 ARG B N 1
ATOM 3204 C CA . ARG B 1 181 ? 14.929 2.916 -8.122 1.00 22.03 174 ARG B CA 1
ATOM 3205 C C . ARG B 1 181 ? 13.815 3.710 -7.442 1.00 20.35 174 ARG B C 1
ATOM 3206 O O . ARG B 1 181 ? 13.742 4.931 -7.582 1.00 20.92 174 ARG B O 1
ATOM 3214 N N . ALA B 1 182 ? 12.956 3.016 -6.703 1.00 20.40 175 ALA B N 1
ATOM 3215 C CA . ALA B 1 182 ? 11.858 3.671 -5.999 1.00 19.65 175 ALA B CA 1
ATOM 3216 C C . ALA B 1 182 ? 12.429 4.665 -4.986 1.00 21.02 175 ALA B C 1
ATOM 3217 O O . ALA B 1 182 ? 13.393 4.357 -4.285 1.00 19.26 175 ALA B O 1
ATOM 3219 N N . GLY B 1 183 ? 11.840 5.855 -4.924 1.00 20.43 176 GLY B N 1
ATOM 3220 C CA . GLY B 1 183 ? 12.311 6.864 -3.995 1.00 20.72 176 GLY B CA 1
ATOM 3221 C C . GLY B 1 183 ? 13.234 7.870 -4.653 1.00 23.02 176 GLY B C 1
ATOM 3222 O O . GLY B 1 183 ? 13.489 8.939 -4.092 1.00 22.90 176 GLY B O 1
ATOM 3223 N N . ASP B 1 184 ? 13.752 7.528 -5.833 1.00 20.80 177 ASP B N 1
ATOM 3224 C CA . ASP B 1 184 ? 14.638 8.430 -6.562 1.00 21.16 177 ASP B CA 1
ATOM 3225 C C . ASP B 1 184 ? 13.828 9.592 -7.108 1.00 20.87 177 ASP B C 1
ATOM 3226 O O . ASP B 1 184 ? 12.609 9.503 -7.239 1.00 22.21 177 ASP B O 1
ATOM 3231 N N . PRO B 1 185 ? 14.497 10.708 -7.425 1.00 19.24 178 PRO B N 1
ATOM 3232 C CA . PRO B 1 185 ? 13.758 11.846 -7.970 1.00 19.25 178 PRO B CA 1
ATOM 3233 C C . PRO B 1 185 ? 13.208 11.420 -9.335 1.00 19.36 178 PRO B C 1
ATOM 3234 O O . PRO B 1 185 ? 13.687 10.445 -9.928 1.00 16.49 178 PRO B O 1
ATOM 3238 N N . LYS B 1 186 ? 12.202 12.140 -9.815 1.00 16.83 179 LYS B N 1
ATOM 3239 C CA . LYS B 1 186 ? 11.598 11.872 -11.116 1.00 17.19 179 LYS B CA 1
ATOM 3240 C C . LYS B 1 186 ? 12.676 11.992 -12.197 1.00 17.64 179 LYS B C 1
ATOM 3241 O O . LYS B 1 186 ? 13.546 12.852 -12.101 1.00 17.23 179 LYS B O 1
ATOM 3247 N N . PHE B 1 187 ? 12.626 11.135 -13.218 1.00 15.12 180 PHE B N 1
ATOM 3248 C CA . PHE B 1 187 ? 13.601 11.209 -14.306 1.00 17.08 180 PHE B CA 1
ATOM 3249 C C . PHE B 1 187 ? 12.869 11.586 -15.592 1.00 16.57 180 PHE B C 1
ATOM 3250 O O . PHE B 1 187 ? 11.911 10.919 -15.989 1.00 17.24 180 PHE B O 1
ATOM 3258 N N . VAL B 1 188 ? 13.331 12.652 -16.241 1.00 16.09 181 VAL B N 1
ATOM 325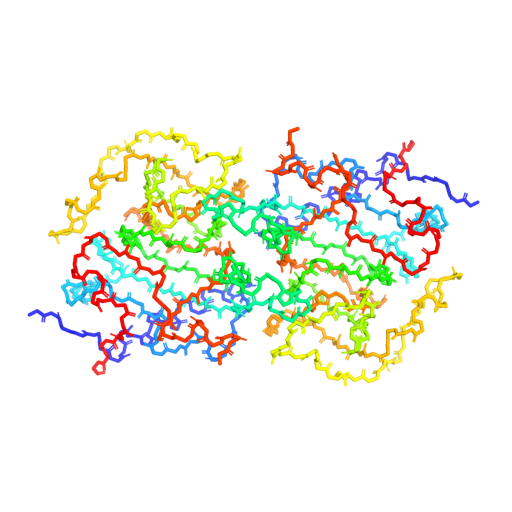9 C CA . VAL B 1 188 ? 12.709 13.144 -17.466 1.00 16.43 181 VAL B CA 1
ATOM 3260 C C . VAL B 1 188 ? 13.412 12.726 -18.753 1.00 17.18 181 VAL B C 1
ATOM 3261 O O . VAL B 1 188 ? 14.627 12.868 -18.885 1.00 18.99 181 VAL B O 1
ATOM 3265 N N . MET B 1 189 ? 12.636 12.216 -19.703 1.00 16.86 182 MET B N 1
ATOM 3266 C CA . MET B 1 189 ? 13.175 11.812 -21.000 1.00 18.93 182 MET B CA 1
ATOM 3267 C C . MET B 1 189 ? 12.582 12.753 -22.043 1.00 17.78 182 MET B C 1
ATOM 3268 O O . MET B 1 189 ? 11.460 12.551 -22.511 1.00 17.58 182 MET B O 1
ATOM 3273 N N . HIS B 1 190 ? 13.335 13.788 -22.403 1.00 17.45 183 HIS B N 1
ATOM 3274 C CA . HIS B 1 190 ? 12.865 14.759 -23.380 1.00 17.28 183 HIS B CA 1
ATOM 3275 C C . HIS B 1 190 ? 12.531 14.130 -24.726 1.00 17.52 183 HIS B C 1
ATOM 3276 O O . HIS B 1 190 ? 13.140 13.142 -25.135 1.00 17.83 183 HIS B O 1
ATOM 3283 N N . ARG B 1 191 ? 11.546 14.713 -25.398 1.00 16.36 184 ARG B N 1
ATOM 3284 C CA . ARG B 1 191 ? 11.124 14.259 -26.714 1.00 17.21 184 ARG B CA 1
ATOM 3285 C C . ARG B 1 191 ? 12.318 14.332 -27.672 1.00 19.53 184 ARG B C 1
ATOM 3286 O O . ARG B 1 191 ? 13.266 15.089 -27.440 1.00 18.02 184 ARG B O 1
ATOM 3294 N N . LYS B 1 192 ? 12.258 13.534 -28.736 1.00 21.13 185 LYS B N 1
ATOM 3295 C CA . LYS B 1 192 ? 13.299 13.480 -29.761 1.00 23.06 185 LYS B CA 1
ATOM 3296 C C . LYS B 1 192 ? 14.564 12.749 -29.329 1.00 23.84 185 LYS B C 1
ATOM 3297 O O . LYS B 1 192 ? 15.586 12.801 -30.013 1.00 25.47 185 LYS B O 1
ATOM 3303 N N . HIS B 1 193 ? 14.492 12.060 -28.198 1.00 22.91 186 HIS B N 1
ATOM 3304 C CA . HIS B 1 193 ? 15.630 11.307 -27.692 1.00 22.32 186 HIS B CA 1
ATOM 3305 C C . HIS B 1 193 ? 15.376 9.810 -27.777 1.00 22.28 186 HIS B C 1
ATOM 3306 O O . HIS B 1 193 ? 14.362 9.313 -27.286 1.00 22.04 186 HIS B O 1
ATOM 3313 N N . LEU B 1 194 ? 16.295 9.095 -28.414 1.00 21.77 187 LEU B N 1
ATOM 3314 C CA . LEU B 1 194 ? 16.180 7.648 -28.518 1.00 21.58 187 LEU B CA 1
ATOM 3315 C C . LEU B 1 194 ? 16.278 7.096 -27.103 1.00 21.10 187 LEU B C 1
ATOM 3316 O O . LEU B 1 194 ? 17.125 7.528 -26.320 1.00 21.16 187 LEU B O 1
ATOM 3321 N N . HIS B 1 195 ? 15.408 6.155 -26.764 1.00 18.71 188 HIS B N 1
ATOM 3322 C CA . HIS B 1 195 ? 15.447 5.568 -25.437 1.00 20.26 188 HIS B CA 1
ATOM 3323 C C . HIS B 1 195 ? 14.812 4.188 -25.395 1.00 20.33 188 HIS B C 1
ATOM 3324 O O . HIS B 1 195 ? 14.112 3.777 -26.326 1.00 21.07 188 HIS B O 1
ATOM 3331 N N . ALA B 1 196 ? 15.081 3.480 -24.307 1.00 18.68 189 ALA B N 1
ATOM 3332 C CA . ALA B 1 196 ? 14.549 2.145 -24.071 1.00 20.91 189 ALA B CA 1
ATOM 3333 C C . ALA B 1 196 ? 14.869 1.806 -22.626 1.00 19.68 189 ALA B C 1
ATOM 3334 O O . ALA B 1 196 ? 15.643 2.508 -21.982 1.00 20.38 189 ALA B O 1
ATOM 3336 N N . PHE B 1 197 ? 14.255 0.754 -22.100 1.00 20.16 190 PHE B N 1
ATOM 3337 C CA . PHE B 1 197 ? 14.559 0.340 -20.738 1.00 20.27 190 PHE B CA 1
ATOM 3338 C C . PHE B 1 197 ? 14.226 -1.120 -20.529 1.00 19.56 190 PHE B C 1
ATOM 3339 O O . PHE B 1 197 ? 13.500 -1.722 -21.320 1.00 19.66 190 PHE B O 1
ATOM 3347 N N . ARG B 1 198 ? 14.784 -1.701 -19.476 1.00 18.40 191 ARG B N 1
ATOM 3348 C CA . ARG B 1 198 ? 14.519 -3.092 -19.176 1.00 19.01 191 ARG B CA 1
ATOM 3349 C C . ARG B 1 198 ? 14.542 -3.328 -17.685 1.00 18.65 191 ARG B C 1
ATOM 3350 O O . ARG B 1 198 ? 15.035 -2.507 -16.911 1.00 16.81 191 ARG B O 1
ATOM 3358 N N . CYS B 1 199 ? 13.990 -4.467 -17.299 1.00 16.75 192 CYS B N 1
ATOM 3359 C CA . CYS B 1 199 ? 13.978 -4.888 -15.922 1.00 18.49 192 CYS B CA 1
ATOM 3360 C C . CYS B 1 199 ? 15.171 -5.840 -15.834 1.00 19.20 192 CYS B C 1
ATOM 3361 O O . CYS B 1 199 ? 15.304 -6.752 -16.656 1.00 19.77 192 CYS B O 1
ATOM 3364 N N . PRO B 1 200 ? 16.072 -5.620 -14.867 1.00 20.69 193 PRO B N 1
ATOM 3365 C CA . PRO B 1 200 ? 17.236 -6.501 -14.726 1.00 20.43 193 PRO B CA 1
ATOM 3366 C C . PRO B 1 200 ? 16.814 -7.970 -14.772 1.00 22.19 193 PRO B C 1
ATOM 3367 O O . PRO B 1 200 ? 15.773 -8.345 -14.226 1.00 19.69 193 PRO B O 1
ATOM 3371 N N . ALA B 1 201 ? 17.626 -8.797 -15.425 1.00 22.19 194 ALA B N 1
ATOM 3372 C CA . ALA B 1 201 ? 17.319 -10.217 -15.572 1.00 22.87 194 ALA B CA 1
ATOM 3373 C C . ALA B 1 201 ? 17.306 -10.993 -14.261 1.00 23.47 194 ALA B C 1
ATOM 3374 O O . ALA B 1 201 ? 16.666 -12.037 -14.158 1.00 23.51 194 ALA B O 1
ATOM 3376 N N . ASP B 1 202 ? 18.004 -10.484 -13.254 1.00 24.62 195 ASP B N 1
ATOM 3377 C CA . ASP B 1 202 ? 18.061 -11.165 -11.968 1.00 25.33 195 ASP B CA 1
ATOM 3378 C C . ASP B 1 202 ? 17.040 -10.626 -10.967 1.00 25.02 195 ASP B C 1
ATOM 3379 O O . ASP B 1 202 ? 16.985 -11.073 -9.820 1.00 25.34 195 ASP B O 1
ATOM 3384 N N . SER B 1 203 ? 16.224 -9.674 -11.404 1.00 24.36 196 SER B N 1
ATOM 3385 C CA . SER B 1 203 ? 15.216 -9.092 -10.524 1.00 22.43 196 SER B CA 1
ATOM 3386 C C . SER B 1 203 ? 14.235 -10.126 -9.984 1.00 22.20 196 SER B C 1
ATOM 3387 O O . SER B 1 203 ? 13.755 -10.990 -10.718 1.00 21.71 196 SER B O 1
ATOM 3390 N N . PRO B 1 204 ? 13.926 -10.053 -8.679 1.00 20.48 197 PRO B N 1
ATOM 3391 C CA . PRO B 1 204 ? 12.991 -10.995 -8.064 1.00 20.09 197 PRO B CA 1
ATOM 3392 C C . PRO B 1 204 ? 11.543 -10.617 -8.364 1.00 18.07 197 PRO B C 1
ATOM 3393 O O . PRO B 1 204 ? 10.635 -11.423 -8.186 1.00 19.28 197 PRO B O 1
ATOM 3397 N N . VAL B 1 205 ? 11.336 -9.388 -8.824 1.00 15.79 198 VAL B N 1
ATOM 3398 C CA . VAL B 1 205 ? 9.992 -8.914 -9.133 1.00 15.64 198 VAL B CA 1
ATOM 3399 C C . VAL B 1 205 ? 9.906 -8.215 -10.483 1.00 15.15 198 VAL B C 1
ATOM 3400 O O . VAL B 1 205 ? 10.913 -7.796 -11.044 1.00 15.48 198 VAL B O 1
ATOM 3404 N N . PRO B 1 206 ? 8.688 -8.093 -11.030 1.00 14.76 199 PRO B N 1
ATOM 3405 C CA . PRO B 1 206 ? 8.562 -7.411 -12.317 1.00 14.98 199 PRO B CA 1
ATOM 3406 C C . PRO B 1 206 ? 8.835 -5.942 -12.023 1.00 15.04 199 PRO B C 1
ATOM 3407 O O . PRO B 1 206 ? 8.592 -5.476 -10.906 1.00 15.56 199 PRO B O 1
ATOM 3411 N N . LEU B 1 207 ? 9.362 -5.222 -13.000 1.00 14.95 200 LEU B N 1
ATOM 3412 C CA . LEU B 1 207 ? 9.629 -3.803 -12.825 1.00 13.78 200 LEU B CA 1
ATOM 3413 C C . LEU B 1 207 ? 8.301 -3.086 -13.009 1.00 15.14 200 LEU B C 1
ATOM 3414 O O . LEU B 1 207 ? 7.592 -3.339 -13.979 1.00 14.40 200 LEU B O 1
ATOM 3419 N N . VAL B 1 208 ? 7.953 -2.210 -12.072 1.00 13.25 201 VAL B N 1
ATOM 3420 C CA . VAL B 1 208 ? 6.704 -1.467 -12.176 1.00 14.39 201 VAL B CA 1
ATOM 3421 C C . VAL B 1 208 ? 7.065 0.012 -12.156 1.00 14.02 201 VAL B C 1
ATOM 3422 O O . VAL B 1 208 ? 7.664 0.500 -11.198 1.00 16.55 201 VAL B O 1
ATOM 3426 N N . VAL B 1 209 ? 6.710 0.721 -13.221 1.00 13.20 202 VAL B N 1
ATOM 3427 C CA . VAL B 1 209 ? 7.041 2.132 -13.323 1.00 13.66 202 VAL B CA 1
ATOM 3428 C C . VAL B 1 209 ? 5.878 3.008 -13.754 1.00 14.96 202 VAL B C 1
ATOM 3429 O O . VAL B 1 209 ? 5.132 2.674 -14.676 1.00 13.96 202 VAL B O 1
ATOM 3433 N N . ARG B 1 210 ? 5.722 4.133 -13.069 1.00 13.53 203 ARG B N 1
ATOM 3434 C CA . ARG B 1 210 ? 4.666 5.062 -13.416 1.00 16.04 203 ARG B CA 1
ATOM 3435 C C . ARG B 1 210 ? 5.261 6.091 -14.353 1.00 16.04 203 ARG B C 1
ATOM 3436 O O . ARG B 1 210 ? 6.253 6.748 -14.030 1.00 14.97 203 ARG B O 1
ATOM 3444 N N . GLU B 1 211 ? 4.668 6.214 -15.528 1.00 15.75 204 GLU B N 1
ATOM 3445 C CA . GLU B 1 211 ? 5.140 7.190 -16.483 1.00 15.18 204 GLU B CA 1
ATOM 3446 C C . GLU B 1 211 ? 4.123 8.312 -16.592 1.00 15.01 204 GLU B C 1
ATOM 3447 O O . GLU B 1 211 ? 2.927 8.079 -16.783 1.00 16.36 204 GLU B O 1
ATOM 3453 N N . VAL B 1 212 ? 4.609 9.533 -16.430 1.00 13.68 205 VAL B N 1
ATOM 3454 C CA . VAL B 1 212 ? 3.778 10.719 -16.547 1.00 14.61 205 VAL B CA 1
ATOM 3455 C C . VAL B 1 212 ? 4.420 11.442 -17.718 1.00 15.45 205 VAL B C 1
ATOM 3456 O O . VAL B 1 212 ? 5.588 11.815 -17.659 1.00 17.25 205 VAL B O 1
ATOM 3460 N N . SER B 1 213 ? 3.664 11.615 -18.792 1.00 15.09 206 SER B N 1
ATOM 3461 C CA . SER B 1 213 ? 4.207 12.250 -19.981 1.00 15.61 206 SER B CA 1
ATOM 3462 C C . SER B 1 213 ? 3.177 13.143 -20.641 1.00 14.33 206 SER B C 1
ATOM 3463 O O . SER B 1 213 ? 2.079 13.335 -20.120 1.00 15.09 206 SER B O 1
ATOM 3466 N N . THR B 1 214 ? 3.540 13.692 -21.797 1.00 14.40 207 THR B N 1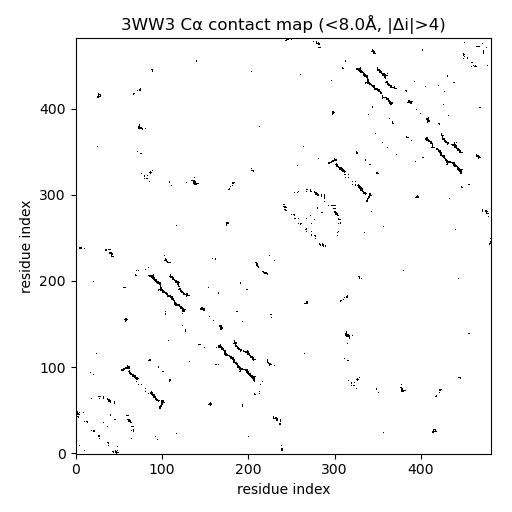
ATOM 3467 C CA . THR B 1 214 ? 2.601 14.508 -22.544 1.00 14.03 207 THR B CA 1
ATOM 3468 C C . THR B 1 214 ? 1.731 13.496 -23.302 1.00 14.60 207 THR B C 1
ATOM 3469 O O . THR B 1 214 ? 1.958 12.288 -23.202 1.00 13.61 207 THR B O 1
ATOM 3473 N N . TYR B 1 215 ? 0.739 13.974 -24.044 1.00 14.97 208 TYR B N 1
ATOM 3474 C CA . TYR B 1 215 ? -0.183 13.089 -24.755 1.00 15.37 208 TYR B CA 1
ATOM 3475 C C . TYR B 1 215 ? 0.467 11.965 -25.571 1.00 15.58 208 TYR B C 1
ATOM 3476 O O . TYR B 1 215 ? 1.466 12.177 -26.252 1.00 14.51 208 TYR B O 1
ATOM 3485 N N . SER B 1 216 ? -0.114 10.769 -25.495 1.00 16.03 209 SER B N 1
ATOM 3486 C CA . SER B 1 216 ? 0.397 9.626 -26.247 1.00 18.25 209 SER B CA 1
ATOM 3487 C C . SER B 1 216 ? -0.408 9.422 -27.527 1.00 18.14 209 SER B C 1
ATOM 3488 O O . SER B 1 216 ? -1.552 8.970 -27.486 1.00 16.70 209 SER B O 1
ATOM 3491 N N . HIS B 1 217 ? 0.196 9.771 -28.660 1.00 19.76 210 HIS B N 1
ATOM 3492 C CA . HIS B 1 217 ? -0.445 9.617 -29.961 1.00 22.73 210 HIS B CA 1
ATOM 3493 C C . HIS B 1 217 ? -0.152 8.197 -30.436 1.00 27.23 210 HIS B C 1
ATOM 3494 O O . HIS B 1 217 ? 0.907 7.930 -31.006 1.00 28.74 210 HIS B O 1
ATOM 3501 N N . GLU B 1 218 ? -1.088 7.291 -30.184 1.00 32.20 211 GLU B N 1
ATOM 3502 C CA . GLU B 1 218 ? -0.934 5.893 -30.575 1.00 37.94 211 GLU B CA 1
ATOM 3503 C C . GLU B 1 218 ? -2.290 5.371 -31.027 1.00 41.38 211 GLU B C 1
ATOM 3504 O O . GLU B 1 218 ? -3.327 5.800 -30.519 1.00 41.45 211 GLU B O 1
ATOM 3510 N N . PRO B 1 219 ? -2.303 4.433 -31.986 1.00 45.40 212 PRO B N 1
ATOM 3511 C CA . PRO B 1 219 ? -3.566 3.875 -32.481 1.00 48.42 212 PRO B CA 1
ATOM 3512 C C . PRO B 1 219 ? -4.367 3.163 -31.389 1.00 50.82 212 PRO B C 1
ATOM 3513 O O . PRO B 1 219 ? -3.797 2.506 -30.515 1.00 51.53 212 PRO B O 1
ATOM 3517 N N . THR B 1 220 ? -5.689 3.306 -31.445 1.00 52.95 213 THR B N 1
ATOM 3518 C CA . THR B 1 220 ? -6.578 2.678 -30.471 1.00 55.21 213 THR B CA 1
ATOM 3519 C C . THR B 1 220 ? -8.047 2.894 -30.832 1.00 55.80 213 THR B C 1
ATOM 3520 O O . THR B 1 220 ? -8.396 3.857 -31.517 1.00 56.63 213 THR B O 1
ATOM 3524 N N . ALA B 1 227 ? -13.735 11.833 -34.278 1.00 46.00 220 ALA B N 1
ATOM 3525 C CA . ALA B 1 227 ? -13.911 12.333 -32.921 1.00 45.47 220 ALA B CA 1
ATOM 3526 C C . ALA B 1 227 ? -12.562 12.520 -32.222 1.00 43.62 220 ALA B C 1
ATOM 3527 O O . ALA B 1 227 ? -12.394 12.134 -31.065 1.00 44.06 220 ALA B O 1
ATOM 3529 N N . ALA B 1 228 ? -11.603 13.106 -32.933 1.00 41.01 221 ALA B N 1
ATOM 3530 C CA . ALA B 1 228 ? -10.276 13.339 -32.377 1.00 37.01 221 ALA B CA 1
ATOM 3531 C C . ALA B 1 228 ? -10.219 14.695 -31.678 1.00 34.57 221 ALA B C 1
ATOM 3532 O O . ALA B 1 228 ? -11.001 15.595 -31.986 1.00 35.51 221 ALA B O 1
ATOM 3534 N N . PRO B 1 229 ? -9.287 14.859 -30.725 1.00 32.38 222 PRO B N 1
ATOM 3535 C CA . PRO B 1 229 ? -9.137 16.117 -29.985 1.00 31.24 222 PRO B CA 1
ATOM 3536 C C . PRO B 1 229 ? -9.026 17.295 -30.945 1.00 31.94 222 PRO B C 1
ATOM 3537 O O . PRO B 1 229 ? -9.596 18.361 -30.714 1.00 31.94 222 PRO B O 1
ATOM 3541 N N . LEU B 1 230 ? -8.284 17.080 -32.026 1.00 30.49 223 LEU B N 1
ATOM 3542 C CA . LEU B 1 230 ? -8.077 18.095 -33.050 1.00 30.72 223 LEU B CA 1
ATOM 3543 C C . LEU B 1 230 ? -7.963 17.365 -34.382 1.00 31.02 223 LEU B C 1
ATOM 3544 O O . LEU B 1 230 ? -7.414 16.266 -34.449 1.00 29.85 223 LEU B O 1
ATOM 3549 N N . PRO B 1 231 ? -8.490 17.962 -35.460 1.00 32.83 224 PRO B N 1
ATOM 3550 C CA . PRO B 1 231 ? -8.432 17.339 -36.784 1.00 33.73 224 PRO B CA 1
ATOM 3551 C C . PRO B 1 231 ? -7.037 16.846 -37.167 1.00 34.02 224 PRO B C 1
ATOM 3552 O O . PRO B 1 231 ? -6.882 15.733 -37.672 1.00 35.35 224 PRO B O 1
ATOM 3556 N N . GLN B 1 232 ? -6.027 17.674 -36.918 1.00 34.71 225 GLN B N 1
ATOM 3557 C CA . GLN B 1 232 ? -4.651 17.322 -37.252 1.00 34.43 225 GLN B CA 1
ATOM 3558 C C . GLN B 1 232 ? -4.134 16.116 -36.462 1.00 32.66 225 GLN B C 1
ATOM 3559 O O . GLN B 1 232 ? -3.108 15.533 -36.814 1.00 31.70 225 GLN B O 1
ATOM 3565 N N . TRP B 1 233 ? -4.841 15.743 -35.400 1.00 29.63 226 TRP B N 1
ATOM 3566 C CA . TRP B 1 233 ? -4.424 14.617 -34.567 1.00 27.60 226 TRP B CA 1
ATOM 3567 C C . TRP B 1 233 ? -4.845 13.264 -35.136 1.00 29.14 226 TRP B C 1
ATOM 3568 O O . TRP B 1 233 ? -4.340 12.225 -34.711 1.00 27.93 226 TRP B O 1
ATOM 3579 N N . ARG B 1 234 ? -5.769 13.275 -36.092 1.00 30.96 227 ARG B N 1
ATOM 3580 C CA . ARG B 1 234 ? -6.239 12.031 -36.697 1.00 34.86 227 ARG B CA 1
ATOM 3581 C C . ARG B 1 234 ? -5.126 11.332 -37.473 1.00 34.68 227 ARG B C 1
ATOM 3582 O O . ARG B 1 234 ? -4.429 11.956 -38.275 1.00 35.79 227 ARG B O 1
ATOM 3590 N N . GLY B 1 235 ? -4.970 10.035 -37.220 1.00 35.20 228 GLY B N 1
ATOM 3591 C CA . GLY B 1 235 ? -3.951 9.249 -37.897 1.00 37.27 228 GLY B CA 1
ATOM 3592 C C . GLY B 1 235 ? -2.536 9.672 -37.553 1.00 38.22 228 GLY B C 1
ATOM 3593 O O . GLY B 1 235 ? -1.619 9.529 -38.363 1.00 38.72 228 GLY B O 1
ATOM 3594 N N . LEU B 1 236 ? -2.349 10.184 -36.343 1.00 37.02 229 LEU B N 1
ATOM 3595 C CA . LEU B 1 236 ? -1.034 10.639 -35.923 1.00 35.96 229 LEU B CA 1
ATOM 3596 C C . LEU B 1 236 ? -0.306 9.618 -35.051 1.00 34.47 229 LEU B C 1
ATOM 3597 O O . LEU B 1 236 ? -0.788 9.242 -33.984 1.00 34.06 229 LEU B O 1
ATOM 3602 N N . HIS B 1 237 ? 0.850 9.164 -35.526 1.00 33.01 230 HIS B N 1
ATOM 3603 C CA . HIS B 1 237 ? 1.674 8.207 -34.792 1.00 31.95 230 HIS B CA 1
ATOM 3604 C C . HIS B 1 237 ? 2.918 8.942 -34.307 1.00 30.72 230 HIS B C 1
ATOM 3605 O O . HIS B 1 237 ? 3.639 9.552 -35.098 1.00 30.14 230 HIS B O 1
ATOM 3612 N N . ASP B 1 238 ? 3.168 8.881 -33.005 1.00 26.78 231 ASP B N 1
ATOM 3613 C CA . ASP B 1 238 ? 4.303 9.582 -32.427 1.00 24.88 231 ASP B CA 1
ATOM 3614 C C . ASP B 1 238 ? 5.385 8.654 -31.882 1.00 24.24 231 ASP B C 1
ATOM 3615 O O . ASP B 1 238 ? 6.276 9.094 -31.156 1.00 24.01 231 ASP B O 1
ATOM 3620 N N . ASN B 1 239 ? 5.303 7.374 -32.236 1.00 22.61 232 ASN B N 1
ATOM 3621 C CA . ASN B 1 239 ? 6.288 6.394 -31.798 1.00 22.65 232 ASN B CA 1
ATOM 3622 C C . ASN B 1 239 ? 7.088 5.871 -32.989 1.00 23.55 232 ASN B C 1
ATOM 3623 O O . ASN B 1 239 ? 6.549 5.181 -33.851 1.00 22.76 232 ASN B O 1
ATOM 3628 N N . THR B 1 240 ? 8.372 6.202 -33.041 1.00 24.04 233 THR B N 1
ATOM 3629 C CA . THR B 1 240 ? 9.218 5.724 -34.124 1.00 25.60 233 THR B CA 1
ATOM 3630 C C . THR B 1 240 ? 10.257 4.781 -33.536 1.00 25.64 233 THR B C 1
ATOM 3631 O O . THR B 1 240 ? 11.188 5.218 -32.855 1.00 24.21 233 THR B O 1
ATOM 3635 N N . PHE B 1 241 ? 10.086 3.485 -33.778 1.00 25.17 234 PHE B N 1
ATOM 3636 C CA . PHE B 1 241 ? 11.027 2.499 -33.263 1.00 26.70 234 PHE B CA 1
ATOM 3637 C C . PHE B 1 241 ? 12.195 2.324 -34.222 1.00 28.65 234 PHE B C 1
ATOM 3638 O O . PHE B 1 241 ? 12.049 2.491 -35.437 1.00 30.56 234 PHE B O 1
ATOM 3646 N N . VAL B 1 242 ? 13.352 1.980 -33.670 1.00 27.61 235 VAL B N 1
ATOM 3647 C CA . VAL B 1 242 ? 14.549 1.777 -34.471 1.00 29.13 235 VAL B CA 1
ATO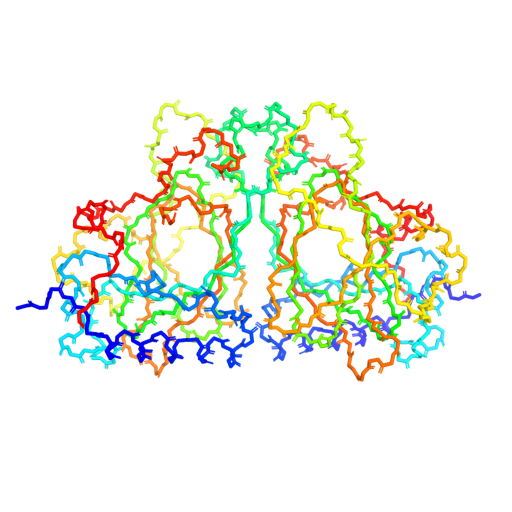M 3648 C C . VAL B 1 242 ? 14.433 0.500 -35.300 1.00 29.92 235 VAL B C 1
ATOM 3649 O O . VAL B 1 242 ? 14.689 0.509 -36.502 1.00 28.69 235 VAL B O 1
ATOM 3653 N N . ALA B 1 243 ? 14.039 -0.593 -34.652 1.00 31.34 236 ALA B N 1
ATOM 3654 C CA . ALA B 1 243 ? 13.897 -1.880 -35.328 1.00 34.35 236 ALA B CA 1
ATOM 3655 C C . ALA B 1 243 ? 12.680 -1.917 -36.248 1.00 36.22 236 ALA B C 1
ATOM 3656 O O . ALA B 1 243 ? 11.581 -1.516 -35.862 1.00 35.29 236 ALA B O 1
ATOM 3658 N N . GLU B 1 244 ? 12.885 -2.409 -37.466 1.00 38.89 237 GLU B N 1
ATOM 3659 C CA . GLU B 1 244 ? 11.813 -2.503 -38.453 1.00 42.54 237 GLU B CA 1
ATOM 3660 C C . GLU B 1 244 ? 10.642 -3.334 -37.943 1.00 43.09 237 GLU B C 1
ATOM 3661 O O . GLU B 1 244 ? 9.497 -2.885 -37.965 1.00 43.50 237 GLU B O 1
ATOM 3667 N N . ALA B 1 245 ? 10.938 -4.548 -37.486 1.00 43.66 238 ALA B N 1
ATOM 3668 C CA . ALA B 1 245 ? 9.916 -5.458 -36.980 1.00 44.45 238 ALA B CA 1
ATOM 3669 C C . ALA B 1 245 ? 8.956 -4.781 -36.007 1.00 45.26 238 ALA B C 1
ATOM 3670 O O . ALA B 1 245 ? 7.759 -5.062 -36.011 1.00 45.56 238 ALA B O 1
ATOM 3672 N N . ALA B 1 246 ? 9.484 -3.891 -35.174 1.00 45.42 239 ALA B N 1
ATOM 3673 C CA . ALA B 1 246 ? 8.660 -3.188 -34.200 1.00 47.00 239 ALA B CA 1
ATOM 3674 C C . ALA B 1 246 ? 7.997 -1.950 -34.801 1.00 48.45 239 ALA B C 1
ATOM 3675 O O . ALA B 1 246 ? 6.800 -1.733 -34.629 1.00 47.77 239 ALA B O 1
ATOM 3677 N N . ASN B 1 247 ? 8.777 -1.142 -35.513 1.00 51.55 240 ASN B N 1
ATOM 3678 C CA . ASN B 1 247 ? 8.253 0.080 -36.115 1.00 54.18 240 ASN B CA 1
ATOM 3679 C C . ASN B 1 247 ? 7.176 -0.186 -37.159 1.00 56.38 240 ASN B C 1
ATOM 3680 O O . ASN B 1 247 ? 6.218 0.578 -37.279 1.00 56.95 240 ASN B O 1
ATOM 3685 N N . SER B 1 248 ? 7.338 -1.264 -37.918 1.00 59.11 241 SER B N 1
ATOM 3686 C CA . SER B 1 248 ? 6.370 -1.618 -38.949 1.00 61.70 241 SER B CA 1
ATOM 3687 C C . SER B 1 248 ? 5.675 -2.934 -38.612 1.00 63.11 241 SER B C 1
ATOM 3688 O O . SER B 1 248 ? 6.095 -4.004 -39.058 1.00 63.34 241 SER B O 1
ATOM 3691 N N . GLY B 1 249 ? 4.612 -2.843 -37.817 1.00 63.66 242 GLY B N 1
ATOM 3692 C CA . GLY B 1 249 ? 3.870 -4.027 -37.428 1.00 64.11 242 GLY B CA 1
ATOM 3693 C C . GLY B 1 249 ? 4.119 -4.444 -35.991 1.00 64.12 242 GLY B C 1
ATOM 3694 O O . GLY B 1 249 ? 4.787 -5.447 -35.739 1.00 64.40 242 GLY B O 1
ATOM 3695 N N . ARG B 1 250 ? 3.580 -3.676 -35.047 1.00 63.80 243 ARG B N 1
ATOM 3696 C CA . ARG B 1 250 ? 3.745 -3.974 -33.627 1.00 63.08 243 ARG B CA 1
ATOM 3697 C C . ARG B 1 250 ? 2.501 -3.592 -32.829 1.00 61.49 243 ARG B C 1
ATOM 3698 O O . ARG B 1 250 ? 2.419 -3.849 -31.626 1.00 62.09 243 ARG B O 1
ATOM 3706 N N . LEU B 1 251 ? 1.536 -2.981 -33.510 1.00 58.69 244 LEU B N 1
ATOM 3707 C CA . LEU B 1 251 ? 0.296 -2.546 -32.877 1.00 55.33 244 LEU B CA 1
ATOM 3708 C C . LEU B 1 251 ? -0.482 -3.647 -32.148 1.00 52.57 244 LEU B C 1
ATOM 3709 O O . LEU B 1 251 ? -0.050 -4.137 -31.103 1.00 51.86 244 LEU B O 1
ATOM 3714 N N . ALA B 1 252 ? -1.632 -4.020 -32.702 1.00 49.15 245 ALA B N 1
ATOM 3715 C CA . ALA B 1 252 ? -2.495 -5.042 -32.117 1.00 45.05 245 ALA B CA 1
ATOM 3716 C C . ALA B 1 252 ? -1.746 -6.290 -31.660 1.00 41.87 245 ALA B C 1
ATOM 3717 O O . ALA B 1 252 ? -0.759 -6.696 -32.275 1.00 42.52 245 ALA B O 1
ATOM 3719 N N . THR B 1 253 ? -2.225 -6.892 -30.575 1.00 37.12 246 THR B N 1
ATOM 3720 C CA . THR B 1 253 ? -1.616 -8.099 -30.030 1.00 32.70 246 THR B CA 1
ATOM 3721 C C . THR B 1 253 ? -2.396 -9.325 -30.498 1.00 30.67 246 THR B C 1
ATOM 3722 O O . THR B 1 253 ? -3.610 -9.408 -30.313 1.00 29.75 246 THR B O 1
ATOM 3726 N N . ALA B 1 254 ? -1.690 -10.272 -31.106 1.00 28.12 247 ALA B N 1
ATOM 3727 C CA . ALA B 1 254 ? -2.315 -11.489 -31.609 1.00 27.12 247 ALA B CA 1
ATOM 3728 C C . ALA B 1 254 ? -2.577 -12.482 -30.483 1.00 25.97 247 ALA B C 1
ATOM 3729 O O . ALA B 1 254 ? -1.644 -13.013 -29.883 1.00 27.67 247 ALA B O 1
ATOM 3731 N N . ILE B 1 255 ? -3.853 -12.728 -30.204 1.00 24.81 248 ILE B N 1
ATOM 3732 C CA . ILE B 1 255 ? -4.256 -13.657 -29.154 1.00 23.94 248 ILE B CA 1
ATOM 3733 C C . ILE B 1 255 ? -5.076 -14.781 -29.781 1.00 25.74 248 ILE B C 1
ATOM 3734 O O . ILE B 1 255 ? -6.056 -14.520 -30.474 1.00 24.00 248 ILE B O 1
ATOM 3739 N N . ALA B 1 256 ? -4.688 -16.028 -29.531 1.00 27.55 249 ALA B N 1
ATOM 3740 C CA . ALA B 1 256 ? -5.412 -17.156 -30.113 1.00 31.09 249 ALA B CA 1
ATOM 3741 C C . ALA B 1 256 ? -5.913 -18.184 -29.101 1.00 32.20 249 ALA B C 1
ATOM 3742 O O . ALA B 1 256 ? -5.454 -18.170 -27.938 1.00 31.70 249 ALA B O 1
#

Radius of gyration: 22.95 Å; Cα contacts (8 Å, |Δi|>4): 1211; chains: 2; bounding box: 54×59×58 Å

InterPro domains:
  IPR011051 RmlC-like cupin domain superfamily [SSF51182] (94-198)
  IPR014710 RmlC-like jelly roll fold [G3DSA:2.60.120.10] (1-249)

=== Feature glossary ===
Legend for the data blocks above and below:

— What the protein is —

The amino-acid sequence is the protein's primary structure: the linear order of residues from the N-terminus to the C-terminus, written in one-letter code. Everything else here — the 3D coordinates, the secondary structure, the domain annotations — is ultimately a consequence of this string.

Functional annotations link the protein to curated databases. InterPro entries identify conserved domains and families by matching the sequence against member-database signatures (Pfam, PROSITE, CDD, …). Gene Ontology (GO) terms describe molecular function, biological process, and cellular component in a controlled vocabulary. CATH places the structure in a hierarchical fold classification (Class/Architecture/Topology/Homologous-superfamily). The organism is the source species.

— Where its atoms are —

Atomic coordinates in PDBx/mmCIF format — the same representation the Protein Data Bank distributes. Each line of the _atom_site loop places one backbone atom in Cartesian space (units: ångströms, origin: arbitrary).

The six renders are orthographic views along the three Cartesian axes in both directions. Representation (cartoon, sticks, or surface) and color scheme (sequence-rainbow or by-chain) vary across proteins so the training set covers all the common visualization conventions.

— Local backbone conformation —

Eight-state secondary structure (DSSP): H is the canonical α-helix, G the tighter 3₁₀-helix, I the wider π-helix; E/B are β-structure, T and S are turns and bends, and '-' is everything else. DSSP derives these from the pattern of main-chain N–H···O=C hydrogen bonds, not from the sequence.

Three-state secondary structure (P-SEA) collapses the eight DSSP classes into helix (a), strand (b), and coil (c). P-SEA assigns these from Cα geometry alone — distances and angles — without requiring backbone oxygens, so it works on any Cα trace.

φ (phi) and ψ (psi) are the two rotatable backbone dihedrals per residue: φ is the C(i-1)–N–Cα–C torsion, ψ is the N–Cα–C–N(i+1) torsion, both in degrees on (−180°, 180°]. α-helical residues cluster near (−60°, −45°); β-strand residues near (−120°, +130°). A Ramachandran plot is simply a scatter of (φ, ψ) for every residue.

— Global shape and packing —

The geometric summary reports three shape descriptors. Rg (radius of gyration) measures how spread out the Cα atoms are about their centre of mass; compact globular proteins have small Rg, elongated or unfolded ones large. Cα contacts (<8 Å, |i−j|>4) count long-range residue pairs in spatial proximity — high for tightly packed folds, near zero for rods or random coil. The bounding-box extents give the protein's footprint along x, y, z in Å.

SASA measures how much of the protein is reachable by solvent. It is computed by rolling a water-sized probe over the atomic surface and summing the exposed area (Å²). Per-residue SASA distinguishes core (buried, low SASA) from surface (exposed, high SASA) residues; total SASA is a whole-molecule size measure.

Plot images: a contact map (which residues are close in 3D, as an N×N binary image), a Ramachandran scatter (backbone torsion angles, revealing secondary-structure composition at a glance), and — for AlphaFold structures — a PAE heatmap (pairwise prediction confidence).

— Structural neighborhood —

A 3Di character summarizes, for each residue, the relative orientation of the Cα frame of its nearest spatial neighbor. Because it encodes fold topology rather than chemistry, 3Di alignments detect remote structural similarity that sequence alignment misses.

The Foldseek neighbor list gives the closest experimentally determined structures in the PDB, ranked by structural alignment. TM-score near 1 means near-identical fold; near 0.3 means only rough topology match. This is how one finds what a novel AlphaFold prediction most resembles in the solved-structure universe.

— Confidence and disorder —

For AlphaFold models, the B-factor field carries pLDDT — the model's own estimate of local accuracy on a 0–100 scale. Regions with pLDDT<50 should be treated as essentially unmodeled; they often correspond to intrinsically disordered segments.

Crystallographic B-factors measure how much each atom's electron density is smeared out, in Å². They rise in mobile loops and surface residues and fall in the buried interior. In AlphaFold models this column is repurposed to hold pLDDT instead.

Predicted Aligned Error (PAE) is an AlphaFold confidence matrix: entry (i, j) is the expected error in the position of residue j, in ångströms, when the prediction is superimposed on the true structure at residue i. Low PAE within a block of residues means that block is internally rigid and well-predicted; high PAE between two blocks means their relative placement is uncertain even if each block individually is confident.